Protein AF-A0A9D6Z4R3-F1 (afdb_monomer_lite)

Radius of gyration: 38.85 Å; chains: 1; bounding box: 118×72×143 Å

Sequence (575 aa):
MRTGSAAQWMSMLALLGLGAVLIGPSQAAVPTNDDCISCHGRQGLKSRTGKSRFIDANSFAGSVHGATGIGCTSCHTGISSFAPAARVPHRIGVEPKCGECHQEVFTQYAKSLHFQASKKICYECHNPHYSKSFRLMNGEERKAICLKCHDAAMTHRWLPHMNLHFTYLECTSCHALNAEMGMVLHLVDKTDGSTEKRLSYNQIEPFVEKGKIGLFETLDRDRSGAISSAELQVLMDRLQQHGIQGAALEPRIVVFKPTHIFSSRGERTRDCTLCHSATATFYSKILLWLPEMNGGYRAFPLEKDVLVSRGLQSYLEQVYLVGESRIRREDLREVLSVARRIGFKWIDLVGLFVVVFCLAAVCFHSWLMLLTRRLRRGPRSAVYLPDSPVPLKVWHWLHGLCVILLAVSGVQLRIPDVLPIFGNFLNAVNLHNLCGIIVIVDYTFWLFYHLWKKSFTSRFHISPKGFFGDIAEMLHYYGYLIFVGGAYPARGGHSSSLDPLERLFFLWIMGIVLPCQIFTGLLLYDVERTTVIVGALGGIRAVDAIHVLFAYLLISSAIIHVYLGTLKKYRRVAA

InterPro domains:
  IPR000516 Nickel-dependent hydrogenase b-type cytochrome subunit [PR00161] (390-413)
  IPR000516 Nickel-dependent hydrogenase b-type cytochrome subunit [PR00161] (544-566)
  IPR002048 EF-hand domain [PS50222] (215-242)
  IPR010177 Doubled CXXCH motif [PF09699] (117-154)
  IPR010177 Doubled CXXCH motif [TIGR01905] (118-154)
  IPR011577 Cytochrome b561, bacterial/Ni-hydrogenase [PF01292] (390-572)
  IPR016174 Di-haem cytochrome, transmembrane [SSF81342] (390-567)
  IPR018247 EF-Hand 1, calcium-binding site [PS00018] (220-232)
  IPR036280 Multiheme cytochrome superfamily [SSF48695] (27-298)

pLDDT: mean 78.18, std 15.11, range [35.16, 97.62]

Secondary structure (DSSP, 8-state):
---------SSS-SS--S--------PPPPPPHHHHHHHHTSTT-B-TTS-B----HHHHHTSHHHHTT--HHHH-TT-----TTS-SSP-------GGGT-HHHHHHHTTSHHHHH-TTHHHHHS-TTTPPPGGG--HHHHHHHHHTT--HHHH-TTSTTHHHHHHHB-HHHHHBTT-EEEEEEEEEE-TTS-S-EEPPHHHHGGGS---SS-HHHHH-SS-SSSB-HHHHHHHHHHHHHHT-TTEEEEEEEEEEE--S-B--TTSSTT-THHHHSTT-GGGG-EEEEEE-TTS-EEEEEB-GGGGG-TTTTTTS-S---TTS----TTTTS-TTTGGGT-GGGHHHHHHHHHHHHHHHHHHHHHHHHHHTTTTT-S-----------HHHHHHHHHHHHHHHHHHHHHHHHH-TTT--TTSSHHHHHHHHHHHHHHHHHHHHHHHHHHHHTTHHHHHH---SSSHHHHHHHHHHIIIIIHHHTPPBPPP-S---SS-HHHHHHHHHIIIIIHHHHHHHHHHHHTHHHHHHHHHHTT-HHHHHHHHHHHHHHHHHHHHHHHHHHHHGGG--B--

Foldseek 3Di:
DDDDDDDDPDDPPPPPPDDPPPPDPPQADFDFQVLVCVQQCDPCDADPVRHRSHANPVLQCVAPCNVVPNTPCNQQVVRGHPDPPQDPVHDSPGDGPVCVPVVQQVVLLCQAVLVVVDVNVVCVLPVNRRGDDPVQDDQVSQQVSVVVPDDQVVPCPLPAPSVLCSVQAHPLVQFQPPFQKAKEKFWAFCPPVDPGDGDAPVLQQVLFPDDPDWPVVRLPPVVPQAHELVSVLSSQCSSCVPPGVRTAIEMHMDGPGGRSHGYDDDPRSPFCCCQQALVNNRLVFYWYWHHTPVRGIDTGGHDSCNCQDPSRLLRHADDDRHHVQDDDPVLPPDDPPCVVRRPLNVLVVVLVVLQVVLVVVLVVLVVLVVVLVVLQDDDAPPPPDPDDPPVVVVLVVLLVVLLVLLLVLVCCSNVVPPPCPLVGNSSSVVSNVVSLVVNVVSLVVVVCVCVVVVCCCLQLPDDPPCLVVQVVLVCCCSVPCLSNNHADDDDDPRPHPDGSVRSVLCCCVSVPLVVLLSVLVVCVSCVPVNVVVCVVCVHNVSSVSSNVSSSSVNSSSSSVVVSVVVSVRSHHHDD

Organism: NCBI:txid2358

Structure (mmCIF, N/CA/C/O backbone):
data_AF-A0A9D6Z4R3-F1
#
_entry.id   AF-A0A9D6Z4R3-F1
#
loop_
_atom_site.group_PDB
_atom_site.id
_atom_site.type_symbol
_atom_site.label_atom_id
_atom_site.label_alt_id
_atom_site.label_comp_id
_atom_site.label_asym_id
_atom_site.label_entity_id
_atom_site.label_seq_id
_atom_site.pdbx_PDB_ins_code
_atom_site.Cartn_x
_atom_site.Cartn_y
_atom_site.Cartn_z
_atom_site.occupancy
_atom_site.B_iso_or_equiv
_atom_site.auth_seq_id
_atom_site.auth_comp_id
_atom_site.auth_asym_id
_atom_site.auth_atom_id
_atom_site.pdbx_PDB_model_num
ATOM 1 N N . MET A 1 1 ? -78.823 -46.126 96.662 1.00 35.16 1 MET A N 1
ATOM 2 C CA . MET A 1 1 ? -77.561 -46.835 96.360 1.00 35.16 1 MET A CA 1
ATOM 3 C C . MET A 1 1 ? -76.731 -45.968 95.419 1.00 35.16 1 MET A C 1
ATOM 5 O O . MET A 1 1 ? -77.274 -45.587 94.398 1.00 35.16 1 MET A O 1
ATOM 9 N N . ARG A 1 2 ? -75.462 -45.715 95.791 1.00 37.31 2 ARG A N 1
ATOM 10 C CA . ARG A 1 2 ? -74.280 -45.399 94.947 1.00 37.31 2 ARG A CA 1
ATOM 11 C C . ARG A 1 2 ? -74.286 -44.089 94.116 1.00 37.31 2 ARG A C 1
ATOM 13 O O . ARG A 1 2 ? -75.088 -43.948 93.212 1.00 37.31 2 ARG A O 1
ATOM 20 N N . THR A 1 3 ? -73.526 -43.062 94.555 1.00 41.25 3 THR A N 1
ATOM 21 C CA . THR A 1 3 ? -72.209 -42.574 94.012 1.00 41.25 3 THR A CA 1
ATOM 22 C C . THR A 1 3 ? -72.308 -42.045 92.572 1.00 41.25 3 THR A C 1
ATOM 24 O O . THR A 1 3 ? -72.839 -42.753 91.737 1.00 41.25 3 THR A O 1
ATOM 27 N N . GLY A 1 4 ? -71.824 -40.882 92.133 1.00 37.84 4 GLY A N 1
ATOM 28 C CA . GLY A 1 4 ? -70.650 -40.075 92.474 1.00 37.84 4 GLY A CA 1
ATOM 29 C C . GLY A 1 4 ? -70.084 -39.516 91.142 1.00 37.84 4 GLY A C 1
ATOM 30 O O . GLY A 1 4 ? -70.204 -40.164 90.111 1.00 37.84 4 GLY A O 1
ATOM 31 N N . SER A 1 5 ? -69.546 -38.298 91.190 1.00 48.81 5 SER A N 1
ATOM 32 C CA . SER A 1 5 ? -69.041 -37.368 90.150 1.00 48.81 5 SER A CA 1
ATOM 33 C C . SER A 1 5 ? -68.160 -37.853 88.975 1.00 48.81 5 SER A C 1
ATOM 35 O O . SER A 1 5 ? -67.414 -38.812 89.141 1.00 48.81 5 SER A O 1
ATOM 37 N N . ALA A 1 6 ? -68.122 -37.012 87.915 1.00 39.41 6 ALA A N 1
ATOM 38 C CA . ALA A 1 6 ? -67.038 -36.675 86.945 1.00 39.41 6 ALA A CA 1
ATOM 39 C C . ALA A 1 6 ? -67.612 -36.705 85.506 1.00 39.41 6 ALA A C 1
ATOM 41 O O . ALA A 1 6 ? -68.314 -37.644 85.172 1.00 39.41 6 ALA A O 1
ATOM 42 N N . ALA A 1 7 ? -67.438 -35.780 84.559 1.00 40.78 7 ALA A N 1
ATOM 43 C CA . ALA A 1 7 ? -66.435 -34.757 84.274 1.00 40.78 7 ALA A CA 1
ATOM 44 C C . ALA A 1 7 ? -67.014 -33.906 83.102 1.00 40.78 7 ALA A C 1
ATOM 46 O O . ALA A 1 7 ? -67.356 -34.466 82.069 1.00 40.78 7 ALA A O 1
ATOM 47 N N . GLN A 1 8 ? -67.334 -32.611 83.188 1.00 49.12 8 GLN A N 1
ATOM 48 C CA . GLN A 1 8 ? -66.484 -31.412 83.310 1.00 49.12 8 GLN A CA 1
ATOM 49 C C . GLN A 1 8 ? -65.438 -31.124 82.206 1.00 49.12 8 GLN A C 1
ATOM 51 O O . GLN A 1 8 ? -64.711 -30.151 82.349 1.00 49.12 8 GLN A O 1
ATOM 56 N N . TRP A 1 9 ? -65.390 -31.844 81.073 1.00 39.97 9 TRP A N 1
ATOM 57 C CA . TRP A 1 9 ? -64.275 -31.657 80.112 1.00 39.97 9 TRP A CA 1
ATOM 58 C C . TRP A 1 9 ? -64.597 -31.636 78.604 1.00 39.97 9 TRP A C 1
ATOM 60 O O . TRP A 1 9 ? -63.706 -31.934 77.817 1.00 39.97 9 TRP A O 1
ATOM 70 N N . MET A 1 10 ? -65.803 -31.269 78.138 1.00 39.44 10 MET A N 1
ATOM 71 C CA . MET A 1 10 ? -66.056 -31.262 76.673 1.00 39.44 10 MET A CA 1
ATOM 72 C C . MET A 1 10 ? -66.714 -30.026 76.041 1.00 39.44 10 MET A C 1
ATOM 74 O O . MET A 1 10 ? -66.877 -30.013 74.826 1.00 39.44 10 MET A O 1
ATOM 78 N N . SER A 1 11 ? -67.004 -28.946 76.774 1.00 43.47 11 SER A N 1
ATOM 79 C CA . SER A 1 11 ? -67.762 -27.816 76.187 1.00 43.47 11 SER A CA 1
ATOM 80 C C . SER A 1 11 ? -66.979 -26.505 75.999 1.00 43.47 11 SER A C 1
ATOM 82 O O . SER A 1 11 ? -67.579 -25.493 75.656 1.00 43.47 11 SER A O 1
ATOM 84 N N . MET A 1 12 ? -65.650 -26.499 76.177 1.00 41.16 12 MET A N 1
ATOM 85 C CA . MET A 1 12 ? -64.795 -25.293 76.067 1.00 41.16 12 MET A CA 1
ATOM 86 C C . MET A 1 12 ? -63.900 -25.232 74.809 1.00 41.16 12 MET A C 1
ATOM 88 O O . MET A 1 12 ? -62.907 -24.512 74.799 1.00 41.16 12 MET A O 1
ATOM 92 N N . LEU A 1 13 ? -64.231 -25.942 73.724 1.00 44.53 13 LEU A N 1
ATOM 93 C CA . LEU A 1 13 ? -63.424 -25.947 72.484 1.00 44.53 13 LEU A CA 1
ATOM 94 C C . LEU A 1 13 ? -64.213 -25.574 71.214 1.00 44.53 13 LEU A C 1
ATOM 96 O O . LEU A 1 13 ? -63.890 -26.031 70.125 1.00 44.53 13 LEU A O 1
ATOM 100 N N . ALA A 1 14 ? -65.233 -24.717 71.332 1.00 43.53 14 ALA A N 1
ATOM 101 C CA . ALA A 1 14 ? -66.002 -24.209 70.184 1.00 43.53 14 ALA A CA 1
ATOM 102 C C . ALA A 1 14 ? -65.788 -22.705 69.886 1.00 43.53 14 ALA A C 1
ATOM 104 O O . ALA A 1 14 ? -66.524 -22.131 69.091 1.00 43.53 14 ALA A O 1
ATOM 105 N N . LEU A 1 15 ? -64.784 -22.050 70.492 1.00 45.78 15 LEU A N 1
ATOM 106 C CA . LEU A 1 15 ? -64.558 -20.594 70.375 1.00 45.78 15 LEU A CA 1
ATOM 107 C C . LEU A 1 15 ? -63.094 -20.187 70.084 1.00 45.78 15 LEU A C 1
ATOM 109 O O . LEU A 1 15 ? -62.634 -19.143 70.531 1.00 45.78 15 LEU A O 1
ATOM 113 N N . LEU A 1 16 ? -62.356 -20.980 69.298 1.00 46.06 16 LEU A N 1
ATOM 114 C CA . LEU A 1 16 ? -61.026 -20.610 68.767 1.00 46.06 16 LEU A CA 1
ATOM 115 C C . LEU A 1 16 ? -60.919 -20.906 67.257 1.00 46.06 16 LEU A C 1
ATOM 117 O O . LEU A 1 16 ? -59.975 -21.527 66.784 1.00 46.06 16 LEU A O 1
ATOM 121 N N . GLY A 1 17 ? -61.934 -20.486 66.497 1.00 44.62 17 GLY A N 1
ATOM 122 C CA . GLY A 1 17 ? -62.042 -20.680 65.045 1.00 44.62 17 GLY A CA 1
ATOM 123 C C . GLY A 1 17 ? -61.674 -19.462 64.189 1.00 44.62 17 GLY A C 1
ATOM 124 O O . GLY A 1 17 ? -62.168 -19.353 63.072 1.00 44.62 17 GLY A O 1
ATOM 125 N N . LEU A 1 18 ? -60.855 -18.526 64.679 1.00 52.91 18 LEU A N 1
ATOM 126 C CA . LEU A 1 18 ? -60.330 -17.412 63.879 1.00 52.91 18 LEU A CA 1
ATOM 127 C C . LEU A 1 18 ? -58.862 -17.156 64.235 1.00 52.91 18 LEU A C 1
ATOM 129 O O . LEU A 1 18 ? -58.565 -16.747 65.353 1.00 52.91 18 LEU A O 1
ATOM 133 N N . GLY A 1 19 ? -57.957 -17.356 63.271 1.00 46.69 19 GLY A N 1
ATOM 134 C CA . GLY A 1 19 ? -56.587 -16.836 63.358 1.00 46.69 19 GLY A CA 1
ATOM 135 C C . GLY A 1 19 ? -55.441 -17.820 63.123 1.00 46.69 19 GLY A C 1
ATOM 136 O O . GLY A 1 19 ? -54.358 -17.593 63.649 1.00 46.69 19 GLY A O 1
ATOM 137 N N . ALA A 1 20 ? -55.605 -18.881 62.329 1.00 44.53 20 ALA A N 1
ATOM 138 C CA . ALA A 1 20 ? -54.445 -19.595 61.789 1.00 44.53 20 ALA A CA 1
ATOM 139 C C . ALA A 1 20 ? -53.911 -18.844 60.554 1.00 44.53 20 ALA A C 1
ATOM 141 O O . ALA A 1 20 ? -54.190 -19.208 59.414 1.00 44.53 20 ALA A O 1
ATOM 142 N N . VAL A 1 21 ? -53.166 -17.757 60.783 1.00 51.34 21 VAL A N 1
ATOM 143 C CA . VAL A 1 21 ? -52.285 -17.185 59.757 1.00 51.34 21 VAL A CA 1
ATOM 144 C C . VAL A 1 21 ? -51.211 -18.232 59.477 1.00 51.34 21 VAL A C 1
ATOM 146 O O . VAL A 1 21 ? -50.369 -18.517 60.328 1.00 51.34 21 VAL A O 1
ATOM 149 N N . LEU A 1 22 ? -51.259 -18.828 58.287 1.00 46.69 22 LEU A N 1
ATOM 150 C CA . LEU A 1 22 ? -50.181 -19.645 57.747 1.00 46.69 22 LEU A CA 1
ATOM 151 C C . LEU A 1 22 ? -48.960 -18.740 57.534 1.00 46.69 22 LEU A C 1
ATOM 153 O O . LEU A 1 22 ? -48.782 -18.158 56.467 1.00 46.69 22 LEU A O 1
ATOM 157 N N . ILE A 1 23 ? -48.114 -18.606 58.556 1.00 50.44 23 ILE A N 1
ATOM 158 C CA . ILE A 1 23 ? -46.748 -18.108 58.384 1.00 50.44 23 ILE A CA 1
ATOM 159 C C . ILE A 1 23 ? -45.972 -19.245 57.715 1.00 50.44 23 ILE A C 1
ATOM 161 O O . ILE A 1 23 ? -45.325 -20.060 58.370 1.00 50.44 23 ILE A O 1
ATOM 165 N N . GLY A 1 24 ? -46.103 -19.348 56.391 1.00 44.72 24 GLY A N 1
ATOM 166 C CA . GLY A 1 24 ? -45.154 -20.112 55.591 1.00 44.72 24 GLY A CA 1
ATOM 167 C C . GLY A 1 24 ? -43.755 -19.512 55.775 1.00 44.72 24 GLY A C 1
ATOM 168 O O . GLY A 1 24 ? -43.643 -18.296 55.969 1.00 44.72 24 GLY A O 1
ATOM 169 N N . PRO A 1 25 ? -42.680 -20.318 55.746 1.00 43.16 25 PRO A N 1
ATOM 170 C CA . PRO A 1 25 ? -41.331 -19.777 55.792 1.00 43.16 25 PRO A CA 1
ATOM 171 C C . PRO A 1 25 ? -41.176 -18.801 54.625 1.00 43.16 25 PRO A C 1
ATOM 173 O O . PRO A 1 25 ? -41.355 -19.178 53.467 1.00 43.16 25 PRO A O 1
ATOM 176 N N . SER A 1 26 ? -40.885 -17.537 54.928 1.00 45.72 26 SER A N 1
ATOM 177 C CA . SER A 1 26 ? -40.554 -16.551 53.912 1.00 45.72 26 SER A CA 1
ATOM 178 C C . SER A 1 26 ? -39.303 -17.042 53.188 1.00 45.72 26 SER A C 1
ATOM 180 O O . SER A 1 26 ? -38.204 -17.044 53.745 1.00 45.72 26 SER A O 1
ATOM 182 N N . GLN A 1 27 ? -39.454 -17.515 51.947 1.00 52.84 27 GLN A N 1
ATOM 183 C CA . GLN A 1 27 ? -38.301 -17.693 51.074 1.00 52.84 27 GLN A CA 1
ATOM 184 C C . GLN A 1 27 ? -37.590 -16.338 51.029 1.00 52.84 27 GLN A C 1
ATOM 186 O O . GLN A 1 27 ? -38.188 -15.337 50.631 1.00 52.84 27 GLN A O 1
ATOM 191 N N . ALA A 1 28 ? -36.341 -16.292 51.496 1.00 58.00 28 ALA A N 1
ATOM 192 C CA . ALA A 1 28 ? -35.532 -15.089 51.403 1.00 58.00 28 ALA A CA 1
ATOM 193 C C . ALA A 1 28 ? -35.505 -14.656 49.932 1.00 58.00 28 ALA A C 1
ATOM 195 O O . ALA A 1 28 ? -35.102 -15.436 49.067 1.00 58.00 28 ALA A O 1
ATOM 196 N N . ALA A 1 29 ? -35.996 -13.449 49.653 1.00 65.31 29 ALA A N 1
ATOM 197 C CA . ALA A 1 29 ? -36.048 -12.927 48.298 1.00 65.31 29 ALA A CA 1
ATOM 198 C C . ALA A 1 29 ? -34.636 -12.916 47.693 1.00 65.31 29 ALA A C 1
ATOM 200 O O . ALA A 1 29 ? -33.662 -12.554 48.364 1.00 65.31 29 ALA A O 1
ATOM 201 N N . VAL A 1 30 ? -34.530 -13.333 46.429 1.00 68.44 30 VAL A N 1
ATOM 202 C CA . VAL A 1 30 ? -33.278 -13.228 45.674 1.00 68.44 30 VAL A CA 1
ATOM 203 C C . VAL A 1 30 ? -32.897 -11.743 45.612 1.00 68.44 30 VAL A C 1
ATOM 205 O O . VAL A 1 30 ? -33.747 -10.938 45.228 1.00 68.44 30 VAL A O 1
ATOM 208 N N . PRO A 1 31 ? -31.660 -11.365 45.983 1.00 79.31 31 PRO A N 1
ATOM 209 C CA . PRO A 1 31 ? -31.244 -9.967 45.987 1.00 79.31 31 PRO A CA 1
ATOM 210 C C . PRO A 1 31 ? -31.373 -9.330 44.601 1.00 79.31 31 PRO A C 1
ATOM 212 O O . PRO A 1 31 ? -30.946 -9.913 43.598 1.00 79.31 31 PRO A O 1
ATOM 215 N N . THR A 1 32 ? -31.918 -8.118 44.560 1.00 86.12 32 THR A N 1
ATOM 216 C CA . THR A 1 32 ? -32.004 -7.288 43.355 1.00 86.12 32 THR A CA 1
ATOM 217 C C . THR A 1 32 ? -30.684 -6.553 43.087 1.00 86.12 32 THR A C 1
ATOM 219 O O . THR A 1 32 ? -29.769 -6.524 43.920 1.00 86.12 32 THR A O 1
ATOM 222 N N . ASN A 1 33 ? -30.562 -5.929 41.910 1.00 88.25 33 ASN A N 1
ATOM 223 C CA . ASN A 1 33 ? -29.415 -5.066 41.606 1.00 88.25 33 ASN A CA 1
ATOM 224 C C . ASN A 1 33 ? -29.353 -3.861 42.551 1.00 88.25 33 ASN A C 1
ATOM 226 O O . ASN A 1 33 ? -28.263 -3.501 42.995 1.00 88.25 33 ASN A O 1
ATOM 230 N N . ASP A 1 34 ? -30.504 -3.283 42.898 1.00 88.12 34 ASP A N 1
ATOM 231 C CA . ASP A 1 34 ? -30.591 -2.123 43.787 1.00 88.12 34 ASP A CA 1
ATOM 232 C C . ASP A 1 34 ? -30.128 -2.471 45.204 1.00 88.12 34 ASP A C 1
ATOM 234 O O . ASP A 1 34 ? -29.381 -1.702 45.813 1.00 88.12 34 ASP A O 1
ATOM 238 N N . ASP A 1 35 ? -30.450 -3.676 45.688 1.00 87.19 35 ASP A N 1
ATOM 239 C CA . ASP A 1 35 ? -29.926 -4.185 46.960 1.00 87.19 35 ASP A CA 1
ATOM 240 C C . ASP A 1 35 ? -28.392 -4.213 46.949 1.00 87.19 35 ASP A C 1
ATOM 242 O O . ASP A 1 35 ? -27.740 -3.730 47.879 1.00 87.19 35 ASP A O 1
ATOM 246 N N . CYS A 1 36 ? -27.789 -4.701 45.861 1.00 87.56 36 CYS A N 1
ATOM 247 C CA . CYS A 1 36 ? -26.335 -4.738 45.708 1.00 87.56 36 CYS A CA 1
ATOM 248 C C . CYS A 1 36 ? -25.736 -3.320 45.631 1.00 87.56 36 CYS A C 1
ATOM 250 O O . CYS A 1 36 ? -24.748 -3.010 46.308 1.00 87.56 36 CYS A O 1
ATOM 252 N N . ILE A 1 37 ? -26.343 -2.445 44.825 1.00 90.25 37 ILE A N 1
ATOM 253 C CA . ILE A 1 37 ? -25.885 -1.075 44.566 1.00 90.25 37 ILE A CA 1
ATOM 254 C C . ILE A 1 37 ? -26.057 -0.177 45.801 1.00 90.25 37 ILE A C 1
ATOM 256 O O . ILE A 1 37 ? -25.251 0.730 45.998 1.00 90.25 37 ILE A O 1
ATOM 260 N N . SER A 1 38 ? -26.995 -0.461 46.707 1.00 89.00 38 SER A N 1
ATOM 261 C CA . SER A 1 38 ? -27.171 0.294 47.962 1.00 89.00 38 SER A CA 1
ATOM 262 C C . SER A 1 38 ? -25.879 0.408 48.796 1.00 89.00 38 SER A C 1
ATOM 264 O O . SER A 1 38 ? -25.643 1.398 49.506 1.00 89.00 38 SER A O 1
ATOM 266 N N . CYS A 1 39 ? -25.008 -0.602 48.686 1.00 87.44 39 CYS A N 1
ATOM 267 C CA . CYS A 1 39 ? -23.664 -0.610 49.250 1.00 87.44 39 CYS A CA 1
ATOM 268 C C . CYS A 1 39 ? -22.593 -0.389 48.175 1.00 87.44 39 CYS A C 1
ATOM 270 O O . CYS A 1 39 ? -21.732 0.474 48.349 1.00 87.44 39 CYS A O 1
ATOM 272 N N . HIS A 1 40 ? -22.633 -1.134 47.065 1.00 89.94 40 HIS A N 1
ATOM 273 C CA . HIS A 1 40 ? -21.588 -1.100 46.035 1.00 89.94 40 HIS A CA 1
ATOM 274 C C . HIS A 1 40 ? -21.577 0.178 45.187 1.00 89.94 40 HIS A C 1
ATOM 276 O O . HIS A 1 40 ? -20.542 0.508 44.623 1.00 89.94 40 HIS A O 1
ATOM 282 N N . GLY A 1 41 ? -22.658 0.952 45.168 1.00 91.62 41 GLY A N 1
ATOM 283 C CA . GLY A 1 41 ? -22.753 2.273 44.542 1.00 91.62 41 GLY A CA 1
ATOM 284 C C . GLY A 1 41 ? -22.144 3.409 45.365 1.00 91.62 41 GLY A C 1
ATOM 285 O O . GLY A 1 41 ? -22.223 4.567 44.968 1.00 91.62 41 GLY A O 1
ATOM 286 N N . ARG A 1 42 ? -21.527 3.124 46.521 1.00 90.19 42 ARG A N 1
ATOM 287 C CA . ARG A 1 42 ? -20.884 4.153 47.353 1.00 90.19 42 ARG A CA 1
ATOM 288 C C . ARG A 1 42 ? -19.461 4.426 46.875 1.00 90.19 42 ARG A C 1
ATOM 290 O O . ARG A 1 42 ? -18.597 3.544 46.933 1.00 90.19 42 ARG A O 1
ATOM 297 N N . GLN A 1 43 ? -19.199 5.656 46.435 1.00 90.25 43 GLN A N 1
ATOM 298 C CA . GLN A 1 43 ? -17.853 6.084 46.048 1.00 90.25 43 GLN A CA 1
ATOM 299 C C . GLN A 1 43 ? -16.860 5.864 47.197 1.00 90.25 43 GLN A C 1
ATOM 301 O O . GLN A 1 43 ? -17.165 6.085 48.367 1.00 90.25 43 GLN A O 1
ATOM 306 N N . GLY A 1 44 ? -15.661 5.385 46.865 1.00 87.00 44 GLY A N 1
ATOM 307 C CA . GLY A 1 44 ? -14.626 5.092 47.857 1.00 87.00 44 GLY A CA 1
ATOM 308 C C . GLY A 1 44 ? -14.803 3.771 48.616 1.00 87.00 44 GLY A C 1
ATOM 309 O O . GLY A 1 44 ? -13.929 3.442 49.421 1.00 87.00 44 GLY A O 1
ATOM 310 N N . LEU A 1 45 ? -15.850 2.975 48.344 1.00 88.12 45 LEU A N 1
ATOM 311 C CA . LEU A 1 45 ? -15.985 1.639 48.927 1.00 88.12 45 LEU A CA 1
ATOM 312 C C . LEU A 1 45 ? -14.779 0.769 48.550 1.00 88.12 45 LEU A C 1
ATOM 314 O O . LEU A 1 45 ? -14.512 0.497 47.376 1.00 88.12 45 LEU A O 1
ATOM 318 N N . LYS A 1 46 ? -14.066 0.284 49.566 1.00 86.69 46 LYS A N 1
ATOM 319 C CA . LYS A 1 46 ? -12.889 -0.574 49.421 1.00 86.69 46 LYS A CA 1
ATOM 320 C C . LYS A 1 46 ? -13.082 -1.877 50.184 1.00 86.69 46 LYS A C 1
ATOM 322 O O . LYS A 1 46 ? -13.729 -1.945 51.222 1.00 86.69 46 LYS A O 1
ATOM 327 N N . SER A 1 47 ? -12.484 -2.933 49.656 1.00 83.06 47 SER A N 1
ATOM 328 C CA . SER A 1 47 ? -12.296 -4.192 50.371 1.00 83.06 47 SER A CA 1
ATOM 329 C C . SER A 1 47 ? -11.312 -4.030 51.533 1.00 83.06 47 SER A C 1
ATOM 331 O O . SER A 1 47 ? -10.536 -3.076 51.573 1.00 83.06 47 SER A O 1
ATOM 333 N N . ARG A 1 48 ? -11.257 -5.032 52.421 1.00 80.94 48 ARG A N 1
ATOM 334 C CA . ARG A 1 48 ? -10.260 -5.109 53.507 1.00 80.94 48 ARG A CA 1
ATOM 335 C C . ARG A 1 48 ? -8.807 -5.025 53.019 1.00 80.94 48 ARG A C 1
ATOM 337 O O . ARG A 1 48 ? -7.942 -4.621 53.778 1.00 80.94 48 ARG A O 1
ATOM 344 N N . THR A 1 49 ? -8.538 -5.378 51.761 1.00 81.38 49 THR A N 1
ATOM 345 C CA . THR A 1 49 ? -7.203 -5.292 51.142 1.00 81.38 49 THR A CA 1
ATOM 346 C C . THR A 1 49 ? -7.005 -3.995 50.343 1.00 81.38 49 THR A C 1
ATOM 348 O O . THR A 1 49 ? -6.183 -3.959 49.434 1.00 81.38 49 THR A O 1
ATOM 351 N N . GLY A 1 50 ? -7.834 -2.969 50.560 1.00 83.81 50 GLY A N 1
ATOM 352 C CA . GLY A 1 50 ? -7.737 -1.663 49.895 1.00 83.81 50 GLY A CA 1
ATOM 353 C C . GLY A 1 50 ? -8.225 -1.604 48.440 1.00 83.81 50 GLY A C 1
ATOM 354 O O . GLY A 1 50 ? -8.346 -0.512 47.890 1.00 83.81 50 GLY A O 1
ATOM 355 N N . LYS A 1 51 ? -8.561 -2.738 47.804 1.00 84.88 51 LYS A N 1
ATOM 356 C CA . LYS A 1 51 ? -9.077 -2.764 46.419 1.00 84.88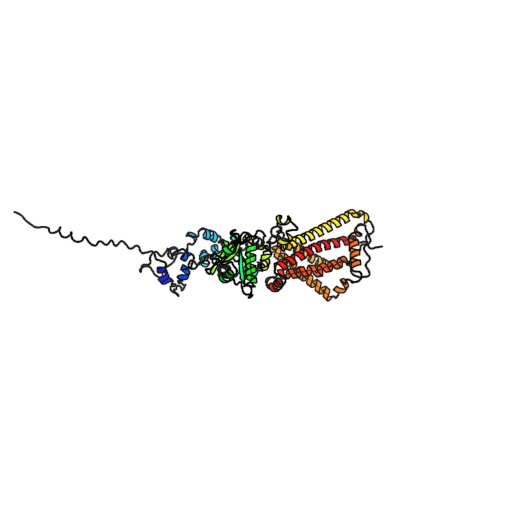 51 LYS A CA 1
ATOM 357 C C . LYS A 1 51 ? -10.478 -2.166 46.352 1.00 84.88 51 LYS A C 1
ATOM 359 O O . LYS A 1 51 ? -11.313 -2.554 47.170 1.00 84.88 51 LYS A O 1
ATOM 364 N N . SER A 1 52 ? -10.747 -1.320 45.357 1.00 88.00 52 SER A N 1
ATOM 365 C CA . SER A 1 52 ? -12.084 -0.764 45.121 1.00 88.00 52 SER A CA 1
ATOM 366 C C . SER A 1 52 ? -13.137 -1.870 44.960 1.00 88.00 52 SER A C 1
ATOM 368 O O . SER A 1 52 ? -12.879 -2.941 44.395 1.00 88.00 52 SER A O 1
ATOM 370 N N . ARG A 1 53 ? -14.317 -1.611 45.516 1.00 88.56 53 ARG A N 1
ATOM 371 C CA . ARG A 1 53 ? -15.550 -2.393 45.362 1.00 88.56 53 ARG A CA 1
ATOM 372 C C . ARG A 1 53 ? -16.709 -1.520 44.882 1.00 88.56 53 ARG A C 1
ATOM 374 O O . ARG A 1 53 ? -17.840 -1.994 44.886 1.00 88.56 53 ARG A O 1
ATOM 381 N N . PHE A 1 54 ? -16.411 -0.282 44.495 1.00 92.06 54 PHE A N 1
ATOM 382 C CA . PHE A 1 54 ? -17.374 0.646 43.929 1.00 92.06 54 PHE A CA 1
ATOM 383 C C . PHE A 1 54 ? -17.780 0.214 42.516 1.00 92.06 54 PHE A C 1
ATOM 385 O O . PHE A 1 54 ? -16.910 -0.071 41.686 1.00 92.06 54 PHE A O 1
ATOM 392 N N . ILE A 1 55 ? -19.086 0.193 42.268 1.00 91.81 55 ILE A N 1
ATOM 393 C CA . ILE A 1 55 ? -19.712 0.010 40.964 1.00 91.81 55 ILE A CA 1
ATOM 394 C C . ILE A 1 55 ? -20.618 1.207 40.698 1.00 91.81 55 ILE A C 1
ATOM 396 O O . ILE A 1 55 ? -21.528 1.474 41.477 1.00 91.81 55 ILE A O 1
ATOM 400 N N . ASP A 1 56 ? -20.378 1.920 39.601 1.00 92.56 56 ASP A N 1
ATOM 401 C CA . ASP A 1 56 ? -21.258 3.014 39.197 1.00 92.56 56 ASP A CA 1
ATOM 402 C C . ASP A 1 56 ? -22.557 2.459 38.596 1.00 92.56 56 ASP A C 1
ATOM 404 O O . ASP A 1 56 ? -22.529 1.730 37.601 1.00 92.56 56 ASP A O 1
ATOM 408 N N . ALA A 1 57 ? -23.691 2.797 39.214 1.00 91.19 57 ALA A N 1
ATOM 409 C CA . ALA A 1 57 ? -25.001 2.254 38.860 1.00 91.19 57 ALA A CA 1
ATOM 410 C C . ALA A 1 57 ? -25.408 2.601 37.421 1.00 91.19 57 ALA A C 1
ATOM 412 O O . ALA A 1 57 ? -25.847 1.730 36.671 1.00 91.19 57 ALA A O 1
ATOM 413 N N . ASN A 1 58 ? -25.199 3.857 37.019 1.00 90.44 58 ASN A N 1
ATOM 414 C CA . ASN A 1 58 ? -25.550 4.343 35.686 1.00 90.44 58 ASN A CA 1
ATOM 415 C C . ASN A 1 58 ? -24.679 3.687 34.609 1.00 90.44 58 ASN A C 1
ATOM 417 O O . ASN A 1 58 ? -25.180 3.248 33.575 1.00 90.44 58 ASN A O 1
ATOM 421 N N . SER A 1 59 ? -23.379 3.558 34.868 1.00 90.56 59 SER A N 1
ATOM 422 C CA . SER A 1 59 ? -22.440 2.893 33.965 1.00 90.56 59 SER A CA 1
ATOM 423 C C . SER A 1 59 ? -22.735 1.399 33.836 1.00 90.56 59 SER A C 1
ATOM 425 O O . SER A 1 59 ? -22.618 0.857 32.738 1.00 90.56 59 SER A O 1
ATOM 427 N N . PHE A 1 60 ? -23.146 0.731 34.923 1.00 92.00 60 PHE A N 1
ATOM 428 C CA . PHE A 1 60 ? -23.591 -0.661 34.855 1.00 92.00 60 PHE A CA 1
ATOM 429 C C . PHE A 1 60 ? -24.872 -0.802 34.039 1.00 92.00 60 PHE A C 1
ATOM 431 O O . PHE A 1 60 ? -24.915 -1.633 33.132 1.00 92.00 60 PHE A O 1
ATOM 438 N N . ALA A 1 61 ? -25.880 0.032 34.300 1.00 90.31 61 ALA A N 1
ATOM 439 C CA . ALA A 1 61 ? -27.128 0.041 33.541 1.00 90.31 61 ALA A CA 1
ATOM 440 C C . ALA A 1 61 ? -26.890 0.288 32.038 1.00 90.31 61 ALA A C 1
ATOM 442 O O . ALA A 1 61 ? -27.536 -0.339 31.204 1.00 90.31 61 ALA A O 1
ATOM 443 N N . GLY A 1 62 ? -25.917 1.138 31.691 1.00 87.50 62 GLY A N 1
ATOM 444 C CA . GLY A 1 62 ? -25.493 1.390 30.310 1.00 87.50 62 GLY A CA 1
ATOM 445 C C . GLY A 1 62 ? -24.576 0.323 29.694 1.00 87.50 62 GLY A C 1
ATOM 446 O O . GLY A 1 62 ? -24.274 0.397 28.502 1.00 87.50 62 GLY A O 1
ATOM 447 N N . SER A 1 63 ? -24.106 -0.659 30.469 1.00 91.19 63 SER A N 1
ATOM 448 C CA . SER A 1 63 ? -23.323 -1.784 29.944 1.00 91.19 63 SER A CA 1
ATOM 449 C C . SER A 1 63 ? -24.214 -2.763 29.179 1.00 91.19 63 SER A C 1
ATOM 451 O O . SER A 1 63 ? -25.425 -2.813 29.383 1.00 91.19 63 SER A O 1
ATOM 453 N N . VAL A 1 64 ? -23.623 -3.613 28.336 1.00 89.56 64 VAL A N 1
ATOM 454 C CA . VAL A 1 64 ? -24.399 -4.629 27.599 1.00 89.56 64 VAL A CA 1
ATOM 455 C C . VAL A 1 64 ? -25.099 -5.628 28.521 1.00 89.56 64 VAL A C 1
ATOM 457 O O . VAL A 1 64 ? -26.168 -6.118 28.172 1.00 89.56 64 VAL A O 1
ATOM 460 N N . HIS A 1 65 ? -24.537 -5.923 29.695 1.00 91.12 65 HIS A N 1
ATOM 461 C CA . HIS A 1 65 ? -25.166 -6.823 30.664 1.00 91.12 65 HIS A CA 1
ATOM 462 C C . HIS A 1 65 ? -26.307 -6.131 31.414 1.00 91.12 65 HIS A C 1
ATOM 464 O O . HIS A 1 65 ? -27.390 -6.699 31.522 1.00 91.12 65 HIS A O 1
ATOM 470 N N . GLY A 1 66 ? -26.102 -4.890 31.867 1.00 90.38 66 GLY A N 1
ATOM 471 C CA . GLY A 1 66 ? -27.157 -4.118 32.527 1.00 90.38 66 GLY A CA 1
ATOM 472 C C . GLY A 1 66 ? -28.332 -3.836 31.591 1.00 90.38 66 GLY A C 1
ATOM 473 O O . GLY A 1 66 ? -29.478 -4.093 31.951 1.00 90.38 66 GLY A O 1
ATOM 474 N N . ALA A 1 67 ? -28.050 -3.427 30.352 1.00 89.06 67 ALA A N 1
ATOM 475 C CA . ALA A 1 67 ? -29.063 -3.140 29.337 1.00 89.06 67 ALA A CA 1
ATOM 476 C C . ALA A 1 67 ? -29.857 -4.378 28.881 1.00 89.06 67 ALA A C 1
ATOM 478 O O . ALA A 1 67 ? -30.984 -4.242 28.412 1.00 89.06 67 ALA A O 1
ATOM 479 N N . THR A 1 68 ? -29.294 -5.585 29.014 1.00 88.62 68 THR A N 1
ATOM 480 C CA . THR A 1 68 ? -29.991 -6.853 28.715 1.00 88.62 68 THR A CA 1
ATOM 481 C C . THR A 1 68 ? -30.676 -7.466 29.937 1.00 88.62 68 THR A C 1
ATOM 483 O O . THR A 1 68 ? -31.267 -8.538 29.831 1.00 88.62 68 THR A O 1
ATOM 486 N N . GLY A 1 69 ? -30.632 -6.791 31.091 1.00 87.88 69 GLY A N 1
ATOM 487 C CA . GLY A 1 69 ? -31.304 -7.230 32.312 1.00 87.88 69 GLY A CA 1
ATOM 488 C C . GLY A 1 69 ? -30.563 -8.320 33.090 1.00 87.88 69 GLY A C 1
ATOM 489 O O . GLY A 1 69 ? -31.159 -8.947 33.963 1.00 87.88 69 GLY A O 1
ATOM 490 N N . ILE A 1 70 ? -29.275 -8.560 32.815 1.00 89.12 70 ILE A N 1
ATOM 491 C CA . ILE A 1 70 ? -28.471 -9.513 33.591 1.00 89.12 70 ILE A CA 1
ATOM 492 C C . ILE A 1 70 ? -28.194 -8.917 34.976 1.00 89.12 70 ILE A C 1
ATOM 494 O O . ILE A 1 70 ? -27.532 -7.886 35.113 1.00 89.12 70 ILE A O 1
ATOM 498 N N . GLY A 1 71 ? -28.706 -9.579 36.015 1.00 88.44 71 GLY A N 1
ATOM 499 C CA . GLY A 1 71 ? -28.563 -9.137 37.400 1.00 88.44 71 GLY A CA 1
ATOM 500 C C . GLY A 1 71 ? -27.202 -9.470 38.019 1.00 88.44 71 GLY A C 1
ATOM 501 O O . GLY A 1 71 ? -26.502 -10.387 37.587 1.00 88.44 71 GLY A O 1
ATOM 502 N N . CYS A 1 72 ? -26.833 -8.772 39.096 1.00 87.88 72 CYS A N 1
ATOM 503 C CA . CYS A 1 72 ? -25.578 -8.993 39.819 1.00 87.88 72 CYS A CA 1
ATOM 504 C C . CYS A 1 72 ? -25.434 -10.454 40.280 1.00 87.88 72 CYS A C 1
ATOM 506 O O . CYS A 1 72 ? -24.363 -11.046 40.147 1.00 87.88 72 CYS A O 1
ATOM 508 N N . THR A 1 73 ? -26.518 -11.054 40.777 1.00 86.38 73 THR A N 1
ATOM 509 C CA . THR A 1 73 ? -26.572 -12.439 41.278 1.00 86.38 73 THR A CA 1
ATOM 510 C C . THR A 1 73 ? -26.484 -13.492 40.172 1.00 86.38 73 THR A C 1
ATOM 512 O O . THR A 1 73 ? -26.123 -14.631 40.459 1.00 86.38 73 THR A O 1
ATOM 515 N N . SER A 1 74 ? -26.714 -13.120 38.906 1.00 86.44 74 SER A N 1
ATOM 516 C CA . SER A 1 74 ? -26.520 -14.022 37.760 1.00 86.44 74 SER A CA 1
ATOM 517 C C . SER A 1 74 ? -25.047 -14.402 37.578 1.00 86.44 74 SER A C 1
ATOM 519 O O . SER A 1 74 ? -24.741 -15.527 37.201 1.00 86.44 74 SER A O 1
ATOM 521 N N . CYS A 1 75 ? -24.127 -13.488 37.904 1.00 84.75 75 CYS A N 1
ATOM 522 C CA . CYS A 1 75 ? -22.683 -13.740 37.884 1.00 84.75 75 CYS A CA 1
ATOM 523 C C . CYS A 1 75 ? -22.118 -13.990 39.292 1.00 84.75 75 CYS A C 1
ATOM 525 O O . CYS A 1 75 ? -21.229 -14.821 39.478 1.00 84.75 75 CYS A O 1
ATOM 527 N N . HIS A 1 76 ? -22.634 -13.296 40.309 1.00 85.06 76 HIS A N 1
ATOM 528 C CA . HIS A 1 76 ? -22.261 -13.471 41.714 1.00 85.06 76 HIS A CA 1
ATOM 529 C C . HIS A 1 76 ? -23.118 -14.540 42.400 1.00 85.06 76 HIS A C 1
ATOM 531 O O . HIS A 1 76 ? -23.690 -14.311 43.463 1.00 85.06 76 HIS A O 1
ATOM 537 N N . THR A 1 77 ? -23.157 -15.732 41.805 1.00 79.56 77 THR A N 1
ATOM 538 C CA . THR A 1 77 ? -24.020 -16.861 42.202 1.00 79.56 77 THR A CA 1
ATOM 539 C C . THR A 1 77 ? -23.806 -17.357 43.635 1.00 79.56 77 THR A C 1
ATOM 541 O O . THR A 1 77 ? -24.660 -18.037 44.193 1.00 79.56 77 THR A O 1
ATOM 544 N N . GLY A 1 78 ? -22.689 -16.989 44.270 1.00 75.19 78 GLY A N 1
ATOM 545 C CA . GLY A 1 78 ? -22.430 -17.257 45.688 1.00 75.19 78 GLY A CA 1
ATOM 546 C C . GLY A 1 78 ? -23.250 -16.405 46.669 1.00 75.19 78 GLY A C 1
ATOM 547 O O . GLY A 1 78 ? -23.058 -16.547 47.874 1.00 75.19 78 GLY A O 1
ATOM 548 N N . ILE A 1 79 ? -24.114 -15.503 46.184 1.00 76.19 79 ILE A N 1
ATOM 549 C CA . ILE A 1 79 ? -24.957 -14.621 47.000 1.00 76.19 79 ILE A CA 1
ATOM 550 C C . ILE A 1 79 ? -26.429 -14.978 46.762 1.00 76.19 79 ILE A C 1
ATOM 552 O O . ILE A 1 79 ? -27.020 -14.580 45.763 1.00 76.19 79 ILE A O 1
ATOM 556 N N . SER A 1 80 ? -27.024 -15.719 47.698 1.00 68.50 80 SER A N 1
ATOM 557 C CA . SER A 1 80 ? -28.410 -16.202 47.609 1.00 68.50 80 SER A CA 1
ATOM 558 C C . SER A 1 80 ? -29.387 -15.508 48.567 1.00 68.50 80 SER A C 1
ATOM 560 O O . SER A 1 80 ? -30.579 -15.786 48.512 1.00 68.50 80 SER A O 1
ATOM 562 N N . SER A 1 81 ? -28.916 -14.620 49.452 1.00 68.88 81 SER A N 1
ATOM 563 C CA . SER A 1 81 ? -29.780 -13.909 50.406 1.00 68.88 81 SER A CA 1
ATOM 564 C C . SER A 1 81 ? -29.205 -12.558 50.834 1.00 68.88 81 SER A C 1
ATOM 566 O O . SER A 1 81 ? -28.014 -12.476 51.142 1.00 68.88 81 SER A O 1
ATOM 568 N N . PHE A 1 82 ? -30.069 -11.546 50.961 1.00 64.44 82 PHE A N 1
ATOM 569 C CA . PHE A 1 82 ? -29.767 -10.217 51.516 1.00 64.44 82 PHE A CA 1
ATOM 570 C C . PHE A 1 82 ? -30.294 -10.073 52.961 1.00 64.44 82 PHE A C 1
ATOM 572 O O . PHE A 1 82 ? -30.870 -9.061 53.344 1.00 64.44 82 PHE A O 1
ATOM 579 N N . ALA A 1 83 ? -30.183 -11.131 53.771 1.00 58.53 83 ALA A N 1
ATOM 580 C CA . ALA A 1 83 ? -30.651 -11.104 55.157 1.00 58.53 83 ALA A CA 1
ATOM 581 C C . ALA A 1 83 ? -29.625 -10.408 56.082 1.00 58.53 83 ALA A C 1
ATOM 583 O O . ALA A 1 83 ? -28.428 -10.491 55.811 1.00 58.53 83 ALA A O 1
ATOM 584 N N . PRO A 1 84 ? -30.034 -9.828 57.228 1.00 50.56 84 PRO A N 1
ATOM 585 C CA . PRO A 1 84 ? -29.124 -9.262 58.240 1.00 50.56 84 PRO A CA 1
ATOM 586 C C . PRO A 1 84 ? -28.053 -10.241 58.762 1.00 50.56 84 PRO A C 1
ATOM 588 O O . PRO A 1 84 ? -27.025 -9.823 59.285 1.00 50.56 84 PRO A O 1
ATOM 591 N N . ALA A 1 85 ? -28.279 -11.551 58.602 1.00 47.94 85 ALA A N 1
ATOM 592 C CA . ALA A 1 85 ? -27.327 -12.615 58.928 1.00 47.94 85 ALA A CA 1
ATOM 593 C C . ALA A 1 85 ? -26.306 -12.916 57.805 1.00 47.94 85 ALA A C 1
ATOM 595 O O . ALA A 1 85 ? -25.389 -13.720 58.000 1.00 47.94 85 ALA A O 1
ATOM 596 N N . ALA A 1 86 ? -26.436 -12.296 56.627 1.00 57.00 86 ALA A N 1
ATOM 597 C CA . ALA A 1 86 ? -25.460 -12.414 55.553 1.00 57.00 86 ALA A CA 1
ATOM 598 C C . ALA A 1 86 ? -24.148 -11.748 55.996 1.00 57.00 86 ALA A C 1
ATOM 600 O O . ALA A 1 86 ? -24.106 -10.564 56.324 1.00 57.00 86 ALA A O 1
ATOM 601 N N . ARG A 1 87 ? -23.050 -12.513 56.032 1.00 59.31 87 ARG A N 1
ATOM 602 C CA . ARG A 1 87 ? -21.730 -11.996 56.423 1.00 59.31 87 ARG A CA 1
ATOM 603 C C . ARG A 1 87 ? -21.281 -10.917 55.435 1.00 59.31 87 ARG A C 1
ATOM 605 O O . ARG A 1 87 ? -20.811 -11.247 54.349 1.00 59.31 87 ARG A O 1
ATOM 612 N N . VAL A 1 88 ? -21.367 -9.647 55.829 1.00 65.25 88 VAL A N 1
ATOM 613 C CA . VAL A 1 88 ? -20.749 -8.514 55.125 1.00 65.25 88 VAL A CA 1
ATOM 614 C C . VAL A 1 88 ? -19.424 -8.158 55.824 1.00 65.25 88 VAL A C 1
ATOM 616 O O . VAL A 1 88 ? -19.404 -8.026 57.048 1.00 65.25 88 VAL A O 1
ATOM 619 N N . PRO A 1 89 ? -18.294 -8.005 55.102 1.00 66.31 89 PRO A N 1
ATOM 620 C CA . PRO A 1 89 ? -18.136 -8.156 53.655 1.00 66.31 89 PRO A CA 1
ATOM 621 C C . PRO A 1 89 ? -18.274 -9.617 53.202 1.00 66.31 89 PRO A C 1
ATOM 623 O O . PRO A 1 89 ? -17.586 -10.500 53.719 1.00 66.31 89 PRO A O 1
ATOM 626 N N . HIS A 1 90 ? -19.124 -9.853 52.199 1.00 72.06 90 HIS A N 1
ATOM 627 C CA . HIS A 1 90 ? -19.294 -11.176 51.603 1.00 72.06 90 HIS A CA 1
ATOM 628 C C . HIS A 1 90 ? -18.097 -11.509 50.706 1.00 72.06 90 HIS A C 1
ATOM 630 O O . HIS A 1 90 ? -17.539 -10.650 50.014 1.00 72.06 90 HIS A O 1
ATOM 636 N N . ARG A 1 91 ? -17.667 -12.776 50.718 1.00 65.31 91 ARG A N 1
ATOM 637 C CA . ARG A 1 91 ? -16.578 -13.250 49.857 1.00 65.31 91 ARG A CA 1
ATOM 638 C C . ARG A 1 91 ? -17.155 -13.642 48.504 1.00 65.31 91 ARG A C 1
ATOM 640 O O . ARG A 1 91 ? -17.813 -14.666 48.380 1.00 65.31 91 ARG A O 1
ATOM 647 N N . ILE A 1 92 ? -16.860 -12.850 47.480 1.00 63.53 92 ILE A N 1
ATOM 648 C CA . ILE A 1 92 ? -17.093 -13.255 46.094 1.00 63.53 92 ILE A CA 1
ATOM 649 C C . ILE A 1 92 ? -15.891 -14.110 45.689 1.00 63.53 92 ILE A C 1
ATOM 651 O O . ILE A 1 92 ? -14.823 -13.587 45.379 1.00 63.53 92 ILE A O 1
ATOM 655 N N . GLY A 1 93 ? -16.040 -15.428 45.814 1.00 59.50 93 GLY A N 1
ATOM 656 C CA . GLY A 1 93 ? -15.015 -16.410 45.445 1.00 59.50 93 GLY A CA 1
ATOM 657 C C . GLY A 1 93 ? -15.155 -16.954 44.024 1.00 59.50 93 GLY A C 1
ATOM 658 O O . GLY A 1 93 ? -14.413 -17.857 43.656 1.00 59.50 93 GLY A O 1
ATOM 659 N N . VAL A 1 94 ? -16.118 -16.454 43.247 1.00 62.41 94 VAL A N 1
ATOM 660 C CA . VAL A 1 94 ? -16.458 -17.012 41.936 1.00 62.41 94 VAL A CA 1
ATOM 661 C C . VAL A 1 94 ? -15.777 -16.180 40.856 1.00 62.41 94 VAL A C 1
ATOM 663 O O . VAL A 1 94 ? -16.078 -14.997 40.692 1.00 62.41 94 VAL A O 1
ATOM 666 N N . GLU A 1 95 ? -14.824 -16.786 40.150 1.00 71.06 95 GLU A N 1
ATOM 667 C CA . GLU A 1 95 ? -14.335 -16.238 38.884 1.00 71.06 95 GLU A CA 1
ATOM 668 C C . GLU A 1 95 ? -15.503 -16.214 37.883 1.00 71.06 95 GLU A C 1
ATOM 670 O O . GLU A 1 95 ? -16.242 -17.200 37.804 1.00 71.06 95 GLU A O 1
ATOM 675 N N . PRO A 1 96 ? -15.716 -15.112 37.139 1.00 75.12 96 PRO A N 1
ATOM 676 C CA . PRO A 1 96 ? -16.834 -15.021 36.210 1.00 75.12 96 PRO A CA 1
ATOM 677 C C . PRO A 1 96 ? -16.703 -16.103 35.135 1.00 75.12 96 PRO A C 1
ATOM 679 O O . PRO A 1 96 ? -15.708 -16.177 34.411 1.00 75.12 96 PRO A O 1
ATOM 682 N N . LYS A 1 97 ? -17.723 -16.953 35.024 1.00 83.19 97 LYS A N 1
ATOM 683 C CA . LYS A 1 97 ? -17.752 -18.061 34.069 1.00 83.19 97 LYS A CA 1
ATOM 684 C C . LYS A 1 97 ? -18.377 -17.627 32.749 1.00 83.19 97 LYS A C 1
ATOM 686 O O . LYS A 1 97 ? -19.439 -18.100 32.360 1.00 83.19 97 LYS A O 1
ATOM 691 N N . CYS A 1 98 ? -17.694 -16.736 32.035 1.00 86.56 98 CYS A N 1
ATOM 692 C CA . CYS A 1 98 ? -18.203 -16.157 30.788 1.00 86.56 98 CYS A CA 1
ATOM 693 C C . CYS A 1 98 ? -18.655 -17.221 29.770 1.00 86.56 98 CYS A C 1
ATOM 695 O O . CYS A 1 98 ? -19.617 -16.999 29.045 1.00 86.56 98 CYS A O 1
ATOM 697 N N . GLY A 1 99 ? -17.985 -18.381 29.731 1.00 87.94 99 GLY A N 1
ATOM 698 C CA . GLY A 1 99 ? -18.285 -19.480 28.810 1.00 87.94 99 GLY A CA 1
ATOM 699 C C . GLY A 1 99 ? -19.623 -20.195 29.033 1.00 87.94 99 GLY A C 1
ATOM 700 O O . GLY A 1 99 ? -20.040 -20.912 28.131 1.00 87.94 99 GLY A O 1
ATOM 701 N N . GLU A 1 100 ? -20.305 -19.996 30.169 1.00 87.38 100 GLU A N 1
ATOM 702 C CA . GLU A 1 100 ? -21.655 -20.550 30.388 1.00 87.38 100 GLU A CA 1
ATOM 703 C C . GLU A 1 100 ? -22.698 -19.867 29.482 1.00 87.38 100 GLU A C 1
ATOM 705 O O . GLU A 1 100 ? -23.612 -20.530 29.004 1.00 87.38 100 GLU A O 1
ATOM 710 N N . CYS A 1 101 ? -22.509 -18.580 29.161 1.00 89.69 101 CYS A N 1
ATOM 711 C CA . CYS A 1 101 ? -23.353 -17.841 28.208 1.00 89.69 101 CYS A CA 1
ATOM 712 C C . CYS A 1 101 ? -22.647 -17.567 26.864 1.00 89.69 101 CYS A C 1
ATOM 714 O O . CYS A 1 101 ? -23.289 -17.503 25.820 1.00 89.69 101 CYS A O 1
ATOM 716 N N . HIS A 1 102 ? -21.318 -17.416 26.860 1.00 90.50 102 HIS A N 1
ATOM 717 C CA . HIS A 1 102 ? -20.502 -17.070 25.688 1.00 90.50 102 HIS A CA 1
ATOM 718 C C . HIS A 1 102 ? -19.600 -18.228 25.247 1.00 90.50 102 HIS A C 1
ATOM 720 O O . HIS A 1 102 ? -18.391 -18.063 25.057 1.00 90.50 102 HIS A O 1
ATOM 726 N N . GLN A 1 103 ? -20.180 -19.419 25.096 1.00 92.81 103 GLN A N 1
ATOM 727 C CA . GLN A 1 103 ? -19.430 -20.651 24.851 1.00 92.81 103 GLN A CA 1
ATOM 728 C C . GLN A 1 103 ? -18.562 -20.593 23.583 1.00 92.81 103 GLN A C 1
ATOM 730 O O . GLN A 1 103 ? -17.393 -20.982 23.616 1.00 92.81 103 GLN A O 1
ATOM 735 N N . GLU A 1 104 ? -19.094 -20.062 22.477 1.00 91.56 104 GLU A N 1
ATOM 736 C CA . GLU A 1 104 ? -18.350 -19.939 21.215 1.00 91.56 104 GLU A CA 1
ATOM 737 C C . GLU A 1 104 ? -17.132 -19.016 21.370 1.00 91.56 104 GLU A C 1
ATOM 739 O O . GLU A 1 104 ? -16.008 -19.388 21.026 1.00 91.56 104 GLU A O 1
ATOM 744 N N . VAL A 1 105 ? -17.338 -17.834 21.958 1.00 90.19 105 VAL A N 1
ATOM 745 C CA . VAL A 1 105 ? -16.279 -16.843 22.203 1.00 90.19 105 VAL A CA 1
ATOM 746 C C . VAL A 1 105 ? -15.209 -17.411 23.128 1.00 90.19 105 VAL A C 1
ATOM 748 O O . VAL A 1 105 ? -14.020 -17.291 22.839 1.00 90.19 105 VAL A O 1
ATOM 751 N N . PHE A 1 106 ? -15.612 -18.082 24.209 1.00 89.88 106 PHE A N 1
ATOM 752 C CA . PHE A 1 106 ? -14.680 -18.715 25.137 1.00 89.88 106 PHE A CA 1
ATOM 753 C C . PHE A 1 106 ? -13.859 -19.814 24.451 1.00 89.88 106 PHE A C 1
ATOM 755 O O . PHE A 1 106 ? -12.651 -19.896 24.653 1.00 89.88 106 PHE A O 1
ATOM 762 N N . THR A 1 107 ? -14.486 -20.614 23.584 1.00 89.94 107 THR A N 1
ATOM 763 C CA . THR A 1 107 ? -13.813 -21.674 22.815 1.00 89.94 107 THR A CA 1
ATOM 764 C C . THR A 1 107 ? -12.785 -21.103 21.838 1.00 89.94 107 THR A C 1
ATOM 766 O O . THR A 1 107 ? -11.708 -21.674 21.664 1.00 89.94 107 THR A O 1
ATOM 769 N N . GLN A 1 108 ? -13.085 -19.965 21.208 1.00 89.69 108 GLN A N 1
ATOM 770 C CA . GLN A 1 108 ? -12.117 -19.243 20.381 1.00 89.69 108 GLN A CA 1
ATOM 771 C C . GLN A 1 108 ? -10.971 -18.683 21.233 1.00 89.69 108 GLN A C 1
ATOM 773 O O . GLN A 1 108 ? -9.803 -18.912 20.919 1.00 89.69 108 GLN A O 1
ATOM 778 N N . TYR A 1 109 ? -11.299 -18.004 22.334 1.00 88.38 109 TYR A N 1
ATOM 779 C CA . TYR A 1 109 ? -10.323 -17.380 23.224 1.00 88.38 109 TYR A CA 1
ATOM 780 C C . TYR A 1 109 ? -9.382 -18.385 23.883 1.00 88.38 109 TYR A C 1
ATOM 782 O O . TYR A 1 109 ? -8.197 -18.096 24.028 1.00 88.38 109 TYR A O 1
ATOM 790 N N . ALA A 1 110 ? -9.864 -19.589 24.200 1.00 87.94 110 ALA A N 1
ATOM 791 C CA . ALA A 1 110 ? -9.062 -20.671 24.763 1.00 87.94 110 ALA A CA 1
ATOM 792 C C . ALA A 1 110 ? -7.864 -21.075 23.884 1.00 87.94 110 ALA A C 1
ATOM 794 O O . ALA A 1 110 ? -6.891 -21.631 24.388 1.00 87.94 110 ALA A O 1
ATOM 795 N N . LYS A 1 111 ? -7.914 -20.772 22.579 1.00 85.69 111 LYS A N 1
ATOM 796 C CA . LYS A 1 111 ? -6.818 -21.008 21.626 1.00 85.69 111 LYS A CA 1
ATOM 797 C C . LYS A 1 111 ? -5.787 -19.874 21.598 1.00 85.69 111 LYS A C 1
ATOM 799 O O . LYS A 1 111 ? -4.743 -20.026 20.974 1.00 85.69 111 LYS A O 1
ATOM 804 N N . SER A 1 112 ? -6.076 -18.735 22.228 1.00 85.69 112 SER A N 1
ATOM 805 C CA . SER A 1 112 ? -5.207 -17.557 22.226 1.00 85.69 112 SER A CA 1
ATOM 806 C C . SER A 1 112 ? -4.058 -17.678 23.225 1.00 85.69 112 SER A C 1
ATOM 808 O O . SER A 1 112 ? -4.166 -18.334 24.264 1.00 85.69 112 SER A O 1
ATOM 810 N N . LEU A 1 113 ? -2.967 -16.960 22.961 1.00 84.44 113 LEU A N 1
ATOM 811 C CA . LEU A 1 113 ? -1.839 -16.907 23.894 1.00 84.44 113 LEU A CA 1
ATOM 812 C C . LEU A 1 113 ? -2.154 -16.110 25.159 1.00 84.44 113 LEU A C 1
ATOM 814 O O . LEU A 1 113 ? -1.591 -16.394 26.213 1.00 84.44 113 LEU A O 1
ATOM 818 N N . HIS A 1 114 ? -3.099 -15.170 25.090 1.00 87.50 114 HIS A N 1
ATOM 819 C CA . HIS A 1 114 ? -3.609 -14.506 26.286 1.00 87.50 114 HIS A CA 1
ATOM 820 C C . HIS A 1 114 ? -4.258 -15.515 27.238 1.00 87.50 114 HIS A C 1
ATOM 822 O O . HIS A 1 114 ? -3.997 -15.479 28.436 1.00 87.50 114 HIS A O 1
ATOM 828 N N . PHE A 1 115 ? -5.033 -16.477 26.728 1.00 86.44 115 PHE A N 1
ATOM 829 C CA . PHE A 1 115 ? -5.606 -17.523 27.576 1.00 86.44 115 PHE A CA 1
ATOM 830 C C . PHE A 1 115 ? -4.542 -18.444 28.184 1.00 86.44 115 PHE A C 1
ATOM 832 O O . PHE A 1 115 ? -4.659 -18.808 29.355 1.00 86.44 115 PHE A O 1
ATOM 839 N N . GLN A 1 116 ? -3.500 -18.790 27.417 1.00 84.81 116 GLN A N 1
ATOM 840 C CA . GLN A 1 116 ? -2.373 -19.589 27.915 1.00 84.81 116 GLN A CA 1
ATOM 841 C C . GLN A 1 116 ? -1.592 -18.862 29.017 1.00 84.81 116 GLN A C 1
ATOM 843 O O . GLN A 1 116 ? -1.175 -19.496 29.982 1.00 84.81 116 GLN A O 1
ATOM 848 N N . ALA A 1 117 ? -1.430 -17.540 28.899 1.00 85.62 117 ALA A N 1
ATOM 849 C CA . ALA A 1 117 ? -0.798 -16.723 29.929 1.00 85.62 117 ALA A CA 1
ATOM 850 C C . ALA A 1 117 ? -1.656 -16.657 31.200 1.00 85.62 117 ALA A C 1
ATOM 852 O O . ALA A 1 117 ? -1.149 -16.839 32.305 1.00 85.62 117 ALA A O 1
ATOM 853 N N . SER A 1 118 ? -2.959 -16.398 31.060 1.00 82.56 118 SER A N 1
ATOM 854 C CA . SER A 1 118 ? -3.905 -16.447 32.173 1.00 82.56 118 SER A CA 1
ATOM 855 C C . SER A 1 118 ? -5.354 -16.408 31.690 1.00 82.56 118 SER A C 1
ATOM 857 O O . SER A 1 118 ? -5.771 -15.523 30.938 1.00 82.56 118 SER A O 1
ATOM 859 N N . LYS A 1 119 ? -6.188 -17.295 32.245 1.00 72.06 119 LYS A N 1
ATOM 860 C CA . LYS A 1 119 ? -7.646 -17.290 32.021 1.00 72.06 119 LYS A CA 1
ATOM 861 C C . LYS A 1 119 ? -8.315 -15.991 32.494 1.00 72.06 119 LYS A C 1
ATOM 863 O O . LYS A 1 119 ? -9.387 -15.645 32.005 1.00 72.06 119 LYS A O 1
ATOM 868 N N . LYS A 1 120 ? -7.669 -15.256 33.409 1.00 77.44 120 LYS A N 1
ATOM 869 C CA . LYS A 1 120 ? -8.181 -14.009 34.001 1.00 77.44 120 LYS A CA 1
ATOM 870 C C . LYS A 1 120 ? -8.176 -12.837 33.024 1.00 77.44 120 LYS A C 1
ATOM 872 O O . LYS A 1 120 ? -9.013 -11.949 33.141 1.00 77.44 120 LYS A O 1
ATOM 877 N N . ILE A 1 121 ? -7.302 -12.884 32.016 1.00 81.88 121 ILE A N 1
ATOM 878 C CA . ILE A 1 121 ? -7.123 -11.790 31.053 1.00 81.88 121 ILE A CA 1
ATOM 879 C C . ILE A 1 121 ? -8.422 -11.504 30.280 1.00 81.88 121 ILE A C 1
ATOM 881 O O . ILE A 1 121 ? -8.696 -10.354 29.945 1.00 81.88 121 ILE A O 1
ATOM 885 N N . CYS A 1 122 ? -9.291 -12.511 30.092 1.00 82.81 122 CYS A N 1
ATOM 886 C CA . CYS A 1 122 ? -10.585 -12.341 29.421 1.00 82.81 122 CYS A CA 1
ATOM 887 C C . CYS A 1 122 ? -11.406 -11.185 30.018 1.00 82.81 122 CYS A C 1
ATOM 889 O O . CYS A 1 122 ? -11.936 -10.360 29.273 1.00 82.81 122 CYS A O 1
ATOM 891 N N . TYR A 1 123 ? -11.491 -11.103 31.350 1.00 82.94 123 TYR A N 1
ATOM 892 C CA . TYR A 1 123 ? -12.262 -10.066 32.041 1.00 82.94 123 TYR A CA 1
ATOM 893 C C . TYR A 1 123 ? -11.417 -8.865 32.501 1.00 82.94 123 TYR A C 1
ATOM 895 O O . TYR A 1 123 ? -11.946 -7.909 33.068 1.00 82.94 123 TYR A O 1
ATOM 903 N N . GLU A 1 124 ? -10.110 -8.883 32.237 1.00 81.19 124 GLU A N 1
ATOM 904 C CA . GLU A 1 124 ? -9.241 -7.703 32.338 1.00 81.19 124 GLU A CA 1
ATOM 905 C C . GLU A 1 124 ? -9.344 -6.846 31.066 1.00 81.19 124 GLU A C 1
ATOM 907 O O . GLU A 1 124 ? -9.346 -5.615 31.143 1.00 81.19 124 GLU A O 1
ATOM 912 N N . CYS A 1 125 ? -9.532 -7.486 29.904 1.00 83.50 125 CYS A N 1
ATOM 913 C CA . CYS A 1 125 ? -9.913 -6.809 28.665 1.00 83.50 125 CYS A CA 1
ATOM 914 C C . CYS A 1 125 ? -11.393 -6.392 28.684 1.00 83.50 125 CYS A C 1
ATOM 916 O O . CYS A 1 125 ? -11.709 -5.234 28.401 1.00 83.50 125 CYS A O 1
ATOM 918 N N . HIS A 1 126 ? -12.293 -7.312 29.052 1.00 86.56 126 HIS A N 1
ATOM 919 C CA . HIS A 1 126 ? -13.737 -7.071 29.112 1.00 86.56 126 HIS A CA 1
ATOM 920 C C . HIS A 1 126 ? -14.226 -6.948 30.551 1.00 86.56 126 HIS A C 1
ATOM 922 O O . HIS A 1 126 ? -14.513 -7.945 31.206 1.00 86.56 126 HIS A O 1
ATOM 928 N N . ASN A 1 127 ? -14.397 -5.722 31.038 1.00 87.19 127 ASN A N 1
ATOM 929 C CA . ASN A 1 127 ? -15.014 -5.524 32.343 1.00 87.19 127 ASN A CA 1
ATOM 930 C C . ASN A 1 127 ? -16.528 -5.805 32.252 1.00 87.19 127 ASN A C 1
ATOM 932 O O . ASN A 1 127 ? -17.225 -5.020 31.611 1.00 87.19 127 ASN A O 1
ATOM 936 N N . PRO A 1 128 ? -17.065 -6.862 32.894 1.00 87.44 128 PRO A N 1
ATOM 937 C CA . PRO A 1 128 ? -18.476 -7.229 32.769 1.00 87.44 128 PRO A CA 1
ATOM 938 C C . PRO A 1 128 ? -19.432 -6.207 33.394 1.00 87.44 128 PRO A C 1
ATOM 940 O O . PRO A 1 128 ? -20.628 -6.288 33.131 1.00 87.44 128 PRO A O 1
ATOM 943 N N . HIS A 1 129 ? -18.927 -5.268 34.203 1.00 89.06 129 HIS A N 1
ATOM 944 C CA . HIS A 1 129 ? -19.730 -4.185 34.764 1.00 89.06 129 HIS A CA 1
ATOM 945 C C . HIS A 1 129 ? -19.836 -2.969 33.838 1.00 89.06 129 HIS A C 1
ATOM 947 O O . HIS A 1 129 ? -20.723 -2.151 34.029 1.00 89.06 129 HIS A O 1
ATOM 953 N N . TYR A 1 130 ? -18.932 -2.818 32.865 1.00 88.50 130 TYR A N 1
ATOM 954 C CA . TYR A 1 130 ? -18.820 -1.602 32.043 1.00 88.50 130 TYR A CA 1
ATOM 955 C C . TYR A 1 130 ? -18.583 -1.912 30.560 1.00 88.50 130 TYR A C 1
ATOM 957 O O . TYR A 1 130 ? -18.106 -1.066 29.801 1.00 88.50 130 TYR A O 1
ATOM 965 N N . SER A 1 131 ? -18.843 -3.150 30.139 1.00 86.44 131 SER A N 1
ATOM 966 C CA . SER A 1 131 ? -18.589 -3.599 28.778 1.00 86.44 131 SER A CA 1
ATOM 967 C C . SER A 1 131 ? -19.534 -2.895 27.809 1.00 86.44 131 SER A C 1
ATOM 969 O O . SER A 1 131 ? -20.758 -2.962 27.930 1.00 86.44 131 SER A O 1
ATOM 971 N N . LYS A 1 132 ? -18.947 -2.235 26.810 1.00 84.62 132 LYS A N 1
ATOM 972 C CA . LYS A 1 132 ? -19.665 -1.717 25.645 1.00 84.62 132 LYS A CA 1
ATOM 973 C C . LYS A 1 132 ? -19.680 -2.768 24.540 1.00 84.62 132 LYS A C 1
ATOM 975 O O . LYS A 1 132 ? -18.746 -3.561 24.405 1.00 84.62 132 LYS A O 1
ATOM 980 N N . SER A 1 133 ? -20.725 -2.748 23.716 1.00 81.81 133 SER A N 1
ATOM 981 C CA . SER A 1 133 ? -20.758 -3.554 22.496 1.00 81.81 133 SER A CA 1
ATOM 982 C C . SER A 1 133 ? -19.637 -3.122 21.553 1.00 81.81 133 SER A C 1
ATOM 984 O O . SER A 1 133 ? -19.407 -1.930 21.355 1.00 81.81 133 SER A O 1
ATOM 986 N N . PHE A 1 134 ? -18.979 -4.090 20.916 1.00 79.00 134 PHE A N 1
ATOM 987 C CA . PHE A 1 134 ? -17.926 -3.846 19.929 1.00 79.00 134 PHE A CA 1
ATOM 988 C C . PHE A 1 134 ? -18.372 -2.908 18.797 1.00 79.00 134 PHE A C 1
ATOM 990 O O . PHE A 1 134 ? -17.597 -2.072 18.338 1.00 79.00 134 PHE A O 1
ATOM 997 N N . ARG A 1 135 ? -19.649 -2.979 18.401 1.00 73.44 135 ARG A N 1
ATOM 998 C CA . ARG A 1 135 ? -20.242 -2.119 17.361 1.00 73.44 135 ARG A CA 1
ATOM 999 C C . ARG A 1 135 ? -20.336 -0.643 17.754 1.00 73.44 135 ARG A C 1
ATOM 1001 O O . ARG A 1 135 ? -20.438 0.195 16.872 1.00 73.44 135 ARG A O 1
ATOM 1008 N N . LEU A 1 136 ? -20.315 -0.342 19.051 1.00 73.25 136 LEU A N 1
ATOM 1009 C CA . LEU A 1 136 ? -20.405 1.021 19.580 1.00 73.25 136 LEU A CA 1
ATOM 1010 C C . LEU A 1 136 ? -19.029 1.637 19.850 1.00 73.25 136 LEU A C 1
ATOM 1012 O O . LEU A 1 136 ? -18.949 2.827 20.126 1.00 73.25 136 LEU A O 1
ATOM 1016 N N . MET A 1 137 ? -17.962 0.834 19.797 1.00 76.50 137 MET A N 1
ATOM 1017 C CA . MET A 1 137 ? -16.597 1.309 19.999 1.00 76.50 137 MET A CA 1
ATOM 1018 C C . MET A 1 137 ? -15.970 1.716 18.672 1.00 76.50 137 MET A C 1
ATOM 1020 O O . MET A 1 137 ? -16.017 0.951 17.703 1.00 76.50 137 MET A O 1
ATOM 1024 N N . ASN A 1 138 ? -15.327 2.879 18.649 1.00 75.56 138 ASN A N 1
ATOM 1025 C CA . ASN A 1 138 ? -14.504 3.303 17.522 1.00 75.56 138 ASN A CA 1
ATOM 1026 C C . ASN A 1 138 ? -13.111 2.634 17.546 1.00 75.56 138 ASN A C 1
ATOM 1028 O O . ASN A 1 138 ? -12.726 1.995 18.526 1.00 75.56 138 ASN A O 1
ATOM 1032 N N . GLY A 1 139 ? -12.345 2.778 16.459 1.00 75.69 139 GLY A N 1
ATOM 1033 C CA . GLY A 1 139 ? -11.021 2.156 16.324 1.00 75.69 139 GLY A CA 1
ATOM 1034 C C . GLY A 1 139 ? -10.019 2.547 17.421 1.00 75.69 139 GLY A C 1
ATOM 1035 O O . GLY A 1 139 ? -9.278 1.688 17.891 1.00 75.69 139 GLY A O 1
ATOM 1036 N N . GLU A 1 140 ? -10.023 3.799 17.888 1.00 78.06 140 GLU A N 1
ATOM 1037 C CA . GLU A 1 140 ? -9.136 4.248 18.974 1.00 78.06 140 GLU A CA 1
ATOM 1038 C C . GLU A 1 140 ? -9.521 3.624 20.315 1.00 78.06 140 GLU A C 1
ATOM 1040 O O . GLU A 1 140 ? -8.660 3.107 21.024 1.00 78.06 140 GLU A O 1
ATOM 1045 N N . GLU A 1 141 ? -10.817 3.586 20.641 1.00 83.00 141 GLU A N 1
ATOM 1046 C CA . GLU A 1 141 ? -11.313 2.906 21.844 1.00 83.00 141 GLU A CA 1
ATOM 1047 C C . GLU A 1 141 ? -10.937 1.418 21.837 1.00 83.00 141 GLU A C 1
ATOM 1049 O O . GLU A 1 141 ? -10.530 0.872 22.864 1.00 83.00 141 GLU A O 1
ATOM 1054 N N . ARG A 1 142 ? -11.018 0.764 20.671 1.00 85.88 142 ARG A N 1
ATOM 1055 C CA . ARG A 1 142 ? -10.623 -0.641 20.506 1.00 85.88 142 ARG A CA 1
ATOM 1056 C C . ARG A 1 142 ? -9.113 -0.828 20.666 1.00 85.88 142 ARG A C 1
ATOM 1058 O O . ARG A 1 142 ? -8.699 -1.716 21.410 1.00 85.88 142 ARG A O 1
ATOM 1065 N N . LYS A 1 143 ? -8.285 0.021 20.041 1.00 86.62 143 LYS A N 1
ATOM 1066 C CA . LYS A 1 143 ? -6.818 0.005 20.212 1.00 86.62 143 LYS A CA 1
ATOM 1067 C C . LYS A 1 143 ? -6.424 0.236 21.672 1.00 86.62 143 LYS A C 1
ATOM 1069 O O . LYS A 1 143 ? -5.567 -0.479 22.192 1.00 86.62 143 LYS A O 1
ATOM 1074 N N . ALA A 1 144 ? -7.089 1.163 22.361 1.00 86.94 144 ALA A N 1
ATOM 1075 C CA . ALA A 1 144 ? -6.816 1.489 23.757 1.00 86.94 144 ALA A CA 1
ATOM 1076 C C . ALA A 1 144 ? -6.953 0.279 24.696 1.00 86.94 144 ALA A C 1
ATOM 1078 O O . ALA A 1 144 ? -6.257 0.217 25.704 1.00 86.94 144 ALA A O 1
ATOM 1079 N N . ILE A 1 145 ? -7.792 -0.714 24.370 1.00 87.62 145 ILE A N 1
ATOM 1080 C CA . ILE A 1 145 ? -7.892 -1.962 25.147 1.00 87.62 145 ILE A CA 1
ATOM 1081 C C . ILE A 1 145 ? -6.562 -2.723 25.119 1.00 87.62 145 ILE A C 1
ATOM 1083 O O . ILE A 1 145 ? -6.087 -3.153 26.169 1.00 87.62 145 ILE A O 1
ATOM 1087 N N . CYS A 1 146 ? -5.952 -2.863 23.941 1.00 88.06 146 CYS A N 1
ATOM 1088 C CA . CYS A 1 146 ? -4.681 -3.563 23.761 1.00 88.06 146 CYS A CA 1
ATOM 1089 C C . CYS A 1 146 ? -3.511 -2.770 24.364 1.00 88.06 146 CYS A C 1
ATOM 1091 O O . CYS A 1 146 ? -2.631 -3.339 25.014 1.00 88.06 146 CYS A O 1
ATOM 1093 N N . LEU A 1 147 ? -3.525 -1.446 24.194 1.00 89.50 147 LEU A N 1
ATOM 1094 C CA . LEU A 1 147 ? -2.454 -0.550 24.642 1.00 89.50 147 LEU A CA 1
ATOM 1095 C C . LEU A 1 147 ? -2.373 -0.384 26.169 1.00 89.50 147 LEU A C 1
ATOM 1097 O O . LEU A 1 147 ? -1.384 0.140 26.670 1.00 89.50 147 LEU A O 1
ATOM 1101 N N . LYS A 1 148 ? -3.353 -0.891 26.933 1.00 88.69 148 LYS A N 1
ATOM 1102 C CA . LYS A 1 148 ? -3.244 -1.004 28.403 1.00 88.69 148 LYS A CA 1
ATOM 1103 C C . LYS A 1 148 ? -2.044 -1.843 28.845 1.00 88.69 148 LYS A C 1
ATOM 1105 O O . LYS A 1 148 ? -1.546 -1.645 29.950 1.00 88.69 148 LYS A O 1
ATOM 1110 N N . CYS A 1 149 ? -1.619 -2.795 28.013 1.00 88.00 149 CYS A N 1
ATOM 1111 C CA . CYS A 1 149 ? -0.511 -3.699 28.321 1.00 88.00 149 CYS A CA 1
ATOM 1112 C C . CYS A 1 149 ? 0.558 -3.751 27.220 1.00 88.00 149 CYS A C 1
ATOM 1114 O O . CYS A 1 149 ? 1.702 -4.085 27.517 1.00 88.00 149 CYS A O 1
ATOM 1116 N N . HIS A 1 150 ? 0.215 -3.444 25.964 1.00 87.25 150 HIS A N 1
ATOM 1117 C CA . HIS A 1 150 ? 1.147 -3.524 24.839 1.00 87.25 150 HIS A CA 1
ATOM 1118 C C . HIS A 1 150 ? 1.725 -2.165 24.442 1.00 87.25 150 HIS A C 1
ATOM 1120 O O . HIS A 1 150 ? 0.987 -1.214 24.204 1.00 87.25 150 HIS A O 1
ATOM 1126 N N . ASP A 1 151 ? 3.040 -2.130 24.230 1.00 89.38 151 ASP A N 1
ATOM 1127 C CA . ASP A 1 151 ? 3.709 -1.056 23.496 1.00 89.38 151 ASP A CA 1
ATOM 112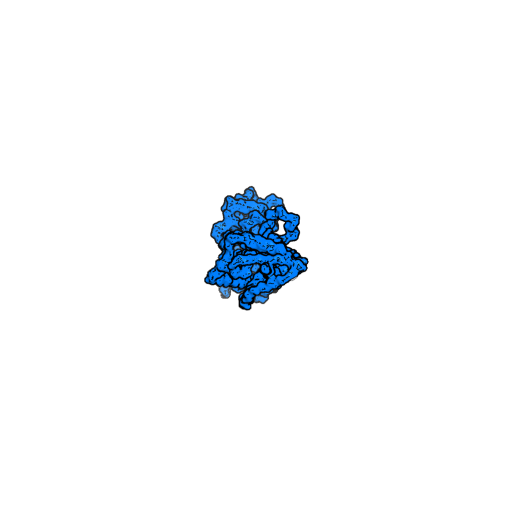8 C C . ASP A 1 151 ? 3.826 -1.444 22.012 1.00 89.38 151 ASP A C 1
ATOM 1130 O O . ASP A 1 151 ? 4.664 -2.265 21.606 1.00 89.38 151 ASP A O 1
ATOM 1134 N N . ALA A 1 152 ? 2.938 -0.877 21.194 1.00 84.75 152 ALA A N 1
ATOM 1135 C CA . ALA A 1 152 ? 2.891 -1.154 19.765 1.00 84.75 152 ALA A CA 1
ATOM 1136 C C . ALA A 1 152 ? 4.134 -0.627 19.025 1.00 84.75 152 ALA A C 1
ATOM 1138 O O . ALA A 1 152 ? 4.626 -1.306 18.121 1.00 84.75 152 ALA A O 1
ATOM 1139 N N . ALA A 1 153 ? 4.690 0.516 19.440 1.00 81.94 153 ALA A N 1
ATOM 1140 C CA . ALA A 1 153 ? 5.803 1.170 18.753 1.00 81.94 153 ALA A CA 1
ATOM 1141 C C . ALA A 1 153 ? 7.109 0.366 18.857 1.00 81.94 153 ALA A C 1
ATOM 1143 O O . ALA A 1 153 ? 7.893 0.290 17.908 1.00 81.94 153 ALA A O 1
ATOM 1144 N N . MET A 1 154 ? 7.335 -0.291 19.996 1.00 81.88 154 MET A N 1
ATOM 1145 C CA . MET A 1 154 ? 8.529 -1.120 20.200 1.00 81.88 154 MET A CA 1
ATOM 1146 C C . MET A 1 154 ? 8.454 -2.470 19.477 1.00 81.88 154 MET A C 1
ATOM 1148 O O . MET A 1 154 ? 9.478 -3.018 19.067 1.00 81.88 154 MET A O 1
ATOM 1152 N N . THR A 1 155 ? 7.251 -3.019 19.303 1.00 82.62 155 THR A N 1
ATOM 1153 C CA . THR A 1 155 ? 7.048 -4.403 18.842 1.00 82.62 155 THR A CA 1
ATOM 1154 C C . THR A 1 155 ? 6.787 -4.538 17.336 1.00 82.62 155 THR A C 1
ATOM 1156 O O . THR A 1 155 ? 6.923 -5.641 16.796 1.00 82.62 155 THR A O 1
ATOM 1159 N N . HIS A 1 156 ? 6.498 -3.434 16.634 1.00 86.81 156 HIS A N 1
ATOM 1160 C CA . HIS A 1 156 ? 6.095 -3.428 15.218 1.00 86.81 156 HIS A CA 1
ATOM 1161 C C . HIS A 1 156 ? 7.089 -2.762 14.258 1.00 86.81 156 HIS A C 1
ATOM 1163 O O . HIS A 1 156 ? 6.750 -2.521 13.107 1.00 86.81 156 HIS A O 1
ATOM 1169 N N . ARG A 1 157 ? 8.355 -2.572 14.656 1.00 84.50 157 ARG A N 1
ATOM 1170 C CA . ARG A 1 157 ? 9.415 -2.042 13.763 1.00 84.50 157 ARG A CA 1
ATOM 1171 C C . ARG A 1 157 ? 9.642 -2.851 12.477 1.00 84.50 157 ARG A C 1
ATOM 1173 O O . ARG A 1 157 ? 10.292 -2.371 11.560 1.00 84.50 157 ARG A O 1
ATOM 1180 N N . TRP A 1 158 ? 9.156 -4.090 12.431 1.00 84.06 158 TRP A N 1
ATOM 1181 C CA . TRP A 1 158 ? 9.209 -4.942 11.242 1.00 84.06 158 TRP A CA 1
ATOM 1182 C C . TRP A 1 158 ? 8.186 -4.538 10.167 1.00 84.06 158 TRP A C 1
ATOM 1184 O O . TRP A 1 158 ? 8.334 -4.966 9.026 1.00 84.06 158 TRP A O 1
ATOM 1194 N N . LEU A 1 159 ? 7.147 -3.778 10.531 1.00 85.75 159 LEU A N 1
ATOM 1195 C CA . LEU A 1 159 ? 6.079 -3.341 9.640 1.00 85.75 159 LEU A CA 1
ATOM 1196 C C . LEU A 1 159 ? 6.498 -2.034 8.944 1.00 85.75 159 LEU A C 1
ATOM 1198 O O . LEU A 1 159 ? 6.729 -1.037 9.636 1.00 85.75 159 LEU A O 1
ATOM 1202 N N . PRO A 1 160 ? 6.596 -2.006 7.602 1.00 84.38 160 PRO A N 1
ATOM 1203 C CA . PRO A 1 160 ? 6.875 -0.774 6.869 1.00 84.38 160 PRO A CA 1
ATOM 1204 C C . PRO A 1 160 ? 5.801 0.281 7.147 1.00 84.38 160 PRO A C 1
ATOM 1206 O O . PRO A 1 160 ? 4.622 -0.054 7.187 1.00 84.38 160 PRO A O 1
ATOM 1209 N N . HIS A 1 161 ? 6.191 1.545 7.332 1.00 83.62 161 HIS A N 1
ATOM 1210 C CA . HIS A 1 161 ? 5.264 2.649 7.638 1.00 83.62 161 HIS A CA 1
ATOM 1211 C C . HIS A 1 161 ? 4.250 2.299 8.741 1.00 83.62 161 HIS A C 1
ATOM 1213 O O . HIS A 1 161 ? 3.032 2.334 8.550 1.00 83.62 161 HIS A O 1
ATOM 1219 N N . MET A 1 162 ? 4.767 1.877 9.896 1.00 86.19 162 MET A N 1
ATOM 1220 C CA . MET A 1 162 ? 3.966 1.406 11.027 1.00 86.19 162 MET A CA 1
ATOM 1221 C C . MET A 1 162 ? 2.884 2.411 11.454 1.00 86.19 162 MET A C 1
ATOM 1223 O O . MET A 1 162 ? 1.767 1.993 11.757 1.00 86.19 162 MET A O 1
ATOM 1227 N N . ASN A 1 163 ? 3.177 3.717 11.458 1.00 83.50 163 ASN A N 1
ATOM 1228 C CA . ASN A 1 163 ? 2.197 4.711 11.899 1.00 83.50 163 ASN A CA 1
ATOM 1229 C C . ASN A 1 163 ? 1.036 4.812 10.908 1.00 83.50 163 ASN A C 1
ATOM 1231 O O . ASN A 1 163 ? -0.110 4.781 11.342 1.00 83.50 163 ASN A O 1
ATOM 1235 N N . LEU A 1 164 ? 1.310 4.823 9.595 1.00 81.56 164 LEU A N 1
ATOM 1236 C CA . LEU A 1 164 ? 0.253 4.773 8.576 1.00 81.56 164 LEU A CA 1
ATOM 1237 C C . LEU A 1 164 ? -0.647 3.543 8.749 1.00 81.56 164 LEU A C 1
ATOM 1239 O O . LEU A 1 164 ? -1.870 3.666 8.712 1.00 81.56 164 LEU A O 1
ATOM 1243 N N . HIS A 1 165 ? -0.072 2.369 9.018 1.00 86.38 165 HIS A N 1
ATOM 1244 C CA . HIS A 1 165 ? -0.876 1.180 9.305 1.00 86.38 165 HIS A CA 1
ATOM 1245 C C . HIS A 1 165 ? -1.756 1.367 10.546 1.00 86.38 165 HIS A C 1
ATOM 1247 O O . HIS A 1 165 ? -2.914 0.973 10.524 1.00 86.38 165 HIS A O 1
ATOM 1253 N N . PHE A 1 166 ? -1.259 1.990 11.615 1.00 84.31 166 PHE A N 1
ATOM 1254 C CA . PHE A 1 166 ? -2.049 2.230 12.829 1.00 84.31 166 PHE A CA 1
ATOM 1255 C C . PHE A 1 166 ? -3.079 3.357 12.706 1.00 84.31 166 PHE A C 1
ATOM 1257 O O . PHE A 1 166 ? -4.014 3.400 13.513 1.00 84.31 166 PHE A O 1
ATOM 1264 N N . THR A 1 167 ? -2.944 4.240 11.717 1.00 80.44 167 THR A N 1
ATOM 1265 C CA . THR A 1 167 ? -3.969 5.232 11.363 1.00 80.44 167 THR A CA 1
ATOM 1266 C C . THR A 1 167 ? -5.185 4.552 10.733 1.00 80.44 167 THR A C 1
ATOM 1268 O O . THR A 1 167 ? -6.320 4.803 11.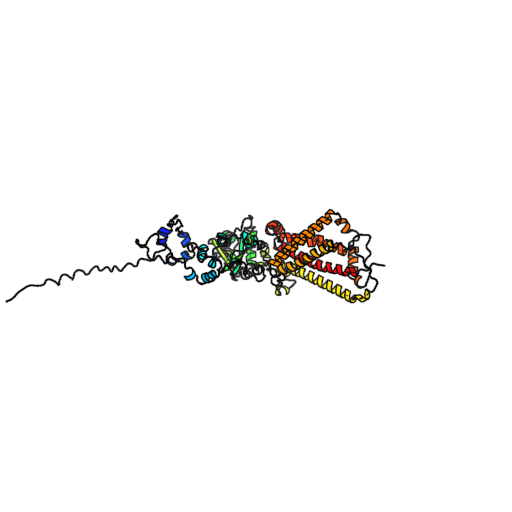139 1.00 80.44 167 THR A O 1
ATOM 1271 N N . TYR A 1 168 ? -4.953 3.640 9.783 1.00 81.81 168 TYR A N 1
ATOM 1272 C CA . TYR A 1 168 ? -6.021 3.033 8.979 1.00 81.81 168 TYR A CA 1
ATOM 1273 C C . TYR A 1 168 ? -6.521 1.676 9.488 1.00 81.81 168 TYR A C 1
ATOM 1275 O O . TYR A 1 168 ? -7.627 1.267 9.127 1.00 81.81 168 TYR A O 1
ATOM 1283 N N . LEU A 1 169 ? -5.730 0.981 10.311 1.00 85.25 169 LEU A N 1
ATOM 1284 C CA . LEU A 1 169 ? -6.036 -0.338 10.864 1.00 85.25 169 LEU A CA 1
ATOM 1285 C C . LEU A 1 169 ? -6.162 -0.290 12.391 1.00 85.25 169 LEU A C 1
ATOM 1287 O O . LEU A 1 169 ? -5.454 0.431 13.093 1.00 85.25 169 LEU A O 1
ATOM 1291 N N . GLU A 1 170 ? -7.010 -1.162 12.926 1.00 86.25 170 GLU A N 1
ATOM 1292 C CA . GLU A 1 170 ? -7.038 -1.506 14.353 1.00 86.25 170 GLU A CA 1
ATOM 1293 C C . GLU A 1 170 ? -6.216 -2.771 14.651 1.00 86.25 170 GLU A C 1
ATOM 1295 O O . GLU A 1 170 ? -6.036 -3.617 13.773 1.00 86.25 170 GLU A O 1
ATOM 1300 N N . CYS A 1 171 ? -5.754 -2.951 15.898 1.00 87.19 171 CYS A N 1
ATOM 1301 C CA . CYS A 1 171 ? -4.915 -4.095 16.295 1.00 87.19 171 CYS A CA 1
ATOM 1302 C C . CYS A 1 171 ? -5.545 -5.450 15.930 1.00 87.19 171 CYS A C 1
ATOM 1304 O O . CYS A 1 171 ? -4.854 -6.375 15.499 1.00 87.19 171 CYS A O 1
ATOM 1306 N N . THR A 1 172 ? -6.868 -5.562 16.068 1.00 87.62 172 THR A N 1
ATOM 1307 C CA . THR A 1 172 ? -7.634 -6.772 15.749 1.00 87.62 172 THR A CA 1
ATOM 1308 C C . THR A 1 172 ? -7.654 -7.100 14.261 1.00 87.62 172 THR A C 1
ATOM 1310 O O . THR A 1 172 ? -7.841 -8.262 13.930 1.00 87.62 172 THR A O 1
ATOM 1313 N N . SER A 1 173 ? -7.391 -6.140 13.370 1.00 86.50 173 SER A N 1
ATOM 1314 C CA . SER A 1 173 ? -7.321 -6.389 11.919 1.00 86.50 173 SER A CA 1
ATOM 1315 C C . SER A 1 173 ? -6.229 -7.401 11.572 1.00 86.50 173 SER A C 1
ATOM 1317 O O . SER A 1 173 ? -6.406 -8.232 10.689 1.00 86.50 173 SER A O 1
ATOM 1319 N N . CYS A 1 174 ? -5.114 -7.368 12.310 1.00 83.94 174 CYS A N 1
ATOM 1320 C CA . CYS A 1 174 ? -3.998 -8.291 12.114 1.00 83.94 174 CYS A CA 1
ATOM 1321 C C . CYS A 1 174 ? -3.967 -9.400 13.174 1.00 83.94 174 CYS A C 1
ATOM 1323 O O . CYS A 1 174 ? -3.619 -10.537 12.864 1.00 83.94 174 CYS A O 1
ATOM 1325 N N . HIS A 1 175 ? -4.314 -9.087 14.429 1.00 86.88 175 HIS A N 1
ATOM 1326 C CA . HIS A 1 175 ? -4.161 -10.022 15.549 1.00 86.88 175 HIS A CA 1
ATOM 1327 C C . HIS A 1 175 ? -5.374 -10.922 15.806 1.00 86.88 175 HIS A C 1
ATOM 1329 O O . HIS A 1 175 ? -5.217 -11.920 16.504 1.00 86.88 175 HIS A O 1
ATOM 1335 N N . ALA A 1 176 ? -6.560 -10.616 15.267 1.00 86.19 176 ALA A N 1
ATOM 1336 C CA . ALA A 1 176 ? -7.712 -11.513 15.341 1.00 86.19 176 ALA A CA 1
ATOM 1337 C C . ALA A 1 176 ? -7.768 -12.382 14.076 1.00 86.19 176 ALA A C 1
ATOM 1339 O O . ALA A 1 176 ? -8.241 -11.959 13.020 1.00 86.19 176 ALA A O 1
ATOM 1340 N N . LEU A 1 177 ? -7.252 -13.610 14.165 1.00 81.25 177 LEU A N 1
ATOM 1341 C CA . LEU A 1 177 ? -7.141 -14.488 12.999 1.00 81.25 177 LEU A CA 1
ATOM 1342 C C . LEU A 1 177 ? -8.512 -14.818 12.398 1.00 81.25 177 LEU A C 1
ATOM 1344 O O . LEU A 1 177 ? -9.420 -15.251 13.107 1.00 81.25 177 LEU A O 1
ATOM 1348 N N . ASN A 1 178 ? -8.634 -14.694 11.074 1.00 81.31 178 ASN A N 1
ATOM 1349 C CA . ASN A 1 178 ? -9.873 -14.928 10.320 1.00 81.31 178 ASN A CA 1
ATOM 1350 C C . ASN A 1 178 ? -11.037 -14.010 10.735 1.00 81.31 178 ASN A C 1
ATOM 1352 O O . ASN A 1 178 ? -12.201 -14.374 10.565 1.00 81.31 178 ASN A O 1
ATOM 1356 N N . ALA A 1 179 ? -10.738 -12.840 11.301 1.00 85.81 179 ALA A N 1
ATOM 1357 C CA . ALA A 1 179 ? -11.748 -11.826 11.538 1.00 85.81 179 ALA A CA 1
ATOM 1358 C C . ALA A 1 179 ? -12.377 -11.360 10.217 1.00 85.81 179 ALA A C 1
ATOM 1360 O O . ALA A 1 179 ? -11.696 -11.209 9.199 1.00 85.81 179 ALA A O 1
ATOM 1361 N N . GLU A 1 180 ? -13.687 -11.114 10.236 1.00 87.12 180 GLU A N 1
ATOM 1362 C CA . GLU A 1 180 ? -14.351 -10.507 9.086 1.00 87.12 180 GLU A CA 1
ATOM 1363 C C . GLU A 1 180 ? -14.087 -9.006 9.097 1.00 87.12 180 GLU A C 1
ATOM 1365 O O . GLU A 1 180 ? -14.519 -8.297 10.012 1.00 87.12 180 GLU A O 1
ATOM 1370 N N . MET A 1 181 ? -13.404 -8.537 8.060 1.00 86.75 181 MET A N 1
ATOM 1371 C CA . MET A 1 181 ? -13.050 -7.138 7.864 1.00 86.75 181 MET A CA 1
ATOM 1372 C C . MET A 1 181 ? -13.874 -6.525 6.738 1.00 86.75 181 MET A C 1
ATOM 1374 O O . MET A 1 181 ? -14.382 -7.223 5.859 1.00 86.75 181 MET A O 1
ATOM 1378 N N . GLY A 1 182 ? -13.953 -5.206 6.737 1.00 86.94 182 GLY A N 1
ATOM 1379 C CA . GLY A 1 182 ? -14.294 -4.452 5.544 1.00 86.94 182 GLY A CA 1
ATOM 1380 C C . GLY A 1 182 ? -13.906 -2.995 5.681 1.00 86.94 182 GLY A C 1
ATOM 1381 O O . GLY A 1 182 ? -13.392 -2.557 6.713 1.00 86.94 182 GLY A O 1
ATOM 1382 N N . MET A 1 183 ? -14.100 -2.274 4.591 1.00 86.94 183 MET A N 1
ATOM 1383 C CA . MET A 1 183 ? -13.722 -0.880 4.482 1.00 86.94 183 MET A CA 1
ATOM 1384 C C . MET A 1 183 ? -14.909 0.000 4.846 1.00 86.94 183 MET A C 1
ATOM 1386 O O . MET A 1 183 ? -16.001 -0.165 4.308 1.00 86.94 183 MET A O 1
ATOM 1390 N N . VAL A 1 184 ? -14.694 0.939 5.757 1.00 86.00 184 VAL A N 1
ATOM 1391 C CA . VAL A 1 184 ? -15.693 1.925 6.157 1.00 86.00 184 VAL A CA 1
ATOM 1392 C C . VAL A 1 184 ? -15.201 3.302 5.761 1.00 86.00 184 VAL A C 1
ATOM 1394 O O . VAL A 1 184 ? -14.122 3.709 6.176 1.00 86.00 184 VAL A O 1
ATOM 1397 N N . LEU A 1 185 ? -15.995 4.014 4.969 1.00 86.75 185 LEU A N 1
ATOM 1398 C CA . LEU A 1 185 ? -15.751 5.402 4.609 1.00 86.75 185 LEU A CA 1
ATOM 1399 C C . LEU A 1 185 ? -16.362 6.314 5.672 1.00 86.75 185 LEU A C 1
ATOM 1401 O O . LEU A 1 185 ? -17.558 6.238 5.960 1.00 86.75 185 LEU A O 1
ATOM 1405 N N . HIS A 1 186 ? -15.537 7.178 6.249 1.00 85.12 186 HIS A N 1
ATOM 1406 C CA . HIS A 1 186 ? -15.938 8.199 7.203 1.00 85.12 186 HIS A CA 1
ATOM 1407 C C . HIS A 1 186 ? -16.042 9.550 6.498 1.00 85.12 186 HIS A C 1
ATOM 1409 O O . HIS A 1 186 ? -15.117 9.961 5.802 1.00 85.12 186 HIS A O 1
ATOM 1415 N N . LEU A 1 187 ? -17.149 10.259 6.711 1.00 86.75 187 LEU A N 1
ATOM 1416 C CA . LEU A 1 187 ? -17.279 11.653 6.298 1.00 86.75 187 LEU A CA 1
ATOM 1417 C C . LEU A 1 187 ? -16.581 12.549 7.322 1.00 86.75 187 LEU A C 1
ATOM 1419 O O . LEU A 1 187 ? -16.968 12.573 8.496 1.00 86.75 187 LEU A O 1
ATOM 1423 N N . VAL A 1 188 ? -15.557 13.274 6.881 1.00 84.31 188 VAL A N 1
ATOM 1424 C CA . VAL A 1 188 ? -14.728 14.127 7.742 1.00 84.31 188 VAL A CA 1
ATOM 1425 C C . VAL A 1 188 ? -14.592 15.533 7.175 1.00 84.31 188 VAL A C 1
ATOM 1427 O O . VAL A 1 188 ? -14.681 15.736 5.966 1.00 84.31 188 VAL A O 1
ATOM 1430 N N . ASP A 1 189 ? -14.364 16.495 8.064 1.00 84.69 189 ASP A N 1
ATOM 1431 C CA . ASP A 1 189 ? -13.985 17.864 7.722 1.00 84.69 189 ASP A CA 1
ATOM 1432 C C . ASP A 1 189 ? -12.490 18.073 7.993 1.00 84.69 189 ASP A C 1
ATOM 1434 O O . ASP A 1 189 ? -12.041 17.965 9.137 1.00 84.69 189 ASP A O 1
ATOM 1438 N N . LYS A 1 190 ? -11.721 18.359 6.937 1.00 75.88 190 LYS A N 1
ATOM 1439 C CA . LYS A 1 190 ? -10.267 18.578 6.991 1.00 75.88 190 LYS A CA 1
ATOM 1440 C C . LYS A 1 190 ? -9.851 20.055 6.937 1.00 75.88 190 LYS A C 1
ATOM 1442 O O . LYS A 1 190 ? -8.662 20.333 6.802 1.00 75.88 190 LYS A O 1
ATOM 1447 N N . THR A 1 191 ? -10.783 21.004 7.052 1.00 69.56 191 THR A N 1
ATOM 1448 C CA . THR A 1 191 ? -10.491 22.450 6.919 1.00 69.56 191 THR A CA 1
ATOM 1449 C C . THR A 1 191 ? -9.427 22.984 7.887 1.00 69.56 191 THR A C 1
ATOM 1451 O O . THR A 1 191 ? -8.697 23.900 7.521 1.00 69.56 191 THR A O 1
ATOM 1454 N N . ASP A 1 192 ? -9.295 22.409 9.086 1.00 57.44 192 ASP A N 1
ATOM 1455 C CA . ASP A 1 192 ? -8.439 22.946 10.161 1.00 57.44 192 ASP A CA 1
ATOM 1456 C C . ASP A 1 192 ? -7.117 22.173 10.364 1.00 57.44 192 ASP A C 1
ATOM 1458 O O . ASP A 1 192 ? -6.419 22.357 11.357 1.00 57.44 192 ASP A O 1
ATOM 1462 N N . GLY A 1 193 ? -6.787 21.221 9.480 1.00 52.56 193 GLY A N 1
ATOM 1463 C CA . GLY A 1 193 ? -5.594 20.369 9.628 1.00 52.56 193 GLY A CA 1
ATOM 1464 C C . GLY A 1 193 ? -5.567 19.496 10.898 1.00 52.56 193 GLY A C 1
ATOM 1465 O O . GLY A 1 193 ? -4.561 18.842 11.175 1.00 52.56 193 GLY A O 1
ATOM 1466 N N . SER A 1 194 ? -6.654 19.483 11.676 1.00 44.34 194 SER A N 1
ATOM 1467 C CA . SER A 1 194 ? -6.784 18.738 12.925 1.00 44.34 194 SER A CA 1
ATOM 1468 C C . SER A 1 194 ? -7.233 17.293 12.686 1.00 44.34 194 SER A C 1
ATOM 1470 O O . SER A 1 194 ? -7.814 16.946 11.658 1.00 44.34 194 SER A O 1
ATOM 1472 N N . THR A 1 195 ? -6.918 16.426 13.648 1.00 50.56 195 THR A N 1
ATOM 1473 C CA . THR A 1 195 ? -7.237 14.994 13.637 1.00 50.56 195 THR A CA 1
ATOM 1474 C C . THR A 1 195 ? -8.739 14.748 13.443 1.00 50.56 195 THR A C 1
ATOM 1476 O O . THR A 1 195 ? -9.527 15.036 14.341 1.00 50.56 195 THR A O 1
ATOM 1479 N N . GLU A 1 196 ? -9.100 14.203 12.277 1.00 58.00 196 GLU A N 1
ATOM 1480 C CA . GLU A 1 196 ? -10.359 13.530 11.912 1.00 58.00 196 GLU A CA 1
ATOM 1481 C C . GLU A 1 196 ? -11.636 13.988 12.650 1.00 58.00 196 GLU A C 1
ATOM 1483 O O . GLU A 1 196 ? -12.256 13.227 13.406 1.00 58.00 196 GLU A O 1
ATOM 1488 N N . LYS A 1 197 ? -12.098 15.223 12.416 1.00 68.06 197 LYS A N 1
ATOM 1489 C CA . LYS A 1 197 ? -13.425 15.632 12.895 1.00 68.06 197 LYS A CA 1
ATOM 1490 C C . LYS A 1 197 ? -14.506 15.050 11.984 1.00 68.06 197 LYS A C 1
ATOM 1492 O O . LYS A 1 197 ? -14.757 15.543 10.885 1.00 68.06 197 LYS A O 1
ATOM 1497 N N . ARG A 1 198 ? -15.155 13.986 12.455 1.00 78.69 198 ARG A N 1
ATOM 1498 C CA . ARG A 1 198 ? -16.289 13.353 11.766 1.00 78.69 198 ARG A CA 1
ATOM 1499 C C . ARG A 1 198 ? -17.485 14.296 11.708 1.00 78.69 198 ARG A C 1
ATOM 1501 O O . ARG A 1 198 ? -17.793 14.970 12.693 1.00 78.69 198 ARG A O 1
ATOM 1508 N N . LEU A 1 199 ? -18.161 14.311 10.563 1.00 82.94 199 LEU A N 1
ATOM 1509 C CA . LEU A 1 199 ? -19.366 15.109 10.370 1.00 82.94 199 LEU A CA 1
ATOM 1510 C C . LEU A 1 199 ? -20.531 14.536 11.184 1.00 82.94 199 LEU A C 1
ATOM 1512 O O . LEU A 1 199 ? -20.817 13.341 11.138 1.00 82.94 199 LEU A O 1
ATOM 1516 N N . SER A 1 200 ? -21.213 15.412 11.919 1.00 83.88 200 SER A N 1
ATOM 1517 C CA . SER A 1 200 ? -22.433 15.085 12.663 1.00 83.88 200 SER A CA 1
ATOM 1518 C C . SER A 1 200 ? -23.683 15.177 11.784 1.00 83.88 200 SER A C 1
ATOM 1520 O O . SER A 1 200 ? -23.666 15.802 10.723 1.00 83.88 200 SER A O 1
ATOM 1522 N N . TYR A 1 201 ? -24.794 14.590 12.245 1.00 81.69 201 TYR A N 1
ATOM 1523 C CA . TYR A 1 201 ? -26.073 14.603 11.522 1.00 81.69 201 TYR A CA 1
ATOM 1524 C C . TYR A 1 201 ? -26.495 16.030 11.139 1.00 81.69 201 TYR A C 1
ATOM 1526 O O . TYR A 1 201 ? -26.755 16.302 9.970 1.00 81.69 201 TYR A O 1
ATOM 1534 N N . ASN A 1 202 ? -26.418 16.968 12.088 1.00 81.56 202 ASN A N 1
ATOM 1535 C CA . ASN A 1 202 ? -26.788 18.374 11.891 1.00 81.56 202 ASN A CA 1
ATOM 1536 C C . ASN A 1 202 ? -25.933 19.098 10.837 1.00 81.56 202 ASN A C 1
ATOM 1538 O O . ASN A 1 202 ? -26.354 20.118 10.300 1.00 81.56 202 ASN A O 1
ATOM 1542 N N . GLN A 1 203 ? -24.722 18.606 10.564 1.00 82.56 203 GLN A N 1
ATOM 1543 C CA . GLN A 1 203 ? -23.846 19.175 9.540 1.00 82.56 203 GLN A CA 1
ATOM 1544 C C . GLN A 1 203 ? -24.142 18.618 8.147 1.00 82.56 203 GLN A C 1
ATOM 1546 O O . GLN A 1 203 ? -23.839 19.286 7.170 1.00 82.56 203 GLN A O 1
ATOM 1551 N N . ILE A 1 204 ? -24.712 17.415 8.040 1.00 83.62 204 ILE A N 1
ATOM 1552 C CA . ILE A 1 204 ? -25.000 16.765 6.753 1.00 83.62 204 ILE A CA 1
ATOM 1553 C C . ILE A 1 204 ? -26.439 17.037 6.311 1.00 83.62 204 ILE A C 1
ATOM 1555 O O . ILE A 1 204 ? -26.677 17.293 5.134 1.00 83.62 204 ILE A O 1
ATOM 1559 N N . GLU A 1 205 ? -27.388 17.016 7.250 1.00 83.06 205 GLU A N 1
ATOM 1560 C CA . GLU A 1 205 ? -28.822 17.184 6.994 1.00 83.06 205 GLU A CA 1
ATOM 1561 C C . GLU A 1 205 ? -29.170 18.374 6.075 1.00 83.06 205 GLU A C 1
ATOM 1563 O O . GLU A 1 205 ? -29.981 18.178 5.171 1.00 83.06 205 GLU A O 1
ATOM 1568 N N . PRO A 1 206 ? -28.554 19.573 6.193 1.00 82.38 206 PRO A N 1
ATOM 1569 C CA . PRO A 1 206 ? -28.883 20.706 5.320 1.00 82.38 206 PRO A CA 1
ATOM 1570 C C . PRO A 1 206 ? -28.606 20.472 3.827 1.00 82.38 206 PRO A C 1
ATOM 1572 O O . PRO A 1 206 ? -29.171 21.168 2.985 1.00 82.38 206 PRO A O 1
ATOM 1575 N N . PHE A 1 207 ? -27.734 19.516 3.494 1.00 79.06 207 PHE A N 1
ATOM 1576 C CA . PHE A 1 207 ? -27.287 19.218 2.126 1.00 79.06 207 PHE A CA 1
ATOM 1577 C C . PHE A 1 207 ? -28.081 18.082 1.469 1.00 79.06 207 PHE A C 1
ATOM 1579 O O . PHE A 1 207 ? -27.919 17.783 0.278 1.00 79.06 207 PHE A O 1
ATOM 1586 N N . VAL A 1 208 ? -28.963 17.463 2.245 1.00 77.81 208 VAL A N 1
ATOM 1587 C CA . VAL A 1 208 ? -29.794 16.329 1.866 1.00 77.81 208 VAL A CA 1
ATOM 1588 C C . VAL A 1 208 ? -31.252 16.814 1.776 1.00 77.81 208 VAL A C 1
ATOM 1590 O O . VAL A 1 208 ? -31.644 17.771 2.442 1.00 77.81 208 VAL A O 1
ATOM 1593 N N . GLU A 1 209 ? -32.055 16.250 0.868 1.00 68.12 209 GLU A N 1
ATOM 1594 C CA . GLU A 1 209 ? -33.438 16.718 0.669 1.00 68.12 209 GLU A CA 1
ATOM 1595 C C . GLU A 1 209 ? -34.265 16.533 1.954 1.00 68.12 209 GLU A C 1
ATOM 1597 O O . GLU A 1 209 ? -34.265 15.468 2.561 1.00 68.12 209 GLU A O 1
ATOM 1602 N N . LYS A 1 210 ? -34.963 17.585 2.403 1.00 57.50 210 LYS A N 1
ATOM 1603 C CA . LYS A 1 210 ? -35.707 17.563 3.672 1.00 57.50 210 LYS A CA 1
ATOM 1604 C C . LYS A 1 210 ? -36.817 16.505 3.654 1.00 57.50 210 LYS A C 1
ATOM 1606 O O . LYS A 1 210 ? -37.776 16.625 2.895 1.00 57.50 210 LYS A O 1
ATOM 1611 N N . GLY A 1 211 ? -36.753 15.551 4.580 1.00 54.50 211 GLY A N 1
ATOM 1612 C CA . GLY A 1 211 ? -37.807 14.571 4.844 1.00 54.50 211 GLY A CA 1
ATOM 1613 C C . GLY A 1 211 ? -37.629 13.922 6.218 1.00 54.50 211 GLY A C 1
ATOM 1614 O O . GLY A 1 211 ? -36.527 13.875 6.744 1.00 54.50 211 GLY A O 1
ATOM 1615 N N . LYS A 1 212 ? -38.709 13.418 6.830 1.00 53.25 212 LYS A N 1
ATOM 1616 C CA . LYS A 1 212 ? -38.693 12.728 8.144 1.00 53.25 212 LYS A CA 1
ATOM 1617 C C . LYS A 1 212 ? -38.072 11.315 8.085 1.00 53.25 212 LYS A C 1
ATOM 1619 O O . LYS A 1 212 ? -38.486 10.433 8.833 1.00 53.25 212 LYS A O 1
ATOM 1624 N N . ILE A 1 213 ? -37.153 11.079 7.156 1.00 63.47 213 ILE A N 1
ATOM 1625 C CA . ILE A 1 213 ? -36.529 9.782 6.882 1.00 63.47 213 ILE A CA 1
ATOM 1626 C C . ILE A 1 213 ? -35.022 9.939 7.140 1.00 63.47 213 ILE A C 1
ATOM 1628 O O . ILE A 1 213 ? -34.513 11.059 7.113 1.00 63.47 213 ILE A O 1
ATOM 1632 N N . GLY A 1 214 ? -34.316 8.863 7.487 1.00 72.56 214 GLY A N 1
ATOM 1633 C CA . GLY A 1 214 ? -32.887 8.927 7.792 1.00 72.56 214 GLY A CA 1
ATOM 1634 C C . GLY A 1 214 ? -32.035 9.388 6.600 1.00 72.56 214 GLY A C 1
ATOM 1635 O O . GLY A 1 214 ? -32.487 9.450 5.452 1.00 72.56 214 GLY A O 1
ATOM 1636 N N . LEU A 1 215 ? -30.764 9.720 6.875 1.00 81.06 215 LEU A N 1
ATOM 1637 C CA . LEU A 1 215 ? -29.816 10.148 5.834 1.00 81.06 215 LEU A CA 1
ATOM 1638 C C . LEU A 1 215 ? -29.670 9.094 4.733 1.00 81.06 215 LEU A C 1
ATOM 1640 O O . LEU A 1 215 ? -29.599 9.450 3.563 1.00 81.06 215 LEU A O 1
ATOM 1644 N N . PHE A 1 216 ? -29.644 7.810 5.098 1.00 82.25 216 PHE A N 1
ATOM 1645 C CA . PHE A 1 216 ? -29.488 6.720 4.141 1.00 82.25 216 PHE A CA 1
ATOM 1646 C C . PHE A 1 216 ? -30.630 6.682 3.127 1.00 82.25 216 PHE A C 1
ATOM 1648 O O . PHE A 1 216 ? -30.371 6.693 1.932 1.00 82.25 216 PHE A O 1
ATOM 1655 N N . GLU A 1 217 ? -31.879 6.717 3.587 1.00 82.19 217 GLU A N 1
ATOM 1656 C CA . GLU A 1 217 ? -33.054 6.634 2.715 1.00 82.19 217 GLU A CA 1
ATOM 1657 C C . GLU A 1 217 ? -33.192 7.837 1.780 1.00 82.19 217 GLU A C 1
ATOM 1659 O O . GLU A 1 217 ? -33.905 7.773 0.782 1.00 82.19 217 GLU A O 1
ATOM 1664 N N . THR A 1 218 ? -32.534 8.946 2.112 1.00 80.12 218 THR A N 1
ATOM 1665 C CA . THR A 1 218 ? -32.515 10.134 1.257 1.00 80.12 218 THR A CA 1
ATOM 1666 C C . THR A 1 218 ? -31.351 10.119 0.261 1.00 80.12 218 THR A C 1
ATOM 1668 O O . THR A 1 218 ? -31.413 10.776 -0.782 1.00 80.12 218 THR A O 1
ATOM 1671 N N . LEU A 1 219 ? -30.282 9.384 0.577 1.00 84.50 219 LEU A N 1
ATOM 1672 C CA . LEU A 1 219 ? -29.127 9.190 -0.298 1.00 84.50 219 LEU A CA 1
ATOM 1673 C C . LEU A 1 219 ? -29.350 8.059 -1.306 1.00 84.50 219 LEU A C 1
ATOM 1675 O O . LEU A 1 219 ? -28.992 8.247 -2.461 1.00 84.50 219 LEU A O 1
ATOM 1679 N N . ASP A 1 220 ? -29.967 6.952 -0.883 1.00 83.75 220 ASP A N 1
ATOM 1680 C CA . ASP A 1 220 ? -30.385 5.812 -1.715 1.00 83.75 220 ASP A CA 1
ATOM 1681 C C . ASP A 1 220 ? -31.669 6.169 -2.490 1.00 83.75 220 ASP A C 1
ATOM 1683 O O . ASP A 1 220 ? -32.794 5.800 -2.131 1.00 83.75 220 ASP A O 1
ATOM 1687 N N . ARG A 1 221 ? -31.508 6.993 -3.529 1.00 80.31 221 ARG A N 1
ATOM 1688 C CA . ARG A 1 221 ? -32.602 7.528 -4.352 1.00 80.31 221 ARG A CA 1
ATOM 1689 C C . ARG A 1 221 ? -33.206 6.449 -5.233 1.00 80.31 221 ARG A C 1
ATOM 1691 O O . ARG A 1 221 ? -34.407 6.500 -5.510 1.00 80.31 221 ARG A O 1
ATOM 1698 N N . ASP A 1 222 ? -32.385 5.508 -5.686 1.00 82.00 222 ASP A N 1
ATOM 1699 C CA . ASP A 1 222 ? -32.826 4.386 -6.509 1.00 82.00 222 ASP A CA 1
ATOM 1700 C C . ASP A 1 222 ? -33.428 3.227 -5.693 1.00 82.00 222 ASP A C 1
ATOM 1702 O O . ASP A 1 222 ? -34.070 2.344 -6.270 1.00 82.00 222 ASP A O 1
ATOM 1706 N N . ARG A 1 223 ? -33.326 3.285 -4.356 1.00 82.81 223 ARG A N 1
ATOM 1707 C CA . ARG A 1 223 ? -33.818 2.273 -3.407 1.00 82.81 223 ARG A CA 1
ATOM 1708 C C . ARG A 1 223 ? -33.226 0.895 -3.678 1.00 82.81 223 ARG A C 1
ATOM 1710 O O . ARG A 1 223 ? -33.885 -0.126 -3.450 1.00 82.81 223 ARG A O 1
ATOM 1717 N N . SER A 1 224 ? -31.994 0.859 -4.170 1.00 83.44 224 SER A N 1
ATOM 1718 C CA . SER A 1 224 ? -31.240 -0.371 -4.398 1.00 83.44 224 SER A CA 1
ATOM 1719 C C . SER A 1 224 ? -30.849 -1.058 -3.086 1.00 83.44 224 SER A C 1
ATOM 1721 O O . SER A 1 224 ? -30.516 -2.248 -3.079 1.00 83.44 224 SER A O 1
ATOM 1723 N N . GLY A 1 225 ? -30.921 -0.337 -1.962 1.00 84.88 225 GLY A N 1
ATOM 1724 C CA . GLY A 1 225 ? -30.461 -0.802 -0.663 1.00 84.88 225 GLY A CA 1
ATOM 1725 C C . GLY A 1 225 ? -28.957 -0.628 -0.469 1.00 84.88 225 GLY A C 1
ATOM 1726 O O . GLY A 1 225 ? -28.427 -1.159 0.509 1.00 84.88 225 GLY A O 1
ATOM 1727 N N . ALA A 1 226 ? -28.277 0.100 -1.361 1.00 86.81 226 ALA A N 1
ATOM 1728 C CA . ALA A 1 226 ? -26.888 0.525 -1.248 1.00 86.81 226 ALA A CA 1
ATOM 1729 C C . ALA A 1 226 ? -26.720 1.935 -1.828 1.00 86.81 226 ALA A C 1
ATOM 1731 O O . ALA A 1 226 ? -27.461 2.338 -2.707 1.00 86.81 226 ALA A O 1
ATOM 1732 N N . ILE A 1 227 ? -25.733 2.690 -1.349 1.00 87.81 227 ILE A N 1
ATOM 1733 C CA . ILE A 1 227 ? -25.439 4.005 -1.932 1.00 87.81 227 ILE A CA 1
ATOM 1734 C C . ILE A 1 227 ? -24.507 3.803 -3.135 1.00 87.81 227 ILE A C 1
ATOM 1736 O O . ILE A 1 227 ? -23.423 3.220 -3.004 1.00 87.81 227 ILE A O 1
ATOM 1740 N N . SER A 1 228 ? -24.921 4.297 -4.298 1.00 88.81 228 SER A N 1
ATOM 1741 C CA . SER A 1 228 ? -24.131 4.258 -5.531 1.00 88.81 228 SER A CA 1
ATOM 1742 C C . SER A 1 228 ? -23.014 5.307 -5.542 1.00 88.81 228 SER A C 1
ATOM 1744 O O . SER A 1 228 ? -23.033 6.309 -4.814 1.00 88.81 228 SER A O 1
ATOM 1746 N N . SER A 1 229 ? -22.025 5.121 -6.421 1.00 86.06 229 SER A N 1
ATOM 1747 C CA . SER A 1 229 ? -20.942 6.097 -6.590 1.00 86.06 229 SER A CA 1
ATOM 1748 C C . SER A 1 229 ? -21.429 7.470 -7.076 1.00 86.06 229 SER A C 1
ATOM 1750 O O . SER A 1 229 ? -20.838 8.489 -6.715 1.00 86.06 229 SER A O 1
ATOM 1752 N N . ALA A 1 230 ? -22.525 7.515 -7.840 1.00 85.69 230 ALA A N 1
ATOM 1753 C CA . ALA A 1 230 ? -23.131 8.752 -8.324 1.00 85.69 230 ALA A CA 1
ATOM 1754 C C . ALA A 1 230 ? -23.868 9.514 -7.210 1.00 85.69 230 ALA A C 1
ATOM 1756 O O . ALA A 1 230 ? -23.710 10.727 -7.087 1.00 85.69 230 ALA A O 1
ATOM 1757 N N . GLU A 1 231 ? -24.637 8.818 -6.372 1.00 88.62 231 GLU A N 1
ATOM 1758 C CA . GLU A 1 231 ? -25.361 9.437 -5.252 1.00 88.62 231 GLU A CA 1
ATOM 1759 C C . GLU A 1 231 ? -24.405 10.009 -4.212 1.00 88.62 231 GLU A C 1
ATOM 1761 O O . GLU A 1 231 ? -24.571 11.147 -3.762 1.00 88.62 231 GLU A O 1
ATOM 1766 N N . LEU A 1 232 ? -23.358 9.248 -3.878 1.00 89.38 232 LEU A N 1
ATOM 1767 C CA . LEU A 1 232 ? -22.329 9.723 -2.966 1.00 89.38 232 LEU A CA 1
ATOM 1768 C C . LEU A 1 232 ? -21.590 10.932 -3.550 1.00 89.38 232 LEU A C 1
ATOM 1770 O O . LEU A 1 232 ? -21.327 11.885 -2.821 1.00 89.38 232 LEU A O 1
ATOM 1774 N N . GLN A 1 233 ? -21.300 10.941 -4.855 1.00 88.62 233 GLN A N 1
ATOM 1775 C CA . GLN A 1 233 ? -20.668 12.094 -5.498 1.00 88.62 233 GLN A CA 1
ATOM 1776 C C . GLN A 1 233 ? -21.536 13.351 -5.375 1.00 88.62 233 GLN A C 1
ATOM 1778 O O . GLN A 1 233 ? -21.028 14.395 -4.980 1.00 88.62 233 GLN A O 1
ATOM 1783 N N . VAL A 1 234 ? -22.845 13.246 -5.622 1.00 88.25 234 VAL A N 1
ATOM 1784 C CA . VAL A 1 234 ? -23.773 14.380 -5.479 1.00 88.25 234 VAL A CA 1
ATOM 1785 C C . VAL A 1 234 ? -23.765 14.937 -4.053 1.00 88.25 234 VAL A C 1
ATOM 1787 O O . VAL A 1 234 ? -23.782 16.156 -3.873 1.00 88.25 234 VAL A O 1
ATOM 1790 N N . LEU A 1 235 ? -23.725 14.074 -3.033 1.00 88.38 235 LEU A N 1
ATOM 1791 C CA . LEU A 1 235 ? -23.598 14.518 -1.644 1.00 88.38 235 LEU A CA 1
ATOM 1792 C C . LEU A 1 235 ? -22.281 15.272 -1.416 1.00 88.38 235 LEU A C 1
ATOM 1794 O O . LEU A 1 235 ? -22.291 16.361 -0.841 1.00 88.38 235 LEU A O 1
ATOM 1798 N N . MET A 1 236 ? -21.162 14.701 -1.860 1.00 89.12 236 MET A N 1
ATOM 1799 C CA . MET A 1 236 ? -19.835 15.286 -1.660 1.00 89.12 236 MET A CA 1
ATOM 1800 C C . MET A 1 236 ? -19.678 16.634 -2.378 1.00 89.12 236 MET A C 1
ATOM 1802 O O . MET A 1 236 ? -19.168 17.586 -1.781 1.00 89.12 236 MET A O 1
ATOM 1806 N N . ASP A 1 237 ? -20.192 16.743 -3.606 1.00 87.44 237 ASP A N 1
ATOM 1807 C CA . ASP A 1 237 ? -20.235 17.987 -4.376 1.00 87.44 237 ASP A CA 1
ATOM 1808 C C . ASP A 1 237 ? -21.012 19.069 -3.607 1.00 87.44 237 ASP A C 1
ATOM 1810 O O . ASP A 1 237 ? -20.526 20.189 -3.443 1.00 87.44 237 ASP A O 1
ATOM 1814 N N . ARG A 1 238 ? -22.191 18.733 -3.060 1.00 87.81 238 ARG A N 1
ATOM 1815 C CA . ARG A 1 238 ? -23.005 19.670 -2.264 1.00 87.81 238 ARG A CA 1
ATOM 1816 C C . ARG A 1 238 ? -22.310 20.102 -0.979 1.00 87.81 238 ARG A C 1
ATOM 1818 O O . ARG A 1 238 ? -22.350 21.287 -0.649 1.00 87.81 238 ARG A O 1
ATOM 1825 N N . LEU A 1 239 ? -21.679 19.167 -0.267 1.00 87.31 239 LEU A N 1
ATOM 1826 C CA . LEU A 1 239 ? -20.953 19.464 0.967 1.00 87.31 239 LEU A CA 1
ATOM 1827 C C . LEU A 1 239 ? -19.832 20.474 0.705 1.00 87.31 239 LEU A C 1
ATOM 1829 O O . LEU A 1 239 ? -19.781 21.497 1.384 1.00 87.31 239 LEU A O 1
ATOM 1833 N N . GLN A 1 240 ? -18.989 20.254 -0.308 1.00 84.38 240 GLN A N 1
ATOM 1834 C CA . GLN A 1 240 ? -17.899 21.186 -0.619 1.00 84.38 240 GLN A CA 1
ATOM 1835 C C . GLN A 1 240 ? -18.379 22.525 -1.183 1.00 84.38 240 GLN A C 1
ATOM 1837 O O . GLN A 1 240 ? -17.843 23.567 -0.804 1.00 84.38 240 GLN A O 1
ATOM 1842 N N . GLN A 1 241 ? -19.384 22.520 -2.065 1.00 81.62 241 GLN A N 1
ATOM 1843 C CA . GLN A 1 241 ? -19.861 23.741 -2.723 1.00 81.62 241 GLN A CA 1
ATOM 1844 C C . GLN A 1 241 ? -20.655 24.659 -1.785 1.00 81.62 241 GLN A C 1
ATOM 1846 O O . GLN A 1 241 ? -20.630 25.876 -1.969 1.00 81.62 241 GLN A O 1
ATOM 1851 N N . HIS A 1 242 ? -21.359 24.104 -0.792 1.00 70.00 242 HIS A N 1
ATOM 1852 C CA . HIS A 1 242 ? -22.362 24.854 -0.034 1.00 70.00 242 HIS A CA 1
ATOM 1853 C C . HIS A 1 242 ? -22.188 24.848 1.493 1.00 70.00 242 HIS A C 1
ATOM 1855 O O . HIS A 1 242 ? -23.018 25.453 2.172 1.00 70.00 242 HIS A O 1
ATOM 1861 N N . GLY A 1 243 ? -21.136 24.241 2.066 1.00 68.25 243 GLY A N 1
ATOM 1862 C CA . GLY A 1 243 ? -20.941 24.346 3.521 1.00 68.25 243 GLY A CA 1
ATOM 1863 C C . GLY A 1 243 ? -19.606 23.934 4.129 1.00 68.25 243 GLY A C 1
ATOM 1864 O O . GLY A 1 243 ? -19.191 24.545 5.108 1.00 68.25 243 GLY A O 1
ATOM 1865 N N . ILE A 1 244 ? -18.932 22.916 3.596 1.00 81.44 244 ILE A N 1
ATOM 1866 C CA . ILE A 1 244 ? -17.748 22.300 4.207 1.00 81.44 244 ILE A CA 1
ATOM 1867 C C . ILE A 1 244 ? -16.696 22.073 3.123 1.00 81.44 244 ILE A C 1
ATOM 1869 O O . ILE A 1 244 ? -16.606 20.998 2.532 1.00 81.44 244 ILE A O 1
ATOM 1873 N N . GLN A 1 245 ? -15.882 23.098 2.856 1.00 79.75 245 GLN A N 1
ATOM 1874 C CA . GLN A 1 245 ? -14.863 23.062 1.796 1.00 79.75 245 GLN A CA 1
ATOM 1875 C C . GLN A 1 245 ? -13.864 21.904 1.962 1.00 79.75 245 GLN A C 1
ATOM 1877 O O . GLN A 1 245 ? -13.382 21.364 0.974 1.00 79.75 245 GLN A O 1
ATOM 1882 N N . GLY A 1 246 ? -13.584 21.496 3.204 1.00 78.38 246 GLY A N 1
ATOM 1883 C CA . GLY A 1 246 ? -12.698 20.378 3.535 1.00 78.38 246 GLY A CA 1
ATOM 1884 C C . GLY A 1 246 ? -13.395 19.021 3.648 1.00 78.38 246 GLY A C 1
ATOM 1885 O O . GLY A 1 246 ? -12.817 18.118 4.251 1.00 78.38 246 GLY A O 1
ATOM 1886 N N . ALA A 1 247 ? -14.626 18.866 3.143 1.00 85.56 247 ALA A N 1
ATOM 1887 C CA . ALA A 1 247 ? -15.329 17.588 3.189 1.00 85.56 247 ALA A CA 1
ATOM 1888 C C . ALA A 1 247 ? -14.562 16.524 2.392 1.00 85.56 247 ALA A C 1
ATOM 1890 O O . ALA A 1 247 ? -14.312 16.690 1.195 1.00 85.56 247 ALA A O 1
ATOM 1891 N N . ALA A 1 248 ? -14.215 15.427 3.060 1.00 84.88 248 ALA A N 1
ATOM 1892 C CA . ALA A 1 248 ? -13.472 14.311 2.491 1.00 84.88 248 ALA A CA 1
ATOM 1893 C C . ALA A 1 248 ? -14.036 12.965 2.968 1.00 84.88 248 ALA A C 1
ATOM 1895 O O . ALA A 1 248 ? -14.736 12.877 3.982 1.00 84.88 248 ALA A O 1
ATOM 1896 N N . LEU A 1 249 ? -13.708 11.913 2.219 1.00 83.75 249 LEU A N 1
ATOM 1897 C CA . LEU A 1 249 ? -14.005 10.527 2.553 1.00 83.75 249 LEU A CA 1
ATOM 1898 C C . LEU A 1 249 ? -12.732 9.857 3.054 1.00 83.75 249 LEU A C 1
ATOM 1900 O O . LEU A 1 249 ? -11.776 9.666 2.305 1.00 83.75 249 LEU A O 1
ATOM 1904 N N . GLU A 1 250 ? -12.739 9.472 4.321 1.00 81.00 250 GLU A N 1
ATOM 1905 C CA . GLU A 1 250 ? -11.621 8.794 4.959 1.00 81.00 250 GLU A CA 1
ATOM 1906 C C . GLU A 1 250 ? -11.943 7.311 5.154 1.00 81.00 250 GLU A C 1
ATOM 1908 O O . GLU A 1 250 ? -12.746 6.956 6.021 1.00 81.00 250 GLU A O 1
ATOM 1913 N N . PRO A 1 251 ? -11.373 6.413 4.342 1.00 81.44 251 PRO A N 1
ATOM 1914 C CA . PRO A 1 251 ? -11.556 4.985 4.527 1.00 81.44 251 PRO A CA 1
ATOM 1915 C C . PRO A 1 251 ? -10.737 4.493 5.722 1.00 81.44 251 PRO A C 1
ATOM 1917 O O . PRO A 1 251 ? -9.573 4.838 5.907 1.00 81.44 251 PRO A O 1
ATOM 1920 N N . ARG A 1 252 ? -11.332 3.600 6.498 1.00 83.31 252 ARG A N 1
ATOM 1921 C CA . ARG A 1 252 ? -10.668 2.821 7.539 1.00 83.31 252 ARG A CA 1
ATOM 1922 C C . ARG A 1 252 ? -11.020 1.357 7.345 1.00 83.31 252 ARG A C 1
ATOM 1924 O O . ARG A 1 252 ? -12.154 1.029 6.996 1.00 83.31 252 ARG A O 1
ATOM 1931 N N . ILE A 1 253 ? -10.061 0.467 7.569 1.00 86.12 253 ILE A N 1
ATOM 1932 C CA . ILE A 1 253 ? -10.344 -0.968 7.579 1.00 86.12 253 ILE A CA 1
ATOM 1933 C C . ILE A 1 253 ? -10.701 -1.330 9.010 1.00 86.12 253 ILE A C 1
ATOM 1935 O O . ILE A 1 253 ? -9.913 -1.147 9.939 1.00 86.12 253 ILE A O 1
ATOM 1939 N N . VAL A 1 254 ? -11.915 -1.835 9.179 1.00 84.75 254 VAL A N 1
ATOM 1940 C CA . VAL A 1 254 ? -12.437 -2.226 10.482 1.00 84.75 254 VAL A CA 1
ATOM 1941 C C . VAL A 1 254 ? -12.830 -3.688 10.461 1.00 84.75 254 VAL A C 1
ATOM 1943 O O . VAL A 1 254 ? -13.288 -4.237 9.455 1.00 84.75 254 VAL A O 1
ATOM 1946 N N . VAL A 1 255 ? -12.694 -4.323 11.612 1.00 86.94 255 VAL A N 1
ATOM 1947 C CA . VAL A 1 255 ? -13.276 -5.624 11.873 1.00 86.94 255 VAL A CA 1
ATOM 1948 C C . VAL A 1 255 ? -14.755 -5.421 12.192 1.00 86.94 255 VAL A C 1
ATOM 1950 O O . VAL A 1 255 ? -15.123 -4.597 13.033 1.00 86.94 255 VAL A O 1
ATOM 1953 N N . PHE A 1 256 ? -15.613 -6.193 11.527 1.00 81.44 256 PHE A N 1
ATOM 1954 C CA . PHE A 1 256 ? -17.050 -6.277 11.806 1.00 81.44 256 PHE A CA 1
ATOM 1955 C C . PHE A 1 256 ? -17.370 -7.404 12.773 1.00 81.44 256 PHE A C 1
ATOM 1957 O O . PHE A 1 256 ? -18.188 -7.244 13.682 1.00 81.44 256 PHE A O 1
ATOM 1964 N N . LYS A 1 257 ? -16.719 -8.551 12.564 1.00 84.94 257 LYS A N 1
ATOM 1965 C CA . LYS A 1 257 ? -16.873 -9.739 13.395 1.00 84.94 257 LYS A CA 1
ATOM 1966 C C . LYS A 1 257 ? -15.493 -10.174 13.886 1.00 84.94 257 LYS A C 1
ATOM 1968 O O . LYS A 1 257 ? -14.772 -10.843 13.141 1.00 84.94 257 LYS A O 1
ATOM 1973 N N . PRO A 1 258 ? -15.101 -9.770 15.107 1.00 84.19 258 PRO A N 1
ATOM 1974 C CA . PRO A 1 258 ? -13.826 -10.175 15.664 1.00 84.19 258 PRO A CA 1
ATOM 1975 C C . PRO A 1 258 ? -13.885 -11.643 16.068 1.00 84.19 258 PRO A C 1
ATOM 1977 O O . PRO A 1 258 ? -14.853 -12.103 16.678 1.00 84.19 258 PRO A O 1
ATOM 1980 N N . THR A 1 259 ? -12.822 -12.372 15.758 1.00 88.06 259 THR A N 1
ATOM 1981 C CA . THR A 1 259 ? -12.550 -13.656 16.396 1.00 88.06 259 THR A CA 1
ATOM 1982 C C . THR A 1 259 ? -11.751 -13.401 17.670 1.00 88.06 259 THR A C 1
ATOM 1984 O O . THR A 1 259 ? -10.976 -12.450 17.755 1.00 88.06 259 THR A O 1
ATOM 1987 N N . HIS A 1 260 ? -11.913 -14.255 18.677 1.00 89.94 260 HIS A N 1
ATOM 1988 C CA . HIS A 1 260 ? -11.123 -14.147 19.913 1.00 89.94 260 HIS A CA 1
ATOM 1989 C C . HIS A 1 260 ? -9.849 -15.003 19.863 1.00 89.94 260 HIS A C 1
ATOM 1991 O O . HIS A 1 260 ? -9.258 -15.327 20.889 1.00 89.94 260 HIS A O 1
ATOM 1997 N N . ILE A 1 261 ? -9.404 -15.368 18.657 1.00 86.44 261 ILE A N 1
ATOM 1998 C CA . ILE A 1 261 ? -8.181 -16.137 18.425 1.00 86.44 261 ILE A CA 1
ATOM 1999 C C . ILE A 1 261 ? -7.026 -15.147 18.246 1.00 86.44 261 ILE A C 1
ATOM 2001 O O . ILE A 1 261 ? -6.602 -14.856 17.128 1.00 86.44 261 ILE A O 1
ATOM 2005 N N . PHE A 1 262 ? -6.545 -14.608 19.367 1.00 85.00 262 PHE A N 1
ATOM 2006 C CA . PHE A 1 262 ? -5.384 -13.719 19.388 1.00 85.00 262 PHE A CA 1
ATOM 2007 C C . PHE A 1 262 ? -4.092 -14.542 19.368 1.00 85.00 262 PHE A C 1
ATOM 2009 O O . PHE A 1 262 ? -3.671 -15.088 20.395 1.00 85.00 262 PHE A O 1
ATOM 2016 N N . SER A 1 263 ? -3.486 -14.679 18.186 1.00 68.06 263 SER A N 1
ATOM 2017 C CA . SER A 1 263 ? -2.176 -15.318 18.030 1.00 68.06 263 SER A CA 1
ATOM 2018 C C . SER A 1 263 ? -1.043 -14.325 18.317 1.00 68.06 263 SER A C 1
ATOM 2020 O O . SER A 1 263 ? -1.202 -13.107 18.194 1.00 68.06 263 SER A O 1
ATOM 2022 N N . SER A 1 264 ? 0.133 -14.840 18.685 1.00 62.25 264 SER A N 1
ATOM 2023 C CA . SER A 1 264 ? 1.373 -14.052 18.705 1.00 62.25 264 SER A CA 1
ATOM 2024 C C . SER A 1 264 ? 2.408 -14.644 17.757 1.00 62.25 264 SER A C 1
ATOM 2026 O O . SER A 1 264 ? 2.330 -15.811 17.388 1.00 62.25 264 SER A O 1
ATOM 2028 N N . ARG A 1 265 ? 3.351 -13.774 17.375 1.00 51.56 265 ARG A N 1
ATOM 2029 C CA . ARG A 1 265 ? 4.613 -14.006 16.654 1.00 51.56 265 ARG A CA 1
ATOM 2030 C C . ARG A 1 265 ? 4.624 -15.158 15.638 1.00 51.56 265 ARG A C 1
ATOM 2032 O O . ARG A 1 265 ? 4.882 -16.304 15.974 1.00 51.56 265 ARG A O 1
ATOM 2039 N N . GLY A 1 266 ? 4.542 -14.788 14.359 1.00 54.56 266 GLY A N 1
ATOM 2040 C CA . GLY A 1 266 ? 4.998 -15.620 13.235 1.00 54.56 266 GLY A CA 1
ATOM 2041 C C . GLY A 1 266 ? 3.898 -16.393 12.510 1.00 54.56 266 GLY A C 1
ATOM 2042 O O . GLY A 1 266 ? 4.045 -16.676 11.325 1.00 54.56 266 GLY A O 1
ATOM 2043 N N . GLU A 1 267 ? 2.765 -16.652 13.157 1.00 54.38 267 GLU A N 1
ATOM 2044 C CA . GLU A 1 267 ? 1.626 -17.315 12.523 1.00 54.38 267 GLU A CA 1
ATOM 2045 C C . GLU A 1 267 ? 0.750 -16.278 11.800 1.00 54.38 267 GLU A C 1
ATOM 2047 O O . GLU A 1 267 ? -0.016 -15.543 12.422 1.00 54.38 267 GLU A O 1
ATOM 2052 N N . ARG A 1 268 ? 0.911 -16.176 10.472 1.00 55.12 268 ARG A N 1
ATOM 2053 C CA . ARG A 1 268 ? 0.132 -15.345 9.518 1.00 55.12 268 ARG A CA 1
ATOM 2054 C C . ARG A 1 268 ? 0.194 -13.815 9.655 1.00 55.12 268 ARG A C 1
ATOM 2056 O O . ARG A 1 268 ? -0.075 -13.131 8.678 1.00 55.12 268 ARG A O 1
ATOM 2063 N N . THR A 1 269 ? 0.609 -13.253 10.789 1.00 60.03 269 THR A N 1
ATOM 2064 C CA . THR A 1 269 ? 0.601 -11.788 11.028 1.00 60.03 269 THR A CA 1
ATOM 2065 C C . THR A 1 269 ? 1.576 -10.973 10.169 1.00 60.03 269 THR A C 1
ATOM 2067 O O . THR A 1 269 ? 1.439 -9.757 10.097 1.00 60.03 269 THR A O 1
ATOM 2070 N N . ARG A 1 270 ? 2.555 -11.614 9.514 1.00 73.44 270 ARG A N 1
ATOM 2071 C CA . ARG A 1 270 ? 3.532 -10.954 8.622 1.00 73.44 270 ARG A CA 1
ATOM 2072 C C . ARG A 1 270 ? 3.290 -11.206 7.138 1.00 73.44 270 ARG A C 1
ATOM 2074 O O . ARG A 1 270 ? 4.134 -10.853 6.316 1.00 73.44 270 ARG A O 1
ATOM 2081 N N . ASP A 1 271 ? 2.177 -11.838 6.790 1.00 79.12 271 ASP A N 1
ATOM 2082 C CA . ASP A 1 271 ? 1.809 -11.992 5.393 1.00 79.12 271 ASP A CA 1
ATOM 2083 C C . ASP A 1 271 ? 1.114 -10.720 4.900 1.00 79.12 271 ASP A C 1
ATOM 2085 O O . ASP A 1 271 ? -0.098 -10.551 5.022 1.00 79.12 271 ASP A O 1
ATOM 2089 N N . CYS A 1 272 ? 1.907 -9.800 4.351 1.00 82.12 272 CYS A N 1
ATOM 2090 C CA . CYS A 1 272 ? 1.399 -8.539 3.821 1.00 82.12 272 CYS A CA 1
ATOM 2091 C C . CYS A 1 272 ? 0.410 -8.744 2.659 1.00 82.12 272 CYS A C 1
ATOM 2093 O O . CYS A 1 272 ? -0.382 -7.844 2.387 1.00 82.12 272 CYS A O 1
ATOM 2095 N N . THR A 1 273 ? 0.412 -9.907 1.989 1.00 80.25 273 THR A N 1
ATOM 2096 C CA . THR A 1 273 ? -0.507 -10.172 0.869 1.00 80.25 273 THR A CA 1
ATOM 2097 C C . THR A 1 273 ? -1.961 -10.273 1.321 1.00 80.25 273 THR A C 1
ATOM 2099 O O . THR A 1 273 ? -2.851 -9.950 0.545 1.00 80.25 273 THR A O 1
ATOM 2102 N N . LEU A 1 274 ? -2.225 -10.581 2.596 1.00 80.69 274 LEU A N 1
ATOM 2103 C CA . LEU A 1 274 ? -3.586 -10.605 3.148 1.00 80.69 274 LEU A CA 1
ATOM 2104 C C . LEU A 1 274 ? -4.321 -9.267 2.990 1.00 80.69 274 LEU A C 1
ATOM 2106 O O . LEU A 1 274 ? -5.543 -9.260 2.839 1.00 80.69 274 LEU A O 1
ATOM 2110 N N . CYS A 1 275 ? -3.577 -8.157 3.010 1.00 81.62 275 CYS A N 1
ATOM 2111 C CA . CYS A 1 275 ? -4.132 -6.811 2.886 1.00 81.62 275 CYS A CA 1
ATOM 2112 C C . CYS A 1 275 ? -3.710 -6.088 1.603 1.00 81.62 275 CYS A C 1
ATOM 2114 O O . CYS A 1 275 ? -4.464 -5.262 1.104 1.00 81.62 275 CYS A O 1
ATOM 2116 N N . HIS A 1 276 ? -2.533 -6.401 1.058 1.00 81.50 276 HIS A N 1
ATOM 2117 C CA . HIS A 1 276 ? -1.995 -5.767 -0.150 1.00 81.50 276 HIS A CA 1
ATOM 2118 C C . HIS A 1 276 ? -2.233 -6.587 -1.435 1.00 81.50 276 HIS A C 1
ATOM 2120 O O . HIS A 1 276 ? -1.610 -6.340 -2.466 1.00 81.50 276 HIS A O 1
ATOM 2126 N N . SER A 1 277 ? -3.118 -7.586 -1.377 1.00 78.25 277 SER A N 1
ATOM 2127 C CA . SER A 1 277 ? -3.614 -8.338 -2.537 1.00 78.25 277 SER A CA 1
ATOM 2128 C C . SER A 1 277 ? -4.866 -7.687 -3.112 1.00 78.25 277 SER A C 1
ATOM 2130 O O . SER A 1 277 ? -5.692 -7.145 -2.379 1.00 78.25 277 SER A O 1
ATOM 2132 N N . ALA A 1 278 ? -5.084 -7.850 -4.418 1.00 71.94 278 ALA A N 1
ATOM 2133 C CA . ALA A 1 278 ? -6.351 -7.485 -5.057 1.00 71.94 278 ALA A CA 1
ATOM 2134 C C . ALA A 1 278 ? -7.550 -8.291 -4.515 1.00 71.94 278 ALA A C 1
ATOM 2136 O O . ALA A 1 278 ? -8.704 -7.921 -4.718 1.00 71.94 278 ALA A O 1
ATOM 2137 N N . THR A 1 279 ? -7.280 -9.415 -3.847 1.00 74.94 279 THR A N 1
ATOM 2138 C CA . THR A 1 279 ? -8.286 -10.325 -3.286 1.00 74.94 279 THR A CA 1
ATOM 2139 C C . THR A 1 279 ? -8.463 -10.176 -1.775 1.00 74.94 279 THR A C 1
ATOM 2141 O O . THR A 1 279 ? -9.119 -11.011 -1.151 1.00 74.94 279 THR A O 1
ATOM 2144 N N . ALA A 1 280 ? -7.904 -9.115 -1.178 1.00 80.94 280 ALA A N 1
ATOM 2145 C CA . ALA A 1 280 ? -8.025 -8.868 0.252 1.00 80.94 280 ALA A CA 1
ATOM 2146 C C . ALA A 1 280 ? -9.498 -8.862 0.699 1.00 80.94 280 ALA A C 1
ATOM 2148 O O . ALA A 1 280 ? -10.384 -8.301 0.046 1.00 80.94 280 ALA A O 1
ATOM 2149 N N . THR A 1 281 ? -9.775 -9.501 1.836 1.00 78.94 281 THR A N 1
ATOM 2150 C CA . THR A 1 281 ? -11.150 -9.812 2.263 1.00 78.94 281 THR A CA 1
ATOM 2151 C C . THR A 1 281 ? -11.983 -8.567 2.553 1.00 78.94 281 THR A C 1
ATOM 2153 O O . THR A 1 281 ? -13.206 -8.604 2.403 1.00 78.94 281 THR A O 1
ATOM 2156 N N . PHE A 1 282 ? -11.348 -7.447 2.904 1.00 82.06 282 PHE A N 1
ATOM 2157 C CA . PHE A 1 282 ? -12.051 -6.208 3.216 1.00 82.06 282 PHE A CA 1
ATOM 2158 C C . PHE A 1 282 ? -12.671 -5.518 1.989 1.00 82.06 282 PHE A C 1
ATOM 2160 O O . PHE A 1 282 ? -13.623 -4.762 2.157 1.00 82.06 282 PHE A O 1
ATOM 2167 N N . TYR A 1 283 ? -12.234 -5.825 0.760 1.00 78.56 283 TYR A N 1
ATOM 2168 C CA . TYR A 1 283 ? -12.886 -5.321 -0.462 1.00 78.56 283 TYR A CA 1
ATOM 2169 C C . TYR A 1 283 ? -14.275 -5.925 -0.696 1.00 78.56 283 TYR A C 1
ATOM 2171 O O . TYR A 1 283 ? -15.050 -5.439 -1.519 1.00 78.56 283 TYR A O 1
ATOM 2179 N N . SER A 1 284 ? -14.613 -7.008 0.012 1.00 78.56 284 SER A N 1
ATOM 2180 C CA . SER A 1 284 ? -15.924 -7.647 -0.115 1.00 78.56 284 SER A CA 1
ATOM 2181 C C . SER A 1 284 ? -17.059 -6.825 0.504 1.00 78.56 284 SER A C 1
ATOM 2183 O O . SER A 1 284 ? -18.204 -6.981 0.080 1.00 78.56 284 SER A O 1
ATOM 2185 N N . LYS A 1 285 ? -16.746 -5.953 1.473 1.00 84.31 285 LYS A N 1
ATOM 2186 C CA . LYS A 1 285 ? -17.704 -5.136 2.227 1.00 84.31 285 LYS A CA 1
ATOM 2187 C C . LYS A 1 285 ? -17.181 -3.705 2.320 1.00 84.31 285 LYS A C 1
ATOM 2189 O O . LYS A 1 285 ? -16.303 -3.425 3.133 1.00 84.31 285 LYS A O 1
ATOM 2194 N N . ILE A 1 286 ? -17.736 -2.817 1.501 1.00 86.06 286 ILE A N 1
ATOM 2195 C CA . ILE A 1 286 ? -17.459 -1.380 1.541 1.00 86.06 286 ILE A CA 1
ATOM 2196 C C . ILE A 1 286 ? -18.718 -0.706 2.080 1.00 86.06 286 ILE A C 1
ATOM 2198 O O . ILE A 1 286 ? -19.810 -0.942 1.565 1.00 86.06 286 ILE A O 1
ATOM 2202 N N . LEU A 1 287 ? -18.583 0.065 3.155 1.00 88.06 287 LEU A N 1
ATOM 2203 C CA . LEU A 1 287 ? -19.697 0.721 3.832 1.00 88.06 287 LEU A CA 1
ATOM 2204 C C . LEU A 1 287 ? -19.430 2.220 3.986 1.00 88.06 287 LEU A C 1
ATOM 2206 O O . LEU A 1 287 ? -18.285 2.634 4.149 1.00 88.06 287 LEU A O 1
ATOM 2210 N N . LEU A 1 288 ? -20.486 3.023 4.015 1.00 88.25 288 LEU A N 1
ATOM 2211 C CA . LEU A 1 288 ? -20.451 4.425 4.414 1.00 88.25 288 LEU A CA 1
ATOM 2212 C C . LEU A 1 288 ? -20.930 4.551 5.853 1.00 88.25 288 LEU A C 1
ATOM 2214 O O . LEU A 1 288 ? -21.988 4.026 6.207 1.00 88.25 288 LEU A O 1
ATOM 2218 N N . TRP A 1 289 ? -20.174 5.257 6.685 1.00 85.50 289 TRP A N 1
ATOM 2219 C CA . TRP A 1 289 ? -20.604 5.559 8.041 1.00 85.50 289 TRP A CA 1
ATOM 2220 C C . TRP A 1 289 ? -21.328 6.896 8.084 1.00 85.50 289 TRP A C 1
ATOM 2222 O O . TRP A 1 289 ? -20.727 7.942 7.843 1.00 85.50 289 TRP A O 1
ATOM 2232 N N . LEU A 1 290 ? -22.619 6.850 8.405 1.00 84.31 290 LEU A N 1
ATOM 2233 C CA . LEU A 1 290 ? -23.475 8.024 8.486 1.00 84.31 290 LEU A CA 1
ATOM 2234 C C . LEU A 1 290 ? -23.905 8.270 9.937 1.00 84.31 290 LEU A C 1
ATOM 2236 O O . LEU A 1 290 ? -24.226 7.311 10.649 1.00 84.31 290 LEU A O 1
ATOM 2240 N N . PRO A 1 291 ? -23.919 9.531 10.393 1.00 83.25 291 PRO A N 1
ATOM 2241 C CA . PRO A 1 291 ? -24.475 9.883 11.690 1.00 83.25 291 PRO A CA 1
ATOM 2242 C C . PRO A 1 291 ? -26.004 9.732 11.696 1.00 83.25 291 PRO A C 1
ATOM 2244 O O . PRO A 1 291 ? -26.678 9.971 10.696 1.00 83.25 291 PRO A O 1
ATOM 2247 N N . GLU A 1 292 ? -26.561 9.373 12.845 1.00 79.75 292 GLU A N 1
ATOM 2248 C CA . GLU A 1 292 ? -28.001 9.317 13.101 1.00 79.75 292 GLU A CA 1
ATOM 2249 C C . GLU A 1 292 ? -28.458 10.528 13.935 1.00 79.75 292 GLU A C 1
ATOM 2251 O O . GLU A 1 292 ? -27.668 11.160 14.639 1.00 79.75 292 GLU A O 1
ATOM 2256 N N . MET A 1 293 ? -29.761 10.835 13.902 1.00 76.19 293 MET A N 1
ATOM 2257 C CA . MET A 1 293 ? -30.366 11.949 14.656 1.00 76.19 293 MET A CA 1
ATOM 2258 C C . MET A 1 293 ? -30.126 11.866 16.175 1.00 76.19 293 MET A C 1
ATOM 2260 O O . MET A 1 293 ? -30.074 12.883 16.859 1.00 76.19 293 MET A O 1
ATOM 2264 N N . ASN A 1 294 ? -29.970 10.655 16.712 1.00 72.12 294 ASN A N 1
ATOM 2265 C CA . ASN A 1 294 ? -29.707 10.394 18.132 1.00 72.12 294 ASN A CA 1
ATOM 2266 C C . ASN A 1 294 ? -28.239 10.655 18.545 1.00 72.12 294 ASN A C 1
ATOM 2268 O O . ASN A 1 294 ? -27.878 10.396 19.692 1.00 72.12 294 ASN A O 1
ATOM 2272 N N . GLY A 1 295 ? -27.386 11.128 17.626 1.00 67.31 295 GLY A N 1
ATOM 2273 C CA . GLY A 1 295 ? -25.952 11.342 17.850 1.00 67.31 295 GLY A CA 1
ATOM 2274 C C . GLY A 1 295 ? -25.089 10.082 17.702 1.00 67.31 295 GLY A C 1
ATOM 2275 O O . GLY A 1 295 ? -23.871 10.153 17.870 1.00 67.31 295 GLY A O 1
ATOM 2276 N N . GLY A 1 296 ? -25.698 8.935 17.389 1.00 71.06 296 GLY A N 1
ATOM 2277 C CA . GLY A 1 296 ? -25.017 7.698 17.025 1.00 71.06 296 GLY A CA 1
ATOM 2278 C C . GLY A 1 296 ? -24.538 7.701 15.574 1.00 71.06 296 GLY A C 1
ATOM 2279 O O . GLY A 1 296 ? -24.732 8.661 14.833 1.00 71.06 296 GLY A O 1
ATOM 2280 N N . TYR A 1 297 ? -23.911 6.604 15.158 1.00 75.25 297 TYR A N 1
ATOM 2281 C CA . TYR A 1 297 ? -23.507 6.389 13.770 1.00 75.25 297 TYR A CA 1
ATOM 2282 C C . TYR A 1 297 ? -23.871 4.976 13.335 1.00 75.25 297 TYR A C 1
ATOM 2284 O O . TYR A 1 297 ? -23.721 4.019 14.102 1.00 75.25 297 TYR A O 1
ATOM 2292 N N . ARG A 1 298 ? -24.269 4.831 12.073 1.00 79.31 298 ARG A N 1
ATOM 2293 C CA . ARG A 1 298 ? -24.619 3.551 11.466 1.00 79.31 298 ARG A CA 1
ATOM 2294 C C . ARG A 1 298 ? -23.924 3.384 10.124 1.00 79.31 298 ARG A C 1
ATOM 2296 O O . ARG A 1 298 ? -23.734 4.336 9.375 1.00 79.31 298 ARG A O 1
ATOM 2303 N N . ALA A 1 299 ? -23.473 2.161 9.862 1.00 83.38 299 ALA A N 1
ATOM 2304 C CA . ALA A 1 299 ? -22.799 1.814 8.621 1.00 83.38 299 ALA A CA 1
ATOM 2305 C C . ALA A 1 299 ? -23.814 1.274 7.609 1.00 83.38 299 ALA A C 1
ATOM 2307 O O . ALA A 1 299 ? -24.604 0.387 7.944 1.00 83.38 299 ALA A O 1
ATOM 2308 N N . PHE A 1 300 ? -23.761 1.794 6.388 1.00 86.06 300 PHE A N 1
ATOM 2309 C CA . PHE A 1 300 ? -24.647 1.447 5.283 1.00 86.06 300 PHE A CA 1
ATOM 2310 C C . PHE A 1 300 ? -23.840 0.924 4.093 1.00 86.06 300 PHE A C 1
ATOM 2312 O O . PHE A 1 300 ? -22.721 1.387 3.888 1.00 86.06 300 PHE A O 1
ATOM 2319 N N . PRO A 1 301 ? -24.348 -0.052 3.328 1.00 87.88 301 PRO A N 1
ATOM 2320 C CA . PRO A 1 301 ? -23.617 -0.624 2.202 1.00 87.88 301 PRO A CA 1
ATOM 2321 C C . PRO A 1 301 ? -23.402 0.387 1.070 1.00 87.88 301 PRO A C 1
ATOM 2323 O O . PRO A 1 301 ? -24.282 1.187 0.759 1.00 87.88 301 PRO A O 1
ATOM 2326 N N . LEU A 1 302 ? -22.220 0.319 0.460 1.00 87.62 302 LEU A N 1
ATOM 2327 C CA . LEU A 1 302 ? -21.855 1.046 -0.752 1.00 87.62 302 LEU A CA 1
ATOM 2328 C C . LEU A 1 302 ? -21.678 0.078 -1.919 1.00 87.62 302 LEU A C 1
ATOM 2330 O O . LEU A 1 302 ? -21.265 -1.074 -1.738 1.00 87.62 302 LEU A O 1
ATOM 2334 N N . GLU A 1 303 ? -21.916 0.573 -3.128 1.00 84.69 303 GLU A N 1
ATOM 2335 C CA . GLU A 1 303 ? -21.498 -0.125 -4.337 1.00 84.69 303 GLU A CA 1
ATOM 2336 C C . GLU A 1 303 ? -19.965 -0.212 -4.437 1.00 84.69 303 GLU A C 1
ATOM 2338 O O . GLU A 1 303 ? -19.211 0.639 -3.958 1.00 84.69 303 GLU A O 1
ATOM 2343 N N . LYS A 1 304 ? -19.469 -1.284 -5.065 1.00 73.75 304 LYS A N 1
ATOM 2344 C CA . LYS A 1 304 ? -18.024 -1.574 -5.124 1.00 73.75 304 LYS A CA 1
ATOM 2345 C C . LYS A 1 304 ? -17.240 -0.624 -6.031 1.00 73.75 304 LYS A C 1
ATOM 2347 O O . LYS A 1 304 ? -16.016 -0.574 -5.948 1.00 73.75 304 LYS A O 1
ATOM 2352 N N . ASP A 1 305 ? -17.917 0.087 -6.924 1.00 75.50 305 ASP A N 1
ATOM 2353 C CA . ASP A 1 305 ? -17.310 1.007 -7.883 1.00 75.50 305 ASP A CA 1
ATOM 2354 C C . ASP A 1 305 ? -16.932 2.366 -7.260 1.00 75.50 305 ASP A C 1
ATOM 2356 O O . ASP A 1 305 ? -16.157 3.114 -7.856 1.00 75.50 305 ASP A O 1
ATOM 2360 N N . VAL A 1 306 ? -17.399 2.659 -6.039 1.00 77.38 306 VAL A N 1
ATOM 2361 C CA . VAL A 1 306 ? -17.101 3.889 -5.284 1.00 77.38 306 VAL A CA 1
ATOM 2362 C C . VAL A 1 306 ? -15.599 4.192 -5.227 1.00 77.38 306 VAL A C 1
ATOM 2364 O O . VAL A 1 306 ? -15.197 5.334 -5.440 1.00 77.38 306 VAL A O 1
ATOM 2367 N N . LEU A 1 307 ? -14.756 3.174 -5.024 1.00 72.94 307 LEU A N 1
ATOM 2368 C CA . LEU A 1 307 ? -13.298 3.333 -4.881 1.00 72.94 307 LEU A CA 1
ATOM 2369 C C . LEU A 1 307 ? -12.575 3.630 -6.207 1.00 72.94 307 LEU A C 1
ATOM 2371 O O . LEU A 1 307 ? -11.444 4.121 -6.215 1.00 72.94 307 LEU A O 1
ATOM 2375 N N . VAL A 1 308 ? -13.227 3.351 -7.339 1.00 68.50 308 VAL A N 1
ATOM 2376 C CA . VAL A 1 308 ? -12.691 3.594 -8.689 1.00 68.50 308 VAL A CA 1
ATOM 2377 C C . VAL A 1 308 ? -13.408 4.731 -9.419 1.00 68.50 308 VAL A C 1
ATOM 2379 O O . VAL A 1 308 ? -13.005 5.094 -10.528 1.00 68.50 308 VAL A O 1
ATOM 2382 N N . SER A 1 309 ? -14.444 5.316 -8.812 1.00 71.88 309 SER A N 1
ATOM 2383 C CA . SER A 1 309 ? -15.189 6.429 -9.389 1.00 71.88 309 SER A CA 1
ATOM 2384 C C . SER A 1 309 ? -14.320 7.684 -9.470 1.00 71.88 309 SER A C 1
ATOM 2386 O O . SER A 1 309 ? -13.822 8.191 -8.465 1.00 71.88 309 SER A O 1
ATOM 2388 N N . ARG A 1 310 ? -14.167 8.233 -10.685 1.00 68.00 310 ARG A N 1
ATOM 2389 C CA . ARG A 1 310 ? -13.423 9.485 -10.916 1.00 68.00 310 ARG A CA 1
ATOM 2390 C C . ARG A 1 310 ? -13.999 10.657 -10.133 1.00 68.00 310 ARG A C 1
ATOM 2392 O O . ARG A 1 310 ? -13.229 11.485 -9.666 1.00 68.00 310 ARG A O 1
ATOM 2399 N N . GLY A 1 311 ? -15.322 10.716 -10.015 1.00 69.25 311 GLY A N 1
ATOM 2400 C CA . GLY A 1 311 ? -16.003 11.794 -9.310 1.00 69.25 311 GLY A CA 1
ATOM 2401 C C . GLY A 1 311 ? -15.731 11.792 -7.811 1.00 69.25 311 GLY A C 1
ATOM 2402 O O . GLY A 1 311 ? -15.674 12.847 -7.201 1.00 69.25 311 GLY A O 1
ATOM 2403 N N . LEU A 1 312 ? -15.478 10.615 -7.232 1.00 75.50 312 LEU A N 1
ATOM 2404 C CA . LEU A 1 312 ? -15.141 10.470 -5.816 1.00 75.50 312 LEU A CA 1
ATOM 2405 C C . LEU A 1 312 ? -13.638 10.511 -5.534 1.00 75.50 312 LEU A C 1
ATOM 2407 O O . LEU A 1 312 ? -13.220 10.654 -4.387 1.00 75.50 312 LEU A O 1
ATOM 2411 N N . GLN A 1 313 ? -12.812 10.425 -6.575 1.00 70.88 313 GLN A N 1
ATOM 2412 C CA . GLN A 1 313 ? -11.363 10.324 -6.448 1.00 70.88 313 GLN A CA 1
ATOM 2413 C C . GLN A 1 313 ? -10.726 11.552 -5.784 1.00 70.88 313 GLN A C 1
ATOM 2415 O O . GLN A 1 313 ? -9.724 11.395 -5.091 1.00 70.88 313 GLN A O 1
ATOM 2420 N N . SER A 1 314 ? -11.297 12.744 -5.981 1.00 70.00 314 SER A N 1
ATOM 2421 C CA . SER A 1 314 ? -10.873 13.989 -5.321 1.00 70.00 314 SER A CA 1
ATOM 2422 C C . SER A 1 314 ? -11.238 14.040 -3.838 1.00 70.00 314 SER A C 1
ATOM 2424 O O . SER A 1 314 ? -10.632 14.798 -3.094 1.00 70.00 314 SER A O 1
ATOM 2426 N N . TYR A 1 315 ? -12.212 13.238 -3.405 1.00 73.88 315 TYR A N 1
ATOM 2427 C CA . TYR A 1 315 ? -12.691 13.196 -2.023 1.00 73.88 315 TYR A CA 1
ATOM 2428 C C . TYR A 1 315 ? -12.029 12.082 -1.207 1.00 73.88 315 TYR A C 1
ATOM 2430 O O . TYR A 1 315 ? -11.901 12.200 0.010 1.00 73.88 315 TYR A O 1
ATOM 2438 N N . LEU A 1 316 ? -11.605 11.004 -1.872 1.00 70.50 316 LEU A N 1
ATOM 2439 C CA . LEU A 1 316 ? -10.860 9.881 -1.301 1.00 70.50 316 LEU A CA 1
ATOM 2440 C C . LEU A 1 316 ? -9.361 10.199 -1.254 1.00 70.50 316 LEU A C 1
ATOM 2442 O O . LEU A 1 316 ? -8.546 9.614 -1.976 1.00 70.50 316 LEU A O 1
ATOM 2446 N N . GLU A 1 317 ? -8.984 11.158 -0.416 1.00 56.91 317 GLU A N 1
ATOM 2447 C CA . GLU A 1 317 ? -7.576 11.478 -0.211 1.00 56.91 317 GLU A CA 1
ATOM 2448 C C . GLU A 1 317 ? -6.886 10.428 0.679 1.00 56.91 317 GLU A C 1
ATOM 2450 O O . GLU A 1 317 ? -7.446 9.955 1.663 1.00 56.91 317 GLU A O 1
ATOM 2455 N N . GLN A 1 318 ? -5.617 10.135 0.368 1.00 53.78 318 GLN A N 1
ATOM 2456 C CA . GLN A 1 318 ? -4.652 9.394 1.205 1.00 53.78 318 GLN A CA 1
ATOM 2457 C C . GLN A 1 318 ? -4.761 7.868 1.271 1.00 53.78 318 GLN A C 1
ATOM 2459 O O . GLN A 1 318 ? -3.905 7.244 1.901 1.00 53.78 318 GLN A O 1
ATOM 2464 N N . VAL A 1 319 ? -5.698 7.234 0.565 1.00 52.47 319 VAL A N 1
ATOM 2465 C CA . VAL A 1 319 ? -5.768 5.766 0.580 1.00 52.47 319 VAL A CA 1
ATOM 2466 C C . VAL A 1 319 ? -5.140 5.142 -0.642 1.00 52.47 319 VAL A C 1
ATOM 2468 O O . VAL A 1 319 ? -5.653 5.134 -1.760 1.00 52.47 319 VAL A O 1
ATOM 2471 N N . TYR A 1 320 ? -3.932 4.663 -0.369 1.00 52.62 320 TYR A N 1
ATOM 2472 C CA . TYR A 1 320 ? -3.124 3.838 -1.227 1.00 52.62 320 TYR A CA 1
ATOM 2473 C C . TYR A 1 320 ? -3.218 2.399 -0.724 1.00 52.62 320 TYR A C 1
ATOM 2475 O O . TYR A 1 320 ? -2.426 1.954 0.107 1.00 52.62 320 TYR A O 1
ATOM 2483 N N . LEU A 1 321 ? -4.221 1.665 -1.201 1.00 53.25 321 LEU A N 1
ATOM 2484 C CA . LEU A 1 321 ? -4.264 0.227 -0.994 1.00 53.25 321 LEU A CA 1
ATOM 2485 C C . LEU A 1 321 ? -3.500 -0.430 -2.141 1.00 53.25 321 LEU A C 1
ATOM 2487 O O . LEU A 1 321 ? -3.969 -0.507 -3.279 1.00 53.25 321 LEU A O 1
ATOM 2491 N N . VAL A 1 322 ? -2.277 -0.875 -1.849 1.00 47.00 322 VAL A N 1
ATOM 2492 C CA . VAL A 1 322 ? -1.498 -1.695 -2.787 1.00 47.00 322 VAL A CA 1
ATOM 2493 C C . VAL A 1 322 ? -2.367 -2.888 -3.206 1.00 47.00 322 VAL A C 1
ATOM 2495 O O . VAL A 1 322 ? -2.919 -3.575 -2.350 1.00 47.00 322 VAL A O 1
ATOM 2498 N N . GLY A 1 323 ? -2.516 -3.109 -4.514 1.00 45.03 323 GLY A N 1
ATOM 2499 C CA . GLY A 1 323 ? -3.298 -4.220 -5.074 1.00 45.03 323 GLY A CA 1
ATOM 2500 C C . GLY A 1 323 ? -4.658 -3.843 -5.675 1.00 45.03 323 GLY A C 1
ATOM 2501 O O . GLY A 1 323 ? -5.172 -4.601 -6.493 1.00 45.03 323 GLY A O 1
ATOM 2502 N N . GLU A 1 324 ? -5.207 -2.659 -5.388 1.00 47.75 324 GLU A N 1
ATOM 2503 C CA . GLU A 1 324 ? -6.518 -2.221 -5.911 1.00 47.75 324 GLU A CA 1
ATOM 2504 C C . GLU A 1 324 ? -6.502 -1.845 -7.417 1.00 47.75 324 GLU A C 1
ATOM 2506 O O . GLU A 1 324 ? -7.529 -1.617 -8.060 1.00 47.75 324 GLU A O 1
ATOM 2511 N N . SER A 1 325 ? -5.316 -1.819 -8.029 1.00 46.62 325 SER A N 1
ATOM 2512 C CA . SER A 1 325 ? -5.055 -1.295 -9.373 1.00 46.62 325 SER A CA 1
ATOM 2513 C C . SER A 1 325 ? -4.583 -2.365 -10.365 1.00 46.62 325 SER A C 1
ATOM 2515 O O . SER A 1 325 ? -3.501 -2.275 -10.948 1.00 46.62 325 SER A O 1
ATOM 2517 N N . ARG A 1 326 ? -5.413 -3.384 -10.622 1.00 46.38 326 ARG A N 1
ATOM 2518 C CA . ARG A 1 326 ? -5.162 -4.348 -11.710 1.00 46.38 326 ARG A CA 1
ATOM 2519 C C . ARG A 1 326 ? -6.260 -4.367 -12.762 1.00 46.38 326 ARG A C 1
ATOM 2521 O O . ARG A 1 326 ? -7.447 -4.276 -12.462 1.00 46.38 326 ARG A O 1
ATOM 2528 N N . ILE A 1 327 ? -5.807 -4.497 -14.007 1.00 43.41 327 ILE A N 1
ATOM 2529 C CA . ILE A 1 327 ? -6.602 -4.734 -15.214 1.00 43.41 327 ILE A CA 1
ATOM 2530 C C . ILE A 1 327 ? -7.234 -6.129 -15.092 1.00 43.41 327 ILE A C 1
ATOM 2532 O O . ILE A 1 327 ? -6.509 -7.124 -15.006 1.00 43.41 327 ILE A O 1
ATOM 2536 N N . ARG A 1 328 ? -8.569 -6.231 -15.086 1.00 41.50 328 ARG A N 1
ATOM 2537 C CA . ARG A 1 328 ? -9.259 -7.519 -15.287 1.00 41.50 328 ARG A CA 1
ATOM 2538 C C . ARG A 1 328 ? -9.248 -7.852 -16.777 1.00 41.50 328 ARG A C 1
ATOM 2540 O O . ARG A 1 328 ? -9.269 -6.960 -17.617 1.00 41.50 328 ARG A O 1
ATOM 2547 N N . ARG A 1 329 ? -9.287 -9.141 -17.140 1.00 40.81 329 ARG A N 1
ATOM 2548 C CA . ARG A 1 329 ? -9.432 -9.569 -18.554 1.00 40.81 329 ARG A CA 1
ATOM 2549 C C . ARG A 1 329 ? -10.692 -8.998 -19.229 1.00 40.81 329 ARG A C 1
ATOM 2551 O O . ARG A 1 329 ? -10.766 -8.951 -20.451 1.00 40.81 329 ARG A O 1
ATOM 2558 N N . GLU A 1 330 ? -11.662 -8.571 -18.430 1.00 48.47 330 GLU A N 1
ATOM 2559 C CA . GLU A 1 330 ? -12.910 -7.927 -18.843 1.00 48.47 330 GLU A CA 1
ATOM 2560 C C . GLU A 1 330 ? -12.710 -6.453 -19.246 1.00 48.47 330 GLU A C 1
ATOM 2562 O O . GLU A 1 330 ? -13.386 -5.984 -20.156 1.00 48.47 330 GLU A O 1
ATOM 2567 N N . ASP A 1 331 ? -11.717 -5.760 -18.667 1.00 45.69 331 ASP A N 1
ATOM 2568 C CA . ASP A 1 331 ? -11.375 -4.356 -18.972 1.00 45.69 331 ASP A CA 1
ATOM 2569 C C . ASP A 1 331 ? -10.730 -4.195 -20.366 1.00 45.69 331 ASP A C 1
ATOM 2571 O O . ASP A 1 331 ? -10.567 -3.085 -20.868 1.00 45.69 331 ASP A O 1
ATOM 2575 N N . LEU A 1 332 ? -10.346 -5.308 -21.003 1.00 46.78 332 LEU A N 1
ATOM 2576 C CA . LEU A 1 332 ? -9.619 -5.336 -22.274 1.00 46.78 332 LEU A CA 1
ATOM 2577 C C . LEU A 1 332 ? -10.535 -5.254 -23.508 1.00 46.78 332 LEU A C 1
ATOM 2579 O O . LEU A 1 332 ? -10.033 -5.204 -24.630 1.00 46.78 332 LEU A O 1
ATOM 2583 N N . ARG A 1 333 ? -11.865 -5.295 -23.331 1.00 46.69 333 ARG A N 1
ATOM 2584 C CA . ARG A 1 333 ? -12.798 -5.553 -24.440 1.00 46.69 333 ARG A CA 1
ATOM 2585 C C . ARG A 1 333 ? -13.389 -4.317 -25.136 1.00 46.69 333 ARG A C 1
ATOM 2587 O O . ARG A 1 333 ? -14.015 -4.497 -26.170 1.00 46.69 333 ARG A O 1
ATOM 2594 N N . GLU A 1 334 ? -13.109 -3.088 -24.695 1.00 47.44 334 GLU A N 1
ATOM 2595 C CA . GLU A 1 334 ? -13.470 -1.864 -25.441 1.00 47.44 334 GLU A CA 1
ATOM 2596 C C . GLU A 1 334 ? -12.432 -0.742 -25.253 1.00 47.44 334 GLU A C 1
ATOM 2598 O O . GLU A 1 334 ? -12.415 -0.029 -24.260 1.00 47.44 334 GLU A O 1
ATOM 2603 N N . VAL A 1 335 ? -11.521 -0.557 -26.209 1.00 42.09 335 VAL A N 1
ATOM 2604 C CA . VAL A 1 335 ? -10.321 0.285 -26.000 1.00 42.09 335 VAL A CA 1
ATOM 2605 C C . VAL A 1 335 ? -10.564 1.797 -26.199 1.00 42.09 335 VAL A C 1
ATOM 2607 O O . VAL A 1 335 ? -9.777 2.603 -25.709 1.00 42.09 335 VAL A O 1
ATOM 2610 N N . LEU A 1 336 ? -11.665 2.225 -26.832 1.00 37.56 336 LEU A N 1
ATOM 2611 C CA . LEU A 1 336 ? -11.914 3.651 -27.134 1.00 37.56 336 LEU A CA 1
ATOM 2612 C C . LEU A 1 336 ? -12.966 4.345 -26.246 1.00 37.56 336 LEU A C 1
ATOM 2614 O O . LEU A 1 336 ? -12.856 5.549 -26.018 1.00 37.56 336 LEU A O 1
ATOM 2618 N N . SER A 1 337 ? -13.934 3.621 -25.678 1.00 41.09 337 SER A N 1
ATOM 2619 C CA . SER A 1 337 ? -14.932 4.165 -24.734 1.00 41.09 337 SER A CA 1
ATOM 2620 C C . SER A 1 337 ? -14.432 4.149 -23.274 1.00 41.09 337 SER A C 1
ATOM 2622 O O . SER A 1 337 ? -14.831 4.985 -22.457 1.00 41.09 337 SER A O 1
ATOM 2624 N N . VAL A 1 338 ? -13.499 3.244 -22.947 1.00 43.09 338 VAL A N 1
ATOM 2625 C CA . VAL A 1 338 ? -13.078 2.925 -21.570 1.00 43.09 338 VAL A CA 1
ATOM 2626 C C . VAL A 1 338 ? -11.958 3.848 -21.062 1.00 43.09 338 VAL A C 1
ATOM 2628 O O . VAL A 1 338 ? -11.844 4.047 -19.856 1.00 43.09 338 VAL A O 1
ATOM 2631 N N . ALA A 1 339 ? -11.233 4.576 -21.924 1.00 41.00 339 ALA A N 1
ATOM 2632 C CA . ALA A 1 339 ? -10.245 5.591 -21.502 1.00 41.00 339 ALA A CA 1
ATOM 2633 C C . ALA A 1 339 ? -10.811 6.643 -20.512 1.00 41.00 339 ALA A C 1
ATOM 2635 O O . ALA A 1 339 ? -10.076 7.228 -19.709 1.00 41.00 339 ALA A O 1
ATOM 2636 N N . ARG A 1 340 ? -12.139 6.849 -20.510 1.00 44.00 340 ARG A N 1
ATOM 2637 C CA . ARG A 1 340 ? -12.844 7.719 -19.555 1.00 44.00 340 ARG A CA 1
ATOM 2638 C C . ARG A 1 340 ? -13.175 7.063 -18.199 1.00 44.00 340 ARG A C 1
ATOM 2640 O O . ARG A 1 340 ? -13.371 7.800 -17.240 1.00 44.00 340 ARG A O 1
ATOM 2647 N N . ARG A 1 341 ? -13.180 5.727 -18.080 1.00 43.00 341 ARG A N 1
ATOM 2648 C CA . ARG A 1 341 ? -13.489 4.968 -16.842 1.00 43.00 341 ARG A CA 1
ATOM 2649 C C . ARG A 1 341 ? -12.266 4.342 -16.141 1.00 43.00 341 ARG A C 1
ATOM 2651 O O . ARG A 1 341 ? -12.357 4.002 -14.972 1.00 43.00 341 ARG A O 1
ATOM 2658 N N . ILE A 1 342 ? -11.120 4.201 -16.818 1.00 49.19 342 ILE A N 1
ATOM 2659 C CA . ILE A 1 342 ? -9.977 3.359 -16.375 1.00 49.19 342 ILE A CA 1
ATOM 2660 C C . ILE A 1 342 ? -9.138 3.938 -15.206 1.00 49.19 342 ILE A C 1
ATOM 2662 O O . ILE A 1 342 ? -8.413 3.194 -14.544 1.00 49.19 342 ILE A O 1
ATOM 2666 N N . GLY A 1 343 ? -9.203 5.243 -14.918 1.00 57.88 343 GLY A N 1
ATOM 2667 C CA . GLY A 1 343 ? -8.324 5.873 -13.911 1.00 57.88 343 GLY A CA 1
ATOM 2668 C C . GLY A 1 343 ? -6.825 5.765 -14.264 1.00 57.88 343 GLY A C 1
ATOM 2669 O O . GLY A 1 343 ? -6.471 5.746 -15.442 1.00 57.88 343 GLY A O 1
ATOM 2670 N N . PHE A 1 344 ? -5.936 5.669 -13.263 1.00 56.81 344 PHE A N 1
ATOM 2671 C CA . PHE A 1 344 ? -4.473 5.544 -13.457 1.00 56.81 344 PHE A CA 1
ATOM 2672 C C . PHE A 1 344 ? -4.022 4.213 -14.098 1.00 56.81 344 PHE A C 1
ATOM 2674 O O . PHE A 1 344 ? -2.860 4.085 -14.479 1.00 56.81 344 PHE A O 1
ATOM 2681 N N . LYS A 1 345 ? -4.920 3.233 -14.292 1.00 64.06 345 LYS A N 1
ATOM 2682 C CA . LYS A 1 345 ? -4.571 1.910 -14.852 1.00 64.06 345 LYS A CA 1
ATOM 2683 C C . LYS A 1 345 ? -4.079 1.971 -16.311 1.00 64.06 345 LYS A C 1
ATOM 2685 O O . LYS A 1 345 ? -3.499 1.010 -16.806 1.00 64.06 345 LYS A O 1
ATOM 2690 N N . TRP A 1 346 ? -4.290 3.085 -17.018 1.00 68.25 346 TRP A N 1
ATOM 2691 C CA . TRP A 1 346 ? -3.810 3.248 -18.396 1.00 68.25 346 TRP A CA 1
ATOM 2692 C C . TRP A 1 346 ? -2.276 3.330 -18.477 1.00 68.25 346 TRP A C 1
ATOM 2694 O O . TRP A 1 346 ? -1.698 2.917 -19.479 1.00 68.25 346 TRP A O 1
ATOM 2704 N N . ILE A 1 347 ? -1.609 3.775 -17.402 1.00 76.75 347 ILE A N 1
ATOM 2705 C CA . ILE A 1 347 ? -0.138 3.830 -17.316 1.00 76.75 347 ILE A CA 1
ATOM 2706 C C . ILE A 1 347 ? 0.463 2.437 -17.464 1.00 76.75 347 ILE A C 1
ATOM 2708 O O . ILE A 1 347 ? 1.450 2.263 -18.169 1.00 76.75 347 ILE A O 1
ATOM 2712 N N . ASP A 1 348 ? -0.166 1.437 -16.861 1.00 79.62 348 ASP A N 1
ATOM 2713 C CA . ASP A 1 348 ? 0.288 0.053 -16.930 1.00 79.62 348 ASP A CA 1
ATOM 2714 C C . ASP A 1 348 ? 0.157 -0.534 -18.328 1.00 79.62 348 ASP A C 1
ATOM 2716 O O . ASP A 1 348 ? 1.040 -1.254 -18.790 1.00 79.62 348 ASP A O 1
ATOM 2720 N N . LEU A 1 349 ? -0.945 -0.213 -19.005 1.00 80.12 349 LEU A N 1
ATOM 2721 C CA . LEU A 1 349 ? -1.188 -0.637 -20.376 1.00 80.12 349 LEU A CA 1
ATOM 2722 C C . LEU A 1 349 ? -0.149 -0.022 -21.317 1.00 80.12 349 LEU A C 1
ATOM 2724 O O . LEU A 1 349 ? 0.472 -0.740 -22.098 1.00 80.12 349 LEU A O 1
ATOM 2728 N N . VAL A 1 350 ? 0.066 1.292 -21.212 1.00 84.94 350 VAL A N 1
ATOM 2729 C CA . VAL A 1 350 ? 1.058 2.015 -22.017 1.00 84.94 350 VAL A CA 1
ATOM 2730 C C . VAL A 1 350 ? 2.468 1.535 -21.698 1.00 84.94 350 VAL A C 1
ATOM 2732 O O . VAL A 1 350 ? 3.225 1.218 -22.609 1.00 84.94 350 VAL A O 1
ATOM 2735 N N . GLY A 1 351 ? 2.822 1.433 -20.420 1.00 87.62 351 GLY A N 1
ATOM 2736 C CA . GLY A 1 351 ? 4.143 1.000 -19.978 1.00 87.62 351 GLY A CA 1
ATOM 2737 C C . GLY A 1 351 ? 4.470 -0.420 -20.434 1.00 87.62 351 GLY A C 1
ATOM 2738 O O . GLY A 1 351 ? 5.539 -0.657 -20.997 1.00 87.62 351 GLY A O 1
ATOM 2739 N N . LEU A 1 352 ? 3.528 -1.357 -20.283 1.00 87.69 352 LEU A N 1
ATOM 2740 C CA . LEU A 1 352 ? 3.691 -2.721 -20.781 1.00 87.69 352 LEU A CA 1
ATOM 2741 C C . LEU A 1 352 ? 3.784 -2.758 -22.308 1.00 87.69 352 LEU A C 1
ATOM 2743 O O . LEU A 1 352 ? 4.637 -3.466 -22.839 1.00 87.69 352 LEU A O 1
ATOM 2747 N N . PHE A 1 353 ? 2.947 -1.988 -23.009 1.00 90.94 353 PHE A N 1
ATOM 2748 C CA . PHE A 1 353 ? 3.025 -1.863 -24.462 1.00 90.94 353 PHE A CA 1
ATOM 2749 C C . PHE A 1 353 ? 4.411 -1.385 -24.903 1.00 90.94 353 PHE A C 1
ATOM 2751 O O . PHE A 1 353 ? 4.996 -1.997 -25.790 1.00 90.94 353 PHE A O 1
ATOM 2758 N N . VAL A 1 354 ? 4.972 -0.360 -24.253 1.00 92.56 354 VAL A N 1
ATOM 2759 C CA . VAL A 1 354 ? 6.318 0.155 -24.551 1.00 92.56 354 VAL A CA 1
ATOM 2760 C C . VAL A 1 354 ? 7.382 -0.920 -24.319 1.00 92.56 354 VAL A C 1
ATOM 2762 O O . VAL A 1 354 ? 8.192 -1.160 -25.210 1.00 92.56 354 VAL A O 1
ATOM 2765 N N . VAL A 1 355 ? 7.354 -1.628 -23.184 1.00 92.81 355 VAL A N 1
ATOM 2766 C CA . VAL A 1 355 ? 8.320 -2.707 -22.900 1.00 92.81 355 VAL A CA 1
ATOM 2767 C C . VAL A 1 355 ? 8.224 -3.829 -23.939 1.00 92.81 355 VAL A C 1
ATOM 2769 O O . VAL A 1 355 ? 9.242 -4.256 -24.487 1.00 92.81 355 VAL A O 1
ATOM 2772 N N . VAL A 1 356 ? 7.010 -4.298 -24.241 1.00 93.25 356 VAL A N 1
ATOM 2773 C CA . VAL A 1 356 ? 6.771 -5.367 -25.224 1.00 93.25 356 VAL A CA 1
ATOM 2774 C C . VAL A 1 356 ? 7.177 -4.920 -26.625 1.00 93.25 356 VAL A C 1
ATOM 2776 O O . VAL A 1 356 ? 7.827 -5.680 -27.339 1.00 93.25 356 VAL A O 1
ATOM 2779 N N . PHE A 1 357 ? 6.857 -3.684 -27.006 1.00 95.06 357 PHE A N 1
ATOM 2780 C CA . PHE A 1 357 ? 7.270 -3.096 -28.273 1.00 95.06 357 PHE A CA 1
ATOM 2781 C C . PHE A 1 357 ? 8.796 -3.024 -28.383 1.00 95.06 357 PHE A C 1
ATOM 2783 O O . PHE A 1 357 ? 9.349 -3.456 -29.391 1.00 95.06 357 PHE A O 1
ATOM 2790 N N . CYS A 1 358 ? 9.495 -2.558 -27.343 1.00 94.81 358 CYS A N 1
ATOM 2791 C CA . CYS A 1 358 ? 10.956 -2.526 -27.316 1.00 94.81 358 CYS A CA 1
ATOM 2792 C C . CYS A 1 358 ? 11.561 -3.928 -27.460 1.00 94.81 358 CYS A C 1
ATOM 2794 O O . CYS A 1 358 ? 12.482 -4.113 -28.255 1.00 94.81 358 CYS A O 1
ATOM 2796 N N . LEU A 1 359 ? 11.029 -4.928 -26.749 1.00 95.12 359 LEU A N 1
ATOM 2797 C CA . LEU A 1 359 ? 11.467 -6.321 -26.887 1.00 95.12 359 LEU A CA 1
ATOM 2798 C C . LEU A 1 359 ? 11.228 -6.851 -28.305 1.00 95.12 359 LEU A C 1
ATOM 2800 O O . LEU A 1 359 ? 12.138 -7.417 -28.908 1.00 95.12 359 LEU A O 1
ATOM 2804 N N . ALA A 1 360 ? 10.035 -6.635 -28.863 1.00 95.81 360 ALA A N 1
ATOM 2805 C CA . ALA A 1 360 ? 9.694 -7.056 -30.218 1.00 95.81 360 ALA A CA 1
ATOM 2806 C C . ALA A 1 360 ? 10.593 -6.381 -31.264 1.00 95.81 360 ALA A C 1
ATOM 2808 O O . ALA A 1 360 ? 11.102 -7.059 -32.156 1.00 95.81 360 ALA A O 1
ATOM 2809 N N . ALA A 1 361 ? 10.858 -5.080 -31.121 1.00 95.06 361 ALA A N 1
ATOM 2810 C CA . ALA A 1 361 ? 11.751 -4.327 -31.993 1.00 95.06 361 ALA A CA 1
ATOM 2811 C C . ALA A 1 361 ? 13.193 -4.854 -31.926 1.00 95.06 361 ALA A C 1
ATOM 2813 O O . ALA A 1 361 ? 13.817 -5.056 -32.966 1.00 95.06 361 ALA A O 1
ATOM 2814 N N . VAL A 1 362 ? 13.710 -5.146 -30.726 1.00 95.31 362 VAL A N 1
ATOM 2815 C CA . VAL A 1 362 ? 15.041 -5.750 -30.541 1.00 95.31 362 VAL A CA 1
ATOM 2816 C C . VAL A 1 362 ? 15.109 -7.148 -31.154 1.00 95.31 362 VAL A C 1
ATOM 2818 O O . VAL A 1 362 ? 16.084 -7.469 -31.837 1.00 95.31 362 VAL A O 1
ATOM 2821 N N . CYS A 1 363 ? 14.085 -7.979 -30.956 1.00 95.38 363 CYS A N 1
ATOM 2822 C CA . CYS A 1 363 ? 14.003 -9.312 -31.551 1.00 95.38 363 CYS A CA 1
ATOM 2823 C C . CYS A 1 363 ? 13.948 -9.246 -33.081 1.00 95.38 363 CYS A C 1
ATOM 2825 O O . CYS A 1 363 ? 14.686 -9.966 -33.752 1.00 95.38 363 CYS A O 1
ATOM 2827 N N . PHE A 1 364 ? 13.127 -8.353 -33.634 1.00 95.75 364 PHE A N 1
ATOM 2828 C CA . PHE A 1 364 ? 12.997 -8.143 -35.072 1.00 95.75 364 PHE A CA 1
ATOM 2829 C C . PHE A 1 364 ? 14.297 -7.622 -35.692 1.00 95.75 364 PHE A C 1
ATOM 2831 O O . PHE A 1 364 ? 14.787 -8.192 -36.666 1.00 95.75 364 PHE A O 1
ATOM 2838 N N . HIS A 1 365 ? 14.918 -6.604 -35.089 1.00 94.38 365 HIS A N 1
ATOM 2839 C CA . HIS A 1 365 ? 16.211 -6.078 -35.534 1.00 94.38 365 HIS A CA 1
ATOM 2840 C C . HIS A 1 365 ? 17.297 -7.156 -35.455 1.00 94.38 365 HIS A C 1
ATOM 2842 O O . HIS A 1 365 ? 18.025 -7.390 -36.418 1.00 94.38 365 HIS A O 1
ATOM 2848 N N . SER A 1 366 ? 17.335 -7.921 -34.361 1.00 92.31 366 SER A N 1
ATOM 2849 C CA . SER A 1 366 ? 18.238 -9.066 -34.214 1.00 92.31 366 SER A CA 1
ATOM 2850 C C . SER A 1 366 ? 18.011 -10.123 -35.292 1.00 92.31 366 SER A C 1
ATOM 2852 O O . SER A 1 366 ? 18.980 -10.618 -35.859 1.00 92.31 366 SER A O 1
ATOM 2854 N N . TRP A 1 367 ? 16.762 -10.446 -35.622 1.00 94.62 367 TRP A N 1
ATOM 2855 C CA . TRP A 1 367 ? 16.413 -11.388 -36.685 1.00 94.62 367 TRP A CA 1
ATOM 2856 C C . TRP A 1 367 ? 16.846 -10.892 -38.070 1.00 94.62 367 TRP A C 1
ATOM 2858 O O . TRP A 1 367 ? 17.500 -11.635 -38.806 1.00 94.62 367 TRP A O 1
ATOM 2868 N N . LEU A 1 368 ? 16.621 -9.616 -38.394 1.00 92.69 368 LEU A N 1
ATOM 2869 C CA . LEU A 1 368 ? 17.163 -8.985 -39.604 1.00 92.69 368 LEU A CA 1
ATOM 2870 C C . LEU A 1 368 ? 18.698 -9.028 -39.623 1.00 92.69 368 LEU A C 1
ATOM 2872 O O . LEU A 1 368 ? 19.313 -9.330 -40.652 1.00 92.69 368 LEU A O 1
ATOM 2876 N N . MET A 1 369 ? 19.336 -8.826 -38.466 1.00 89.44 369 MET A N 1
ATOM 2877 C CA . MET A 1 369 ? 20.774 -9.015 -38.289 1.00 89.44 369 MET A CA 1
ATOM 2878 C C . MET A 1 369 ? 21.188 -10.483 -38.447 1.00 89.44 369 MET A C 1
ATOM 2880 O O . MET A 1 369 ? 22.362 -10.743 -38.667 1.00 89.44 369 MET A O 1
ATOM 2884 N N . LEU A 1 370 ? 20.314 -11.481 -38.348 1.00 89.88 370 LEU A N 1
ATOM 2885 C CA . LEU A 1 370 ? 20.652 -12.866 -38.695 1.00 89.88 370 LEU A CA 1
ATOM 2886 C C . LEU A 1 370 ? 20.543 -13.093 -40.206 1.00 89.88 370 LEU A C 1
ATOM 2888 O O . LEU A 1 370 ? 21.471 -13.642 -40.805 1.00 89.88 370 LEU A O 1
ATOM 2892 N N . LEU A 1 371 ? 19.466 -12.613 -40.827 1.00 91.88 371 LEU A N 1
ATOM 2893 C CA . LEU A 1 371 ? 19.205 -12.780 -42.260 1.00 91.88 371 LEU A CA 1
ATOM 2894 C C . LEU A 1 371 ? 20.280 -12.119 -43.131 1.00 91.88 371 LEU A C 1
ATOM 2896 O O . LEU A 1 371 ? 20.797 -12.712 -44.076 1.00 91.88 371 LEU A O 1
ATOM 2900 N N . THR A 1 372 ? 20.715 -10.921 -42.753 1.00 89.69 372 THR A N 1
ATOM 2901 C CA . THR A 1 372 ? 21.683 -10.124 -43.524 1.00 89.69 372 THR A CA 1
ATOM 2902 C C . THR A 1 372 ? 23.147 -10.466 -43.217 1.00 89.69 372 THR A C 1
ATOM 2904 O O . THR A 1 372 ? 24.078 -9.768 -43.617 1.00 89.69 372 THR A O 1
ATOM 2907 N N . ARG A 1 373 ? 23.423 -11.579 -42.516 1.00 86.00 373 ARG A N 1
ATOM 2908 C CA . ARG A 1 373 ? 24.797 -12.064 -42.240 1.00 86.00 373 ARG A CA 1
ATOM 2909 C C . ARG A 1 373 ? 25.663 -12.210 -43.489 1.00 86.00 373 ARG A C 1
ATOM 2911 O O . ARG A 1 373 ? 26.854 -11.927 -43.409 1.00 86.00 373 ARG A O 1
ATOM 2918 N N . ARG A 1 374 ? 25.088 -12.623 -44.621 1.00 83.25 374 ARG A N 1
ATOM 2919 C CA . ARG A 1 374 ? 25.839 -12.824 -45.873 1.00 83.25 374 ARG A CA 1
ATOM 2920 C C . ARG A 1 374 ? 26.282 -11.506 -46.515 1.00 83.25 374 ARG A C 1
ATOM 2922 O O . ARG A 1 374 ? 27.407 -11.439 -46.993 1.00 83.25 374 ARG A O 1
ATOM 2929 N N . LEU A 1 375 ? 25.443 -10.471 -46.443 1.00 81.38 375 LEU A N 1
ATOM 2930 C CA . LEU A 1 375 ? 25.726 -9.128 -46.975 1.00 81.38 375 LEU A CA 1
ATOM 2931 C C . LEU A 1 375 ? 26.819 -8.403 -46.176 1.00 81.38 375 LEU A C 1
ATOM 2933 O O . LEU A 1 375 ? 27.513 -7.534 -46.683 1.00 81.38 375 LEU A O 1
ATOM 2937 N N . ARG A 1 376 ? 27.032 -8.816 -44.923 1.00 75.00 376 ARG A N 1
ATOM 2938 C CA . ARG A 1 376 ? 28.014 -8.233 -43.998 1.00 75.00 376 ARG A CA 1
ATOM 2939 C C . ARG A 1 376 ? 29.316 -9.036 -43.932 1.00 75.00 376 ARG A C 1
ATOM 2941 O O . ARG A 1 376 ? 29.979 -9.066 -42.890 1.00 75.00 376 ARG A O 1
ATOM 2948 N N . ARG A 1 377 ? 29.707 -9.695 -45.026 1.00 67.69 377 ARG A N 1
ATOM 2949 C CA . ARG A 1 377 ? 31.058 -10.267 -45.190 1.00 67.69 377 ARG A CA 1
ATOM 2950 C C . ARG A 1 377 ? 32.034 -9.144 -45.562 1.00 67.69 377 ARG A C 1
ATOM 2952 O O . ARG A 1 377 ? 31.641 -8.192 -46.223 1.00 67.69 377 ARG A O 1
ATOM 2959 N N . GLY A 1 378 ? 33.241 -9.156 -45.008 1.00 65.81 378 GLY A N 1
ATOM 2960 C CA . GLY A 1 378 ? 34.223 -8.072 -45.154 1.00 65.81 378 GLY A CA 1
ATOM 2961 C C . GLY A 1 378 ? 34.990 -7.793 -43.856 1.00 65.81 378 GLY A C 1
ATOM 2962 O O . GLY A 1 378 ? 34.524 -8.206 -42.785 1.00 65.81 378 GLY A O 1
ATOM 2963 N N . PRO A 1 379 ? 36.159 -7.133 -43.943 1.00 61.59 379 PRO A N 1
ATOM 2964 C CA . PRO A 1 379 ? 37.025 -6.881 -42.798 1.00 61.59 379 PRO A CA 1
ATOM 2965 C C . PRO A 1 379 ? 36.283 -6.071 -41.731 1.00 61.59 379 PRO A C 1
ATOM 2967 O O . PRO A 1 379 ? 35.592 -5.093 -42.017 1.00 61.59 379 PRO A O 1
ATOM 2970 N N . ARG A 1 380 ? 36.384 -6.526 -40.482 1.00 63.25 380 ARG A N 1
ATOM 2971 C CA . ARG A 1 380 ? 35.848 -5.815 -39.322 1.00 63.25 380 ARG A CA 1
ATOM 2972 C C . ARG A 1 380 ? 36.989 -5.018 -38.719 1.00 63.25 380 ARG A C 1
ATOM 2974 O O . ARG A 1 380 ? 38.007 -5.598 -38.358 1.00 63.25 380 ARG A O 1
ATOM 2981 N N . SER A 1 381 ? 36.807 -3.716 -38.564 1.00 55.16 381 SER A N 1
ATOM 2982 C CA . SER A 1 381 ? 37.670 -2.934 -37.690 1.00 55.16 381 SER A CA 1
ATOM 2983 C C . SER A 1 381 ? 37.426 -3.399 -36.255 1.00 55.16 381 SER A C 1
ATOM 2985 O O . SER A 1 381 ? 36.333 -3.199 -35.719 1.00 55.16 381 SER A O 1
ATOM 2987 N N . ALA A 1 382 ? 38.422 -4.023 -35.627 1.00 49.31 382 ALA A N 1
ATOM 2988 C CA . ALA A 1 382 ? 38.449 -4.134 -34.178 1.00 49.31 382 ALA A CA 1
ATOM 2989 C C . ALA A 1 382 ? 38.639 -2.713 -33.636 1.00 49.31 382 ALA A C 1
ATOM 2991 O O . ALA A 1 382 ? 39.759 -2.221 -33.536 1.00 49.31 382 ALA A O 1
ATOM 2992 N N . VAL A 1 383 ? 37.539 -2.006 -33.370 1.00 50.88 383 VAL A N 1
ATOM 2993 C CA . VAL A 1 383 ? 37.613 -0.739 -32.644 1.00 50.88 383 VAL A CA 1
ATOM 2994 C C . VAL A 1 383 ? 38.091 -1.095 -31.243 1.00 50.88 383 VAL A C 1
ATOM 2996 O O . VAL A 1 383 ? 37.323 -1.615 -30.433 1.00 50.88 383 VAL A O 1
ATOM 2999 N N . TYR A 1 384 ? 39.383 -0.882 -30.999 1.00 44.06 384 TYR A N 1
ATOM 3000 C CA . TYR A 1 384 ? 40.016 -1.072 -29.704 1.00 44.06 384 TYR A CA 1
ATOM 3001 C C . TYR A 1 384 ? 39.425 -0.024 -28.759 1.00 44.06 384 TYR A C 1
ATOM 3003 O O . TYR A 1 384 ? 39.811 1.145 -28.766 1.00 44.06 384 TYR A O 1
ATOM 3011 N N . LEU A 1 385 ? 38.392 -0.407 -28.010 1.00 53.38 385 LEU A N 1
ATOM 3012 C CA . LEU A 1 385 ? 37.896 0.426 -26.925 1.00 53.38 385 LEU A CA 1
ATOM 3013 C C . LEU A 1 385 ? 38.968 0.404 -25.828 1.00 53.38 385 LEU A C 1
ATOM 3015 O O . LEU A 1 385 ? 39.401 -0.689 -25.463 1.00 53.38 385 LEU A O 1
ATOM 3019 N N . PRO A 1 386 ? 39.403 1.563 -25.301 1.00 51.72 386 PRO A N 1
ATOM 3020 C CA . PRO A 1 386 ? 40.305 1.595 -24.160 1.00 51.72 386 PRO A CA 1
ATOM 3021 C C . PRO A 1 386 ? 39.718 0.736 -23.045 1.00 51.72 386 PRO A C 1
ATOM 3023 O O . PRO A 1 386 ? 38.558 0.933 -22.659 1.00 51.72 386 PRO A O 1
ATOM 3026 N N . ASP A 1 387 ? 40.493 -0.230 -22.558 1.00 55.94 387 ASP A N 1
ATOM 3027 C CA . ASP A 1 387 ? 40.047 -1.098 -21.484 1.00 55.94 387 ASP A CA 1
ATOM 3028 C C . ASP A 1 387 ? 39.678 -0.244 -20.277 1.00 55.94 387 ASP A C 1
ATOM 3030 O O . ASP A 1 387 ? 40.512 0.421 -19.663 1.00 55.94 387 ASP A O 1
ATOM 3034 N N . SER A 1 388 ? 38.386 -0.229 -19.951 1.00 67.25 388 SER A N 1
ATOM 3035 C CA . SER A 1 388 ? 37.944 0.419 -18.724 1.00 67.25 388 SER A CA 1
ATOM 3036 C C . SER A 1 388 ? 38.581 -0.318 -17.541 1.00 67.25 388 SER A C 1
ATOM 3038 O O . SER A 1 388 ? 38.581 -1.557 -17.550 1.00 67.25 388 SER A O 1
ATOM 3040 N N . PRO A 1 389 ? 39.103 0.401 -16.530 1.00 82.69 389 PRO A N 1
ATOM 3041 C CA . PRO A 1 389 ? 39.706 -0.222 -15.361 1.00 82.69 389 PRO A CA 1
ATOM 3042 C C . PRO A 1 389 ? 38.759 -1.255 -14.746 1.00 82.69 389 PRO A C 1
ATOM 3044 O O . PRO A 1 389 ? 37.553 -1.013 -14.660 1.00 82.69 389 PRO A O 1
ATOM 3047 N N . VAL A 1 390 ? 39.297 -2.392 -14.293 1.00 84.69 390 VAL A N 1
ATOM 3048 C CA . VAL A 1 390 ? 38.506 -3.466 -13.662 1.00 84.69 390 VAL A CA 1
ATOM 3049 C C . VAL A 1 390 ? 37.575 -2.938 -12.557 1.00 84.69 390 VAL A C 1
ATOM 3051 O O . VAL A 1 390 ? 36.401 -3.309 -12.585 1.00 84.69 390 VAL A O 1
ATOM 3054 N N . PRO A 1 391 ? 37.997 -2.012 -11.666 1.00 85.00 391 PRO A N 1
ATOM 3055 C CA . PRO A 1 391 ? 37.100 -1.455 -10.651 1.00 85.00 391 PRO A CA 1
ATOM 3056 C C . PRO A 1 391 ? 35.851 -0.778 -11.229 1.00 85.00 391 PRO A C 1
ATOM 3058 O O . PRO A 1 391 ? 34.758 -0.952 -10.703 1.00 85.00 391 PRO A O 1
ATOM 3061 N N . LEU A 1 392 ? 35.983 -0.062 -12.350 1.00 83.25 392 LEU A N 1
ATOM 3062 C CA . LEU A 1 392 ? 34.859 0.616 -13.000 1.00 83.25 392 LEU A CA 1
ATOM 3063 C C . LEU A 1 392 ? 33.891 -0.382 -13.653 1.00 83.25 392 LEU A C 1
ATOM 3065 O O . LEU A 1 392 ? 32.682 -0.166 -13.648 1.00 83.25 392 LEU A O 1
ATOM 3069 N N . LYS A 1 393 ? 34.415 -1.494 -14.188 1.00 84.94 393 LYS A N 1
ATOM 3070 C CA . LYS A 1 393 ? 33.592 -2.592 -14.719 1.00 84.94 393 LYS A CA 1
ATOM 3071 C C . LYS A 1 393 ? 32.781 -3.239 -13.592 1.00 84.94 393 LYS A C 1
ATOM 3073 O O . LYS A 1 393 ? 31.574 -3.394 -13.736 1.00 84.94 393 LYS A O 1
ATOM 3078 N N . VAL A 1 394 ? 33.426 -3.572 -12.470 1.00 87.06 394 VAL A N 1
ATOM 3079 C CA . VAL A 1 394 ? 32.759 -4.159 -11.291 1.00 87.06 394 VAL A CA 1
ATOM 3080 C C . VAL A 1 394 ? 31.670 -3.227 -10.762 1.00 87.06 394 VAL A C 1
ATOM 3082 O O . VAL A 1 394 ? 30.543 -3.668 -10.555 1.00 87.06 394 VAL A O 1
ATOM 3085 N N . TRP A 1 395 ? 31.982 -1.936 -10.626 1.00 89.12 395 TRP A N 1
ATOM 3086 C CA . TRP A 1 395 ? 31.031 -0.903 -10.217 1.00 89.12 395 TRP A CA 1
ATOM 3087 C C . TRP A 1 395 ? 29.796 -0.862 -11.128 1.00 89.12 395 TRP A C 1
ATOM 3089 O O . TRP A 1 395 ? 28.662 -0.917 -10.662 1.00 89.12 395 TRP A O 1
ATOM 3099 N N . HIS A 1 396 ? 30.004 -0.843 -12.447 1.00 88.00 396 HIS A N 1
ATOM 3100 C CA . HIS A 1 396 ? 28.906 -0.832 -13.412 1.00 88.00 396 HIS A CA 1
ATOM 3101 C C . HIS A 1 396 ? 28.029 -2.092 -13.336 1.00 88.00 396 HIS A C 1
ATOM 3103 O O . HIS A 1 396 ? 26.805 -1.988 -13.384 1.00 88.00 396 HIS A O 1
ATOM 3109 N N . TRP A 1 397 ? 28.628 -3.278 -13.192 1.00 90.25 397 TRP A N 1
ATOM 3110 C CA . TRP A 1 397 ? 27.869 -4.525 -13.057 1.00 90.25 397 TRP A CA 1
ATOM 3111 C C . TRP A 1 397 ? 27.083 -4.595 -11.749 1.00 90.25 397 TRP A C 1
ATOM 3113 O O . TRP A 1 397 ? 25.953 -5.081 -11.757 1.00 90.25 397 TRP A O 1
ATOM 3123 N N . LEU A 1 398 ? 27.637 -4.075 -10.651 1.00 92.12 398 LEU A N 1
ATOM 3124 C CA . LEU A 1 398 ? 26.922 -3.958 -9.382 1.00 92.12 398 LEU A CA 1
ATOM 3125 C C . LEU A 1 398 ? 25.692 -3.050 -9.526 1.00 92.12 398 LEU A C 1
ATOM 3127 O O . LEU A 1 398 ? 24.595 -3.440 -9.124 1.00 92.12 398 LEU A O 1
ATOM 3131 N N . HIS A 1 399 ? 25.855 -1.886 -10.162 1.00 93.38 399 HIS A N 1
ATOM 3132 C CA . HIS A 1 399 ? 24.745 -0.986 -10.474 1.00 93.38 399 HIS A CA 1
ATOM 3133 C C . HIS A 1 399 ? 23.689 -1.679 -11.348 1.00 93.38 399 HIS A C 1
ATOM 3135 O O . HIS A 1 399 ? 22.504 -1.680 -11.017 1.00 93.38 399 HIS A O 1
ATOM 3141 N N . GLY A 1 400 ? 24.113 -2.329 -12.438 1.00 93.25 400 GLY A N 1
ATOM 3142 C CA . GLY A 1 400 ? 23.221 -3.051 -13.346 1.00 93.25 400 GLY A CA 1
ATOM 3143 C C . GLY A 1 400 ? 22.436 -4.166 -12.651 1.00 93.25 400 GLY A C 1
ATOM 3144 O O . GLY A 1 400 ? 21.230 -4.291 -12.863 1.00 93.25 400 GLY A O 1
ATOM 3145 N N . LEU A 1 401 ? 23.085 -4.929 -11.767 1.00 95.31 401 LEU A N 1
ATOM 3146 C CA . LEU A 1 401 ? 22.422 -5.942 -10.947 1.00 95.31 401 LEU A CA 1
ATOM 3147 C C . LEU A 1 401 ? 21.359 -5.313 -10.037 1.00 95.31 401 LEU A C 1
ATOM 3149 O O . LEU A 1 401 ? 20.242 -5.821 -9.978 1.00 95.31 401 LEU A O 1
ATOM 3153 N N . CYS A 1 402 ? 21.666 -4.193 -9.377 1.00 96.56 402 CYS A N 1
ATOM 3154 C CA . CYS A 1 402 ? 20.700 -3.499 -8.523 1.00 96.56 402 CYS A CA 1
ATOM 3155 C C . CYS A 1 402 ? 19.491 -2.989 -9.316 1.00 96.56 402 CYS A C 1
ATOM 3157 O O . CYS A 1 402 ? 18.363 -3.154 -8.863 1.00 96.56 402 CYS A O 1
ATOM 3159 N N . VAL A 1 403 ? 19.697 -2.436 -10.516 1.00 95.44 403 VAL A N 1
ATOM 3160 C CA . VAL A 1 403 ? 18.601 -1.992 -11.397 1.00 95.44 403 VAL A CA 1
ATOM 3161 C C . VAL A 1 403 ? 17.713 -3.166 -11.825 1.00 95.44 403 VAL A C 1
ATOM 3163 O O . VAL A 1 403 ? 16.489 -3.043 -11.822 1.00 95.44 403 VAL A O 1
ATOM 3166 N N . ILE A 1 404 ? 18.297 -4.326 -12.142 1.00 94.75 404 ILE A N 1
ATOM 3167 C CA . ILE A 1 404 ? 17.529 -5.538 -12.471 1.00 94.75 404 ILE A CA 1
ATOM 3168 C C . ILE A 1 404 ? 16.712 -6.003 -11.261 1.00 94.75 404 ILE A C 1
ATOM 3170 O O . ILE A 1 404 ? 15.518 -6.270 -11.389 1.00 94.75 404 ILE A O 1
ATOM 3174 N N . LEU A 1 405 ? 17.330 -6.074 -10.080 1.00 95.94 405 LEU A N 1
ATOM 3175 C CA . LEU A 1 405 ? 16.641 -6.477 -8.853 1.00 95.94 405 LEU A CA 1
ATOM 3176 C C . LEU A 1 405 ? 15.526 -5.492 -8.476 1.00 95.94 405 LEU A C 1
ATOM 3178 O O . LEU A 1 405 ? 14.455 -5.934 -8.064 1.00 95.94 405 LEU A O 1
ATOM 3182 N N . LEU A 1 406 ? 15.721 -4.187 -8.682 1.00 96.69 406 LEU A N 1
ATOM 3183 C CA . LEU A 1 406 ? 14.686 -3.159 -8.529 1.00 96.69 406 LEU A CA 1
ATOM 3184 C C . LEU A 1 406 ? 13.514 -3.375 -9.484 1.00 96.69 406 LEU A C 1
ATOM 3186 O O . LEU A 1 406 ? 12.365 -3.324 -9.053 1.00 96.69 406 LEU A O 1
ATOM 3190 N N . ALA A 1 407 ? 13.785 -3.667 -10.758 1.00 93.75 407 ALA A N 1
ATOM 3191 C CA . ALA A 1 407 ? 12.738 -3.947 -11.734 1.00 93.75 407 ALA A CA 1
ATOM 3192 C C . ALA A 1 407 ? 11.917 -5.186 -11.341 1.00 93.75 407 ALA A C 1
ATOM 3194 O O . ALA A 1 407 ? 10.690 -5.133 -11.313 1.00 93.75 407 ALA A O 1
ATOM 3195 N N . VAL A 1 408 ? 12.580 -6.291 -10.983 1.00 92.75 408 VAL A N 1
ATOM 3196 C CA . VAL A 1 408 ? 11.901 -7.547 -10.615 1.00 92.75 408 VAL A CA 1
ATOM 3197 C C . VAL A 1 408 ? 11.122 -7.399 -9.306 1.00 92.75 408 VAL A C 1
ATOM 3199 O O . VAL A 1 408 ? 9.963 -7.809 -9.231 1.00 92.75 408 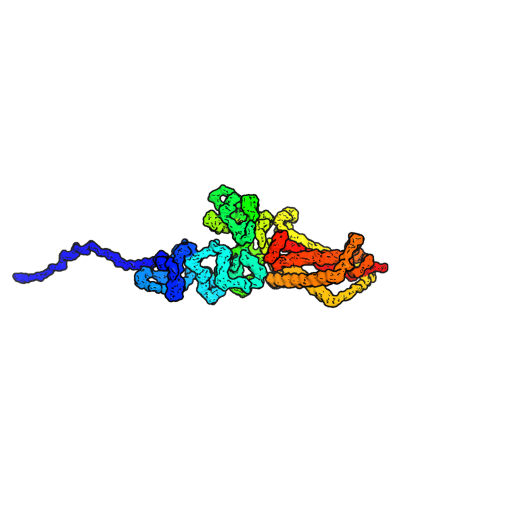VAL A O 1
ATOM 3202 N N . SER A 1 409 ? 11.723 -6.786 -8.284 1.00 94.06 409 SER A N 1
ATOM 3203 C CA . SER A 1 409 ? 11.040 -6.533 -7.009 1.00 94.06 409 SER A CA 1
ATOM 3204 C C . SER A 1 409 ? 9.876 -5.560 -7.178 1.00 94.06 409 SER A C 1
ATOM 3206 O O . SER A 1 409 ? 8.801 -5.840 -6.666 1.00 94.06 409 SER A O 1
ATOM 3208 N N . GLY A 1 410 ? 10.022 -4.494 -7.972 1.00 91.75 410 GLY A N 1
ATOM 3209 C CA . GLY A 1 410 ? 8.939 -3.554 -8.274 1.00 91.75 410 GLY A CA 1
ATOM 3210 C C . GLY A 1 410 ? 7.760 -4.217 -8.991 1.00 91.75 410 GLY A C 1
ATOM 3211 O O . GLY A 1 410 ? 6.605 -3.982 -8.636 1.00 91.75 410 GLY A O 1
ATOM 3212 N N . VAL A 1 411 ? 8.032 -5.126 -9.938 1.00 87.00 411 VAL A N 1
ATOM 3213 C CA . VAL A 1 411 ? 6.988 -5.955 -10.561 1.00 87.00 411 VAL A CA 1
ATOM 3214 C C . VAL A 1 411 ? 6.276 -6.802 -9.504 1.00 87.00 411 VAL A C 1
ATOM 3216 O O . VAL A 1 411 ? 5.049 -6.794 -9.472 1.00 87.00 411 VAL A O 1
ATOM 3219 N N . GLN A 1 412 ? 7.000 -7.477 -8.605 1.00 87.31 412 GLN A N 1
ATOM 3220 C CA . GLN A 1 412 ? 6.384 -8.257 -7.525 1.00 87.31 412 GLN A CA 1
ATOM 3221 C C . GLN A 1 412 ? 5.550 -7.387 -6.567 1.00 87.31 412 GLN A C 1
ATOM 3223 O O . GLN A 1 412 ? 4.449 -7.793 -6.207 1.00 87.31 412 GLN A O 1
ATOM 3228 N N . LEU A 1 413 ? 6.023 -6.196 -6.181 1.00 86.56 413 LEU A N 1
ATOM 3229 C CA . LEU A 1 413 ? 5.275 -5.273 -5.315 1.00 86.56 413 LEU A CA 1
ATOM 3230 C C . LEU A 1 413 ? 3.956 -4.839 -5.948 1.00 86.56 413 LEU A C 1
ATOM 3232 O O . LEU A 1 413 ? 2.940 -4.725 -5.266 1.00 86.56 413 LEU A O 1
ATOM 3236 N N . ARG A 1 414 ? 3.951 -4.663 -7.270 1.00 79.88 414 ARG A N 1
ATOM 3237 C CA . ARG A 1 414 ? 2.732 -4.345 -8.004 1.00 79.88 414 ARG A CA 1
ATOM 3238 C C . ARG A 1 414 ? 1.850 -5.569 -8.233 1.00 79.88 414 ARG A C 1
ATOM 3240 O O . ARG A 1 414 ? 0.635 -5.428 -8.414 1.00 79.88 414 ARG A O 1
ATOM 3247 N N . ILE A 1 415 ? 2.460 -6.758 -8.301 1.00 77.81 415 ILE A N 1
ATOM 3248 C CA . ILE A 1 415 ? 1.840 -8.031 -8.682 1.00 77.81 415 ILE A CA 1
ATOM 3249 C C . ILE A 1 415 ? 1.958 -9.146 -7.624 1.00 77.81 415 ILE A C 1
ATOM 3251 O O . ILE A 1 415 ? 2.306 -10.276 -7.966 1.00 77.81 415 ILE A O 1
ATOM 3255 N N . PRO A 1 416 ? 1.607 -8.888 -6.347 1.00 74.75 416 PRO A N 1
ATOM 3256 C CA . PRO A 1 416 ? 1.962 -9.783 -5.244 1.00 74.75 416 PRO A CA 1
ATOM 3257 C C . PRO A 1 416 ? 1.404 -11.203 -5.394 1.00 74.75 416 PRO A C 1
ATOM 3259 O O . PRO A 1 416 ? 2.081 -12.161 -5.032 1.00 74.75 416 PRO A O 1
ATOM 3262 N N . ASP A 1 417 ? 0.221 -11.343 -5.998 1.00 70.50 417 ASP A N 1
ATOM 3263 C CA . ASP A 1 417 ? -0.472 -12.629 -6.157 1.00 70.50 417 ASP A CA 1
ATOM 3264 C C . ASP A 1 417 ? 0.101 -13.524 -7.269 1.00 70.50 417 ASP A C 1
ATOM 3266 O O . ASP A 1 417 ? -0.191 -14.715 -7.319 1.00 70.50 417 ASP A O 1
ATOM 3270 N N . VAL A 1 418 ? 0.867 -12.957 -8.209 1.00 69.06 418 VAL A N 1
ATOM 3271 C CA . VAL A 1 418 ? 1.258 -13.659 -9.447 1.00 69.06 418 VAL A CA 1
ATOM 3272 C C . VAL A 1 418 ? 2.696 -14.171 -9.387 1.00 69.06 418 VAL A C 1
ATOM 3274 O O . VAL A 1 418 ? 2.992 -15.207 -9.976 1.00 69.06 418 VAL A O 1
ATOM 3277 N N . LEU A 1 419 ? 3.601 -13.462 -8.702 1.00 67.38 419 LEU A N 1
ATOM 3278 C CA . LEU A 1 419 ? 5.041 -13.745 -8.736 1.00 67.38 419 LEU A CA 1
ATOM 3279 C C . LEU A 1 419 ? 5.703 -13.593 -7.352 1.00 67.38 419 LEU A C 1
ATOM 3281 O O . LEU A 1 419 ? 6.333 -12.567 -7.093 1.00 67.38 419 LEU A O 1
ATOM 3285 N N . PRO A 1 420 ? 5.650 -14.604 -6.464 1.00 76.38 420 PRO A N 1
ATOM 3286 C CA . PRO A 1 420 ? 6.372 -14.586 -5.189 1.00 76.38 420 PRO A CA 1
ATOM 3287 C C . PRO A 1 420 ? 7.867 -14.930 -5.369 1.00 76.38 420 PRO A C 1
ATOM 3289 O O . PRO A 1 420 ? 8.384 -15.860 -4.753 1.00 76.38 420 PRO A O 1
ATOM 3292 N N . ILE A 1 421 ? 8.583 -14.190 -6.225 1.00 83.06 421 ILE A N 1
ATOM 3293 C CA . ILE A 1 421 ? 9.984 -14.476 -6.601 1.00 83.06 421 ILE A CA 1
ATOM 3294 C C . ILE A 1 421 ? 10.905 -14.436 -5.377 1.00 83.06 421 ILE A C 1
ATOM 3296 O O . ILE A 1 421 ? 11.749 -15.312 -5.205 1.00 83.06 421 ILE A O 1
ATOM 3300 N N . PHE A 1 422 ? 10.720 -13.449 -4.498 1.00 86.94 422 PHE A N 1
ATOM 3301 C CA . PHE A 1 422 ? 11.541 -13.266 -3.293 1.00 86.94 422 PHE A CA 1
ATOM 3302 C C . PHE A 1 422 ? 10.948 -13.933 -2.036 1.00 86.94 422 PHE A C 1
ATOM 3304 O O . PHE A 1 422 ? 11.201 -13.515 -0.902 1.00 86.94 422 PHE A O 1
ATOM 3311 N N . GLY A 1 423 ? 10.140 -14.980 -2.226 1.00 84.00 423 GLY A N 1
ATOM 3312 C CA . GLY A 1 423 ? 9.538 -15.784 -1.162 1.00 84.00 423 GLY A CA 1
ATOM 3313 C C . GLY A 1 423 ? 8.287 -15.155 -0.550 1.00 84.00 423 GLY A C 1
ATOM 3314 O O . GLY A 1 423 ? 7.216 -15.745 -0.619 1.00 84.00 423 GLY A O 1
ATOM 3315 N N . ASN A 1 424 ? 8.394 -13.958 0.032 1.00 83.81 424 ASN A N 1
ATOM 3316 C CA . ASN A 1 424 ? 7.247 -13.228 0.580 1.00 83.81 424 ASN A CA 1
ATOM 3317 C C . ASN A 1 424 ? 7.287 -11.736 0.207 1.00 83.81 424 ASN A C 1
ATOM 3319 O O . ASN A 1 424 ? 8.308 -11.215 -0.246 1.00 83.81 424 ASN A O 1
ATOM 3323 N N . PHE A 1 425 ? 6.155 -11.053 0.381 1.00 85.44 425 PHE A N 1
ATOM 3324 C CA . PHE A 1 425 ? 6.011 -9.638 0.031 1.00 85.44 425 PHE A CA 1
ATOM 3325 C C . PHE A 1 425 ? 6.970 -8.733 0.816 1.00 85.44 425 PHE A C 1
ATOM 3327 O O . PHE A 1 425 ? 7.596 -7.850 0.236 1.00 85.44 425 PHE A O 1
ATOM 3334 N N . LEU A 1 426 ? 7.148 -8.988 2.116 1.00 86.06 426 LEU A N 1
ATOM 3335 C CA . LEU A 1 426 ? 8.034 -8.200 2.976 1.00 86.06 426 LEU A CA 1
ATOM 3336 C C . LEU A 1 426 ? 9.495 -8.247 2.499 1.00 86.06 426 LEU A C 1
ATOM 3338 O O . LEU A 1 426 ? 10.176 -7.226 2.474 1.00 86.06 426 LEU A O 1
ATOM 3342 N N . ASN A 1 427 ? 9.974 -9.413 2.068 1.00 90.00 427 ASN A N 1
ATOM 3343 C CA . ASN A 1 427 ? 11.311 -9.574 1.505 1.00 90.00 427 ASN A CA 1
ATOM 3344 C C . ASN A 1 427 ? 11.475 -8.791 0.201 1.00 90.00 427 ASN A C 1
ATOM 3346 O O . ASN A 1 427 ? 12.527 -8.193 -0.011 1.00 90.00 427 ASN A O 1
ATOM 3350 N N . ALA A 1 428 ? 10.445 -8.765 -0.651 1.00 91.62 428 ALA A N 1
ATOM 3351 C CA . ALA A 1 428 ? 10.469 -7.967 -1.872 1.00 91.62 428 ALA A CA 1
ATOM 3352 C C . ALA A 1 428 ? 10.555 -6.465 -1.565 1.00 91.62 428 ALA A C 1
ATOM 3354 O O . ALA A 1 428 ? 11.368 -5.785 -2.183 1.00 91.62 428 ALA A O 1
ATOM 3355 N N . VAL A 1 429 ? 9.800 -5.967 -0.574 1.00 91.62 429 VAL A N 1
ATOM 3356 C CA . VAL A 1 429 ? 9.890 -4.567 -0.110 1.00 91.62 429 VAL A CA 1
ATOM 3357 C C . VAL A 1 429 ? 11.299 -4.260 0.399 1.00 91.62 429 VAL A C 1
ATOM 3359 O O . VAL A 1 429 ? 11.918 -3.287 -0.027 1.00 91.62 429 VAL A O 1
ATOM 3362 N N . ASN A 1 430 ? 11.841 -5.114 1.272 1.00 92.31 430 ASN A N 1
ATOM 3363 C CA . ASN A 1 430 ? 13.170 -4.917 1.851 1.00 92.31 430 ASN A CA 1
ATOM 3364 C C . ASN A 1 430 ? 14.270 -4.923 0.783 1.00 92.31 430 ASN A C 1
ATOM 3366 O O . ASN A 1 430 ? 15.163 -4.078 0.821 1.00 92.31 430 ASN A O 1
ATOM 3370 N N . LEU A 1 431 ? 14.198 -5.847 -0.180 1.00 94.56 431 LEU A N 1
ATOM 3371 C CA . LEU A 1 431 ? 15.141 -5.914 -1.292 1.00 94.56 431 LEU A CA 1
ATOM 3372 C C . LEU A 1 431 ? 15.027 -4.684 -2.199 1.00 94.56 431 LEU A C 1
ATOM 3374 O O . LEU A 1 431 ? 16.052 -4.114 -2.567 1.00 94.56 431 LEU A O 1
ATOM 3378 N N . HIS A 1 432 ? 13.804 -4.256 -2.524 1.00 95.56 432 HIS A N 1
ATOM 3379 C CA . HIS A 1 432 ? 13.562 -3.067 -3.339 1.00 95.56 432 HIS A CA 1
ATOM 3380 C C . HIS A 1 432 ? 14.171 -1.823 -2.683 1.00 95.56 432 HIS A C 1
ATOM 3382 O O . HIS A 1 432 ? 14.953 -1.110 -3.308 1.00 95.56 432 HIS A O 1
ATOM 3388 N N . ASN A 1 433 ? 13.901 -1.620 -1.392 1.00 95.06 433 ASN A N 1
ATOM 3389 C CA . ASN A 1 433 ? 14.431 -0.493 -0.629 1.00 95.06 433 ASN A CA 1
ATOM 3390 C C . ASN A 1 433 ? 15.961 -0.538 -0.528 1.00 95.06 433 ASN A C 1
ATOM 3392 O O . ASN A 1 433 ? 16.621 0.477 -0.746 1.00 95.06 433 ASN A O 1
ATOM 3396 N N . LEU A 1 434 ? 16.541 -1.712 -0.256 1.00 95.94 434 LEU A N 1
ATOM 3397 C CA . LEU A 1 434 ? 17.992 -1.879 -0.180 1.00 95.94 434 LEU A CA 1
ATOM 3398 C C . LEU A 1 434 ? 18.671 -1.558 -1.518 1.00 95.94 434 LEU A C 1
ATOM 3400 O O . LEU A 1 434 ? 19.598 -0.749 -1.556 1.00 95.94 434 LEU A O 1
ATOM 3404 N N . CYS A 1 435 ? 18.207 -2.156 -2.619 1.00 97.62 435 CYS A N 1
ATOM 3405 C CA . CYS A 1 435 ? 18.753 -1.880 -3.948 1.00 97.62 435 CYS A CA 1
ATOM 3406 C C . CYS A 1 435 ? 18.541 -0.416 -4.354 1.00 97.62 435 CYS A C 1
ATOM 3408 O O . CYS A 1 435 ? 19.427 0.171 -4.971 1.00 97.62 435 CYS A O 1
ATOM 3410 N N . GLY A 1 436 ? 17.413 0.188 -3.970 1.00 97.19 436 GLY A N 1
ATOM 3411 C CA . GLY A 1 436 ? 17.123 1.603 -4.195 1.00 97.19 436 GLY A CA 1
ATOM 3412 C C . GLY A 1 436 ? 18.148 2.503 -3.516 1.00 97.19 436 GLY A C 1
ATOM 3413 O O . GLY A 1 436 ? 18.748 3.349 -4.173 1.00 97.19 436 GLY A O 1
ATOM 3414 N N . ILE A 1 437 ? 18.433 2.266 -2.233 1.00 96.31 437 ILE A N 1
ATOM 3415 C CA . ILE A 1 437 ? 19.457 3.008 -1.482 1.00 96.31 437 ILE A CA 1
ATOM 3416 C C . ILE A 1 437 ? 20.839 2.839 -2.122 1.00 96.31 437 ILE A C 1
ATOM 3418 O O . ILE A 1 437 ? 21.554 3.826 -2.290 1.00 96.31 437 ILE A O 1
ATOM 3422 N N . ILE A 1 438 ? 21.210 1.617 -2.520 1.00 96.12 438 ILE A N 1
ATOM 3423 C CA . ILE A 1 438 ? 22.492 1.362 -3.194 1.00 96.12 438 ILE A CA 1
ATOM 3424 C C . ILE A 1 438 ? 22.591 2.179 -4.488 1.00 96.12 438 ILE A C 1
ATOM 3426 O O . ILE A 1 438 ? 23.589 2.865 -4.695 1.00 96.12 438 ILE A O 1
ATOM 3430 N N . VAL A 1 439 ? 21.550 2.165 -5.327 1.00 96.25 439 VAL A N 1
ATOM 3431 C CA . VAL A 1 439 ? 21.507 2.937 -6.581 1.00 96.25 439 VAL A CA 1
ATOM 3432 C C . VAL A 1 439 ? 21.545 4.444 -6.328 1.00 96.25 439 VAL A C 1
ATOM 3434 O O . VAL A 1 439 ? 22.187 5.164 -7.086 1.00 96.25 439 VAL A O 1
ATOM 3437 N N . ILE A 1 440 ? 20.909 4.933 -5.261 1.00 96.19 440 ILE A N 1
ATOM 3438 C CA . ILE A 1 440 ? 20.962 6.349 -4.877 1.00 96.19 440 ILE A CA 1
ATOM 3439 C C . ILE A 1 440 ? 22.394 6.752 -4.528 1.00 96.19 440 ILE A C 1
ATOM 3441 O O . ILE A 1 440 ? 22.905 7.716 -5.092 1.00 96.19 440 ILE A O 1
ATOM 3445 N N . VAL A 1 441 ? 23.057 6.002 -3.643 1.00 95.44 441 VAL A N 1
ATOM 3446 C CA . VAL A 1 441 ? 24.448 6.269 -3.242 1.00 95.44 441 VAL A CA 1
ATOM 3447 C C . VAL A 1 441 ? 25.377 6.226 -4.456 1.00 95.44 441 VAL A C 1
ATOM 3449 O O . VAL A 1 441 ? 26.204 7.121 -4.642 1.00 95.44 441 VAL A O 1
ATOM 3452 N N . ASP A 1 442 ? 25.202 5.217 -5.305 1.00 93.75 442 ASP A N 1
ATOM 3453 C CA . ASP A 1 442 ? 25.947 5.039 -6.546 1.00 93.75 442 ASP A CA 1
ATOM 3454 C C . ASP A 1 442 ? 25.784 6.235 -7.498 1.00 93.75 442 ASP A C 1
ATOM 3456 O O . ASP A 1 442 ? 26.770 6.839 -7.932 1.00 93.75 442 ASP A O 1
ATOM 3460 N N . TYR A 1 443 ? 24.536 6.642 -7.747 1.00 93.31 443 TYR A N 1
ATOM 3461 C CA . TYR A 1 443 ? 24.206 7.776 -8.602 1.00 93.31 443 TYR A CA 1
ATOM 3462 C C . TYR A 1 443 ? 24.739 9.096 -8.034 1.00 93.31 443 TYR A C 1
ATOM 3464 O O . TYR A 1 443 ? 25.279 9.914 -8.779 1.00 93.31 443 TYR A O 1
ATOM 3472 N N . THR A 1 444 ? 24.648 9.309 -6.718 1.00 92.81 444 THR A N 1
ATOM 3473 C CA . THR A 1 444 ? 25.200 10.501 -6.059 1.00 92.81 444 THR A CA 1
ATOM 3474 C C . THR A 1 444 ? 26.718 10.568 -6.206 1.00 92.81 444 THR A C 1
ATOM 3476 O O . THR A 1 444 ? 27.247 11.632 -6.538 1.00 92.81 444 THR A O 1
ATOM 3479 N N . PHE A 1 445 ? 27.427 9.450 -6.017 1.00 91.12 445 PHE A N 1
ATOM 3480 C CA . PHE A 1 445 ? 28.875 9.397 -6.218 1.00 91.12 445 PHE A CA 1
ATOM 3481 C C . PHE A 1 445 ? 29.248 9.703 -7.673 1.00 91.12 445 PHE A C 1
ATOM 3483 O O . PHE A 1 445 ? 30.133 10.524 -7.933 1.00 91.12 445 PHE A O 1
ATOM 3490 N N . TRP A 1 446 ? 28.533 9.095 -8.624 1.00 88.44 446 TRP A N 1
ATOM 3491 C CA . TRP A 1 446 ? 28.707 9.352 -10.051 1.00 88.44 446 TRP A CA 1
ATOM 3492 C C . TRP A 1 446 ? 28.487 10.835 -10.397 1.00 88.44 446 TRP A C 1
ATOM 3494 O O . TRP A 1 446 ? 29.337 11.455 -11.046 1.00 88.44 446 TRP A O 1
ATOM 3504 N N . LEU A 1 447 ? 27.388 11.424 -9.917 1.00 88.25 447 LEU A N 1
ATOM 3505 C CA . LEU A 1 447 ? 27.035 12.821 -10.157 1.00 88.25 447 LEU A CA 1
ATOM 3506 C C . LEU A 1 447 ? 28.110 13.761 -9.598 1.00 88.25 447 LEU A C 1
ATOM 3508 O O . LEU A 1 447 ? 28.616 14.623 -10.318 1.00 88.25 447 LEU A O 1
ATOM 3512 N N . PHE A 1 448 ? 28.519 13.557 -8.343 1.00 88.56 448 PHE A N 1
ATOM 3513 C CA . PHE A 1 448 ? 29.545 14.373 -7.697 1.00 88.56 448 PHE A CA 1
ATOM 3514 C C . PHE A 1 448 ? 30.893 14.283 -8.420 1.00 88.56 448 PHE A C 1
ATOM 3516 O O . PHE A 1 448 ? 31.509 15.309 -8.708 1.00 88.56 448 PHE A O 1
ATOM 3523 N N . TYR A 1 449 ? 31.328 13.075 -8.787 1.00 85.50 449 TYR A N 1
ATOM 3524 C CA . TYR A 1 449 ? 32.579 12.862 -9.517 1.00 85.50 449 TYR A CA 1
ATOM 3525 C C . TYR A 1 449 ? 32.624 13.645 -10.840 1.00 85.50 449 TYR A C 1
ATOM 3527 O O . TYR A 1 449 ? 33.635 14.278 -11.168 1.00 85.50 449 TYR A O 1
ATOM 3535 N N . HIS A 1 450 ? 31.527 13.636 -11.603 1.00 79.81 450 HIS A N 1
ATOM 3536 C CA . HIS A 1 450 ? 31.465 14.316 -12.895 1.00 79.81 450 HIS A CA 1
ATOM 3537 C C . HIS A 1 450 ? 31.301 15.836 -12.791 1.00 79.81 450 HIS A C 1
ATOM 3539 O O . HIS A 1 450 ? 31.885 16.553 -13.615 1.00 79.81 450 HIS A O 1
ATOM 3545 N N . LEU A 1 451 ? 30.566 16.322 -11.786 1.00 83.19 451 LEU A N 1
ATOM 3546 C CA . LEU A 1 451 ? 30.471 17.751 -11.479 1.00 83.19 451 LEU A CA 1
ATOM 3547 C C . LEU A 1 451 ? 31.830 18.302 -11.020 1.00 83.19 451 LEU A C 1
ATOM 3549 O O . LEU A 1 451 ? 32.287 19.319 -11.543 1.00 83.19 451 LEU A O 1
ATOM 3553 N N . TRP A 1 452 ? 32.527 17.591 -10.127 1.00 83.25 452 TRP A N 1
ATOM 3554 C CA . TRP A 1 452 ? 33.828 18.003 -9.591 1.00 83.25 452 TRP A CA 1
ATOM 3555 C C . TRP A 1 452 ? 34.914 18.082 -10.665 1.00 83.25 452 TRP A C 1
ATOM 3557 O O . TRP A 1 452 ? 35.644 19.068 -10.753 1.00 83.25 452 TRP A O 1
ATOM 3567 N N . LYS A 1 453 ? 35.024 17.068 -11.535 1.00 77.75 453 LYS A N 1
ATOM 3568 C CA . LYS A 1 453 ? 36.053 17.052 -12.590 1.00 77.75 453 LYS A CA 1
ATOM 3569 C C . LYS A 1 453 ? 35.824 18.077 -13.709 1.00 77.75 453 LYS A C 1
ATOM 3571 O O . LYS A 1 453 ? 36.617 18.092 -14.648 1.00 77.75 453 LYS A O 1
ATOM 3576 N N . LYS A 1 454 ? 34.732 18.863 -13.681 1.00 67.19 454 LYS A N 1
ATOM 3577 C CA . LYS A 1 454 ? 34.262 19.717 -14.799 1.00 67.19 454 LYS A CA 1
ATOM 3578 C C . LYS A 1 454 ? 34.253 18.984 -16.153 1.00 67.19 454 LYS A C 1
ATOM 3580 O O . LYS A 1 454 ? 34.282 19.591 -17.217 1.00 67.19 454 LYS A O 1
ATOM 3585 N N . SER A 1 455 ? 34.208 17.651 -16.110 1.00 61.91 455 SER A N 1
ATOM 3586 C CA . SER A 1 455 ? 34.279 16.771 -17.276 1.00 61.91 455 SER A CA 1
ATOM 3587 C C . SER A 1 455 ? 32.893 16.515 -17.859 1.00 61.91 455 SER A C 1
ATOM 3589 O O . SER A 1 455 ? 32.785 15.904 -18.922 1.00 61.91 455 SER A O 1
ATOM 3591 N N . PHE A 1 456 ? 31.838 16.943 -17.161 1.00 61.84 456 PHE A N 1
ATOM 3592 C CA . PHE A 1 456 ? 30.468 16.778 -17.615 1.00 61.84 456 PHE A CA 1
ATOM 3593 C C . PHE A 1 456 ? 30.241 17.517 -18.943 1.00 61.84 456 PHE A C 1
ATOM 3595 O O . PHE A 1 456 ? 29.815 16.921 -19.926 1.00 61.84 456 PHE A O 1
ATOM 3602 N N . THR A 1 457 ? 30.646 18.784 -19.029 1.00 56.50 457 THR A N 1
ATOM 3603 C CA . THR A 1 457 ? 30.536 19.567 -20.265 1.00 56.50 457 THR A CA 1
ATOM 3604 C C . THR A 1 457 ? 31.483 19.069 -21.353 1.00 56.50 457 THR A C 1
ATOM 3606 O O . THR A 1 457 ? 31.055 18.933 -22.488 1.00 56.50 457 THR A O 1
ATOM 3609 N N . SER A 1 458 ? 32.730 18.696 -21.055 1.00 56.94 458 SER A N 1
ATOM 3610 C CA . SER A 1 458 ? 33.666 18.254 -22.106 1.00 56.94 458 SER A CA 1
ATOM 3611 C C . SER A 1 458 ? 33.334 16.888 -22.725 1.00 56.94 458 SER A C 1
ATOM 3613 O O . SER A 1 458 ? 33.677 16.644 -23.880 1.00 56.94 458 SER A O 1
ATOM 3615 N N . ARG A 1 459 ? 32.665 15.991 -21.987 1.00 57.31 459 ARG A N 1
ATOM 3616 C CA . ARG A 1 459 ? 32.337 14.629 -22.448 1.00 57.31 459 ARG A CA 1
ATOM 3617 C C . ARG A 1 459 ? 30.893 14.482 -22.949 1.00 57.31 459 ARG A C 1
ATOM 3619 O O . ARG A 1 459 ? 30.632 13.573 -23.736 1.00 57.31 459 ARG A O 1
ATOM 3626 N N . PHE A 1 460 ? 29.983 15.366 -22.528 1.00 61.38 460 PHE A N 1
ATOM 3627 C CA . PHE A 1 460 ? 28.549 15.300 -22.846 1.00 61.38 460 PHE A CA 1
ATOM 3628 C C . PHE A 1 460 ? 28.005 16.546 -23.568 1.00 61.38 460 PHE A C 1
ATOM 3630 O O . PHE A 1 460 ? 26.791 16.680 -23.710 1.00 61.38 460 PHE A O 1
ATOM 3637 N N . HIS A 1 461 ? 28.866 17.456 -24.045 1.00 64.75 461 HIS A N 1
ATOM 3638 C CA . HIS A 1 461 ? 28.432 18.590 -24.864 1.00 64.75 461 HIS A CA 1
ATOM 3639 C C . HIS A 1 461 ? 27.761 18.115 -26.158 1.00 64.75 461 HIS A C 1
ATOM 3641 O O . HIS A 1 461 ? 28.336 17.353 -26.939 1.00 64.75 461 HIS A O 1
ATOM 3647 N N . ILE A 1 462 ? 26.550 18.612 -26.392 1.00 64.06 462 ILE A N 1
ATOM 3648 C CA . ILE A 1 462 ? 25.861 18.517 -27.672 1.00 64.06 462 ILE A CA 1
ATOM 3649 C C . ILE A 1 462 ? 26.077 19.851 -28.386 1.00 64.06 462 ILE A C 1
ATOM 3651 O O . ILE A 1 462 ? 25.585 20.879 -27.924 1.00 64.06 462 ILE A O 1
ATOM 3655 N N . SER A 1 463 ? 26.806 19.835 -29.506 1.00 66.06 463 SER A N 1
ATOM 3656 C CA . SER A 1 463 ? 26.867 20.993 -30.402 1.00 66.06 463 SER A CA 1
ATOM 3657 C C . SER A 1 463 ? 25.468 21.232 -30.981 1.00 66.06 463 SER A C 1
ATOM 3659 O O . SER A 1 463 ? 24.927 20.321 -31.607 1.00 66.06 463 SER A O 1
ATOM 3661 N N . PRO A 1 464 ? 24.879 22.434 -30.842 1.00 65.56 464 PRO A N 1
ATOM 3662 C CA . PRO A 1 464 ? 23.594 22.751 -31.469 1.00 65.56 464 PRO A CA 1
ATOM 3663 C C . PRO A 1 464 ? 23.666 22.702 -33.001 1.00 65.56 464 PRO A C 1
ATOM 3665 O O . PRO A 1 464 ? 22.678 22.421 -33.675 1.00 65.56 464 PRO A O 1
ATOM 3668 N N . LYS A 1 465 ? 24.851 22.968 -33.566 1.00 71.00 465 LYS A N 1
ATOM 3669 C CA . LYS A 1 465 ? 25.092 22.912 -35.010 1.00 71.00 465 LYS A CA 1
ATOM 3670 C C . LYS A 1 465 ? 25.250 21.454 -35.439 1.00 71.00 465 LYS A C 1
ATOM 3672 O O . LYS A 1 465 ? 26.141 20.777 -34.934 1.00 71.00 465 LYS A O 1
ATOM 3677 N N . GLY A 1 466 ? 24.406 21.003 -36.368 1.00 70.88 466 GLY A N 1
ATOM 3678 C CA . GLY A 1 466 ? 24.477 19.663 -36.968 1.00 70.88 466 GLY A CA 1
ATOM 3679 C C . GLY A 1 466 ? 23.787 18.544 -36.180 1.00 70.88 466 GLY A C 1
ATOM 3680 O O . GLY A 1 466 ? 23.612 17.463 -36.724 1.00 70.88 466 GLY A O 1
ATOM 3681 N N . PHE A 1 467 ? 23.305 18.800 -34.957 1.00 76.31 467 PHE A N 1
ATOM 3682 C CA . PHE A 1 467 ? 22.757 17.774 -34.057 1.00 76.31 467 PHE A CA 1
ATOM 3683 C C . PHE A 1 467 ? 21.681 16.873 -34.681 1.00 76.31 467 PHE A C 1
ATOM 3685 O O . PHE A 1 467 ? 21.757 15.649 -34.584 1.00 76.31 467 PHE A O 1
ATOM 3692 N N . PHE A 1 468 ? 20.677 17.467 -35.331 1.00 81.19 468 PHE A N 1
ATOM 3693 C CA . PHE A 1 468 ? 19.605 16.698 -35.967 1.00 81.19 468 PHE A CA 1
ATOM 3694 C C . PHE A 1 468 ? 20.101 15.898 -37.177 1.00 81.19 468 PHE A C 1
ATOM 3696 O O . PHE A 1 468 ? 19.602 14.802 -37.418 1.00 81.19 468 PHE A O 1
ATOM 3703 N N . GLY A 1 469 ? 21.105 16.414 -37.895 1.00 82.88 469 GLY A N 1
ATOM 3704 C CA . GLY A 1 469 ? 21.769 15.702 -38.988 1.00 82.88 469 GLY A CA 1
ATOM 3705 C C . GLY A 1 469 ? 22.523 14.477 -38.478 1.00 82.88 469 GLY A C 1
ATOM 3706 O O . GLY A 1 469 ? 22.280 13.374 -38.958 1.00 82.88 469 GLY A O 1
ATOM 3707 N N . ASP A 1 470 ? 23.331 14.648 -37.430 1.00 80.50 470 ASP A N 1
ATOM 3708 C CA . ASP A 1 470 ? 24.084 13.567 -36.786 1.00 80.50 470 ASP A CA 1
ATOM 3709 C C . ASP A 1 470 ? 23.159 12.458 -36.250 1.00 80.50 470 ASP A C 1
ATOM 3711 O O . ASP A 1 470 ? 23.462 11.266 -36.350 1.00 80.50 470 ASP A O 1
ATOM 3715 N N . ILE A 1 471 ? 22.008 12.833 -35.674 1.00 83.50 471 ILE A N 1
ATOM 3716 C CA . ILE A 1 471 ? 20.999 11.869 -35.214 1.00 83.50 471 ILE A CA 1
ATOM 3717 C C . ILE A 1 471 ? 20.359 11.146 -36.394 1.00 83.50 471 ILE A C 1
ATOM 3719 O O . ILE A 1 471 ? 20.243 9.923 -36.349 1.00 83.50 471 ILE A O 1
ATOM 3723 N N . ALA A 1 472 ? 19.936 11.867 -37.434 1.00 86.25 472 ALA A N 1
ATOM 3724 C CA . ALA A 1 472 ? 19.313 11.262 -38.607 1.00 86.25 472 ALA A CA 1
ATOM 3725 C C . ALA A 1 472 ? 20.268 10.283 -39.305 1.00 86.25 472 ALA A C 1
ATOM 3727 O O . ALA A 1 472 ? 19.858 9.191 -39.696 1.00 86.25 472 ALA A O 1
ATOM 3728 N N . GLU A 1 473 ? 21.553 10.629 -39.386 1.00 86.44 473 GLU A N 1
ATOM 3729 C CA . GLU A 1 473 ? 22.592 9.761 -39.929 1.00 86.44 473 GLU A CA 1
ATOM 3730 C C . GLU A 1 473 ? 22.780 8.496 -39.078 1.00 86.44 473 GLU A C 1
ATOM 3732 O O . GLU A 1 473 ? 22.827 7.387 -39.615 1.00 86.44 473 GLU A O 1
ATOM 3737 N N . MET A 1 474 ? 22.794 8.623 -37.745 1.00 86.81 474 MET A N 1
ATOM 3738 C CA . MET A 1 474 ? 22.836 7.463 -36.845 1.00 86.81 474 MET A CA 1
ATOM 3739 C C . MET A 1 474 ? 21.577 6.593 -36.941 1.00 86.81 474 MET A C 1
ATOM 3741 O O . MET A 1 474 ? 21.680 5.366 -36.947 1.00 86.81 474 MET A O 1
ATOM 3745 N N . LEU A 1 475 ? 20.389 7.195 -37.036 1.00 88.44 475 LEU A N 1
ATOM 3746 C CA . LEU A 1 475 ? 19.129 6.469 -37.213 1.00 88.44 475 LEU A CA 1
ATOM 3747 C C . LEU A 1 475 ? 19.115 5.709 -38.541 1.00 88.44 475 LEU A C 1
ATOM 3749 O O . LEU A 1 475 ? 18.743 4.538 -38.568 1.00 88.44 475 LEU A O 1
ATOM 3753 N N . HIS A 1 476 ? 19.585 6.332 -39.622 1.00 90.19 476 HIS A N 1
ATOM 3754 C CA . HIS A 1 476 ? 19.752 5.671 -40.913 1.00 90.19 476 HIS A CA 1
ATOM 3755 C C . HIS A 1 476 ? 20.784 4.535 -40.828 1.00 90.19 476 HIS A C 1
ATOM 3757 O O . HIS A 1 476 ? 20.562 3.446 -41.370 1.00 90.19 476 HIS A O 1
ATOM 3763 N N . TYR A 1 477 ? 21.876 4.733 -40.083 1.00 88.75 477 TYR A N 1
ATOM 3764 C CA . TYR A 1 477 ? 22.869 3.689 -39.877 1.00 88.75 477 TYR A CA 1
ATOM 3765 C C . TYR A 1 477 ? 22.283 2.459 -39.176 1.00 88.75 477 TYR A C 1
ATOM 3767 O O . TYR A 1 477 ? 22.354 1.351 -39.711 1.00 88.75 477 TYR A O 1
ATOM 3775 N N . TYR A 1 478 ? 21.670 2.643 -38.004 1.00 88.38 478 TYR A N 1
ATOM 3776 C CA . TYR A 1 478 ? 21.081 1.540 -37.244 1.00 88.38 478 TYR A CA 1
ATOM 3777 C C . TYR A 1 478 ? 19.831 0.954 -37.910 1.00 88.38 478 TYR A C 1
ATOM 3779 O O . TYR A 1 478 ? 19.567 -0.233 -37.735 1.00 88.38 478 TYR A O 1
ATOM 3787 N N . GLY A 1 479 ? 19.073 1.748 -38.667 1.00 89.62 479 GLY A N 1
ATOM 3788 C CA . GLY A 1 479 ? 17.849 1.317 -39.341 1.00 89.62 479 GLY A CA 1
ATOM 3789 C C . GLY A 1 479 ? 18.074 0.599 -40.674 1.00 89.62 479 GLY A C 1
ATOM 3790 O O . GLY A 1 479 ? 17.251 -0.228 -41.053 1.00 89.62 479 GLY A O 1
ATOM 3791 N N . TYR A 1 480 ? 19.177 0.877 -41.377 1.00 90.69 480 TYR A N 1
ATOM 3792 C CA . TYR A 1 480 ? 19.419 0.335 -42.719 1.00 90.69 480 TYR A CA 1
ATOM 3793 C C . TYR A 1 480 ? 20.884 -0.037 -42.981 1.00 90.69 480 TYR A C 1
ATOM 3795 O O . TYR A 1 480 ? 21.172 -1.198 -43.287 1.00 90.69 480 TYR A O 1
ATOM 3803 N N . LEU A 1 481 ? 21.830 0.903 -42.842 1.00 87.69 481 LEU A N 1
ATOM 3804 C CA . LEU A 1 481 ? 23.213 0.686 -43.308 1.00 87.69 481 LEU A CA 1
ATOM 3805 C C . LEU A 1 481 ? 23.906 -0.481 -42.596 1.00 87.69 481 LEU A C 1
ATOM 3807 O O . LEU A 1 481 ? 24.662 -1.227 -43.222 1.00 87.69 481 LEU A O 1
ATOM 3811 N N . ILE A 1 482 ? 23.613 -0.693 -41.310 1.00 87.50 482 ILE A N 1
ATOM 3812 C CA . ILE A 1 482 ? 24.168 -1.805 -40.531 1.00 87.50 482 ILE A CA 1
ATOM 3813 C C . ILE A 1 482 ? 23.812 -3.176 -41.127 1.00 87.50 482 ILE A C 1
ATOM 3815 O O . ILE A 1 482 ? 24.603 -4.116 -41.022 1.00 87.50 482 ILE A O 1
ATOM 3819 N N . PHE A 1 483 ? 22.655 -3.296 -41.786 1.00 89.94 483 PHE A N 1
ATOM 3820 C CA . PHE A 1 483 ? 22.179 -4.534 -42.400 1.00 89.94 483 PHE A CA 1
ATOM 3821 C C . PHE A 1 483 ? 22.863 -4.814 -43.739 1.00 89.94 483 PHE A C 1
ATOM 3823 O O . PHE A 1 483 ? 23.236 -5.954 -44.015 1.00 89.94 483 PHE A O 1
ATOM 3830 N N . VAL A 1 484 ? 23.091 -3.777 -44.545 1.00 88.44 484 VAL A N 1
ATOM 3831 C CA . VAL A 1 484 ? 23.769 -3.891 -45.850 1.00 88.44 484 VAL A CA 1
ATOM 3832 C C . VAL A 1 484 ? 25.298 -3.849 -45.745 1.00 88.44 484 VAL A C 1
ATOM 3834 O O . VAL A 1 484 ? 25.993 -3.973 -46.746 1.00 88.44 484 VAL A O 1
ATOM 3837 N N . GLY A 1 485 ? 25.842 -3.723 -44.531 1.00 82.00 485 GLY A N 1
ATOM 3838 C CA . GLY A 1 485 ? 27.286 -3.705 -44.293 1.00 82.00 485 GLY A CA 1
ATOM 3839 C C . GLY A 1 485 ? 27.954 -2.367 -44.608 1.00 82.00 485 GLY A C 1
ATOM 3840 O O . GLY A 1 485 ? 29.172 -2.352 -44.807 1.00 82.00 485 GLY A O 1
ATOM 3841 N N . GLY A 1 486 ? 27.172 -1.282 -44.631 1.00 83.62 486 GLY A N 1
ATOM 3842 C CA . GLY A 1 486 ? 27.642 0.083 -44.832 1.00 83.62 486 GLY A CA 1
ATOM 3843 C C . GLY A 1 486 ? 28.616 0.539 -43.745 1.00 83.62 486 GLY A C 1
ATOM 3844 O O . GLY A 1 486 ? 28.644 0.002 -42.629 1.00 83.62 486 GLY A O 1
ATOM 3845 N N . ALA A 1 487 ? 29.440 1.526 -44.093 1.00 81.81 487 ALA A N 1
ATOM 3846 C CA . ALA A 1 487 ? 30.405 2.099 -43.170 1.00 81.81 487 ALA A CA 1
ATOM 3847 C C . ALA A 1 487 ? 29.700 2.832 -42.021 1.00 81.81 487 ALA A C 1
ATOM 3849 O O . ALA A 1 487 ? 28.649 3.449 -42.186 1.00 81.81 487 ALA A O 1
ATOM 3850 N N . TYR A 1 488 ? 30.298 2.733 -40.842 1.00 81.81 488 TYR A N 1
ATOM 3851 C CA . TYR A 1 488 ? 29.931 3.508 -39.675 1.00 81.81 488 TYR A CA 1
ATOM 3852 C C . TYR A 1 488 ? 30.323 4.974 -39.916 1.00 81.81 488 TYR A C 1
ATOM 3854 O O . TYR A 1 488 ? 31.488 5.211 -40.252 1.00 81.81 488 TYR A O 1
ATOM 3862 N N . PRO A 1 489 ? 29.404 5.940 -39.738 1.00 79.50 489 PRO A N 1
ATOM 3863 C CA . PRO A 1 489 ? 29.681 7.346 -40.011 1.00 79.50 489 PRO A CA 1
ATOM 3864 C C . PRO A 1 489 ? 30.939 7.866 -39.308 1.00 79.50 489 PRO A C 1
ATOM 3866 O O . PRO A 1 489 ? 31.159 7.620 -38.113 1.00 79.50 489 PRO A O 1
ATOM 3869 N N . ALA A 1 490 ? 31.789 8.561 -40.067 1.00 65.00 490 ALA A N 1
ATOM 3870 C CA . ALA A 1 490 ? 33.047 9.108 -39.574 1.00 65.00 490 ALA A CA 1
ATOM 3871 C C . ALA A 1 490 ? 32.779 10.243 -38.575 1.00 65.00 490 ALA A C 1
ATOM 3873 O O . ALA A 1 490 ? 31.964 11.130 -38.810 1.00 65.00 490 ALA A O 1
ATOM 3874 N N . ARG A 1 491 ? 33.470 10.221 -37.430 1.00 63.66 491 ARG A N 1
ATOM 3875 C CA . ARG A 1 491 ? 33.281 11.228 -36.379 1.00 63.66 491 ARG A CA 1
ATOM 3876 C C . ARG A 1 491 ? 33.969 12.529 -36.780 1.00 63.66 491 ARG A C 1
ATOM 3878 O O . ARG A 1 491 ? 35.185 12.545 -36.949 1.00 63.66 491 ARG A O 1
ATOM 3885 N N . GLY A 1 492 ? 33.229 13.633 -36.818 1.00 49.28 492 GLY A N 1
ATOM 3886 C CA . GLY A 1 492 ? 33.827 14.966 -36.856 1.00 49.28 492 GLY A CA 1
ATOM 3887 C C . GLY A 1 492 ? 34.585 15.255 -35.556 1.00 49.28 492 GLY A C 1
ATOM 3888 O O . GLY A 1 492 ? 33.981 15.686 -34.584 1.00 49.28 492 GLY A O 1
ATOM 3889 N N . GLY A 1 493 ? 35.890 14.972 -35.500 1.00 45.56 493 GLY A N 1
ATOM 3890 C CA . GLY A 1 493 ? 36.883 15.559 -34.578 1.00 45.56 493 GLY A CA 1
ATOM 3891 C C . GLY A 1 493 ? 36.679 15.488 -33.050 1.00 45.56 493 GLY A C 1
ATOM 3892 O O . GLY A 1 493 ? 37.503 16.035 -32.325 1.00 45.56 493 GLY A O 1
ATOM 3893 N N . HIS A 1 494 ? 35.624 14.864 -32.519 1.00 45.19 494 HIS A N 1
ATOM 3894 C CA . HIS A 1 494 ? 35.328 14.885 -31.078 1.00 45.19 494 HIS A CA 1
ATOM 3895 C C . HIS A 1 494 ? 35.877 13.638 -30.369 1.00 45.19 494 HIS A C 1
ATOM 3897 O O . HIS A 1 494 ? 35.616 12.505 -30.775 1.00 45.19 494 HIS A O 1
ATOM 3903 N N . SER A 1 495 ? 36.607 13.845 -29.266 1.00 44.16 495 SER A N 1
ATOM 3904 C CA . SER A 1 495 ? 37.330 12.811 -28.503 1.00 44.16 495 SER A CA 1
ATOM 3905 C C . SER A 1 495 ? 36.440 11.862 -27.676 1.00 44.16 495 SER A C 1
ATOM 3907 O O . SER A 1 495 ? 36.947 11.039 -26.910 1.00 44.16 495 SER A O 1
ATOM 3909 N N . SER A 1 496 ? 35.109 11.938 -27.803 1.00 54.25 496 SER A N 1
ATOM 3910 C CA . SER A 1 496 ? 34.190 11.071 -27.061 1.00 54.25 496 SER A CA 1
ATOM 3911 C C . SER A 1 496 ? 34.097 9.676 -27.687 1.00 54.25 496 SER A C 1
ATOM 3913 O O . SER A 1 496 ? 33.870 9.531 -28.888 1.00 54.25 496 SER A O 1
ATOM 3915 N N . SER A 1 497 ? 34.199 8.627 -26.866 1.00 60.50 497 SER A N 1
ATOM 3916 C CA . SER A 1 497 ? 34.031 7.230 -27.299 1.00 60.50 497 SER A CA 1
ATOM 3917 C C . SER A 1 497 ? 32.595 6.879 -27.728 1.00 60.50 497 SER A C 1
ATOM 3919 O O . SER A 1 497 ? 32.418 5.908 -28.471 1.00 60.50 497 SER A O 1
ATOM 3921 N N . LEU A 1 498 ? 31.603 7.668 -27.294 1.00 69.62 498 LEU A N 1
ATOM 3922 C CA . LEU A 1 498 ? 30.167 7.485 -27.538 1.00 69.62 498 LEU A CA 1
ATOM 3923 C C . LEU A 1 498 ? 29.698 8.181 -28.820 1.00 69.62 498 LEU A C 1
ATOM 3925 O O . LEU A 1 498 ? 30.184 9.259 -29.168 1.00 69.62 498 LEU A O 1
ATOM 3929 N N . ASP A 1 499 ? 28.725 7.571 -29.489 1.00 76.00 499 ASP A N 1
ATOM 3930 C CA . ASP A 1 499 ? 28.072 8.138 -30.670 1.00 76.00 499 ASP A CA 1
ATOM 3931 C C . ASP A 1 499 ? 26.919 9.098 -30.323 1.00 76.00 499 ASP A C 1
ATOM 3933 O O . ASP A 1 499 ? 26.474 9.115 -29.174 1.00 76.00 499 ASP A O 1
ATOM 3937 N N . PRO A 1 500 ? 26.448 9.942 -31.263 1.00 78.56 500 PRO A N 1
ATOM 3938 C CA . PRO A 1 500 ? 25.408 10.933 -30.986 1.00 78.56 500 PRO A CA 1
ATOM 3939 C C . PRO A 1 500 ? 24.137 10.361 -30.352 1.00 78.56 500 PRO A C 1
ATOM 3941 O O . PRO A 1 500 ? 23.619 10.955 -29.404 1.00 78.56 500 PRO A O 1
ATOM 3944 N N . LEU A 1 501 ? 23.677 9.199 -30.823 1.00 81.25 501 LEU A N 1
ATOM 3945 C CA . LEU A 1 501 ? 22.480 8.542 -30.308 1.00 81.25 501 LEU A CA 1
ATOM 3946 C C . LEU A 1 501 ? 22.738 7.940 -28.919 1.00 81.25 501 LEU A C 1
ATOM 3948 O O . LEU A 1 501 ? 21.925 8.116 -28.016 1.00 81.25 501 LEU A O 1
ATOM 3952 N N . GLU A 1 502 ? 23.896 7.310 -28.706 1.00 80.81 502 GLU A N 1
ATOM 3953 C CA . GLU A 1 502 ? 24.334 6.807 -27.398 1.00 80.81 502 GLU A CA 1
ATOM 3954 C C . GLU A 1 502 ? 24.476 7.919 -26.355 1.00 80.81 502 GLU A C 1
ATOM 3956 O O . GLU A 1 502 ? 24.116 7.717 -25.196 1.00 80.81 502 GLU A O 1
ATOM 3961 N N . ARG A 1 503 ? 24.976 9.098 -26.743 1.00 81.94 503 ARG A N 1
ATOM 3962 C CA . ARG A 1 503 ? 25.068 10.266 -25.851 1.00 81.94 503 ARG A CA 1
ATOM 3963 C C . ARG A 1 503 ? 23.687 10.781 -25.467 1.00 81.94 503 ARG A C 1
ATOM 3965 O O . ARG A 1 503 ? 23.450 11.039 -24.291 1.00 81.94 503 ARG A O 1
ATOM 3972 N N . LEU A 1 504 ? 22.784 10.916 -26.440 1.00 84.06 504 LEU A N 1
ATOM 3973 C CA . LEU A 1 504 ? 21.407 11.332 -26.175 1.00 84.06 504 LEU A CA 1
ATOM 3974 C C . LEU A 1 504 ? 20.716 10.338 -25.239 1.00 84.06 504 LEU A C 1
ATOM 3976 O O . LEU A 1 504 ? 20.092 10.733 -24.260 1.00 84.06 504 LEU A O 1
ATOM 3980 N N . PHE A 1 505 ? 20.887 9.046 -25.504 1.00 86.81 505 PHE A N 1
ATOM 3981 C CA . PHE A 1 505 ? 20.317 7.984 -24.693 1.00 86.81 505 PHE A CA 1
ATOM 3982 C C . PHE A 1 505 ? 20.892 7.949 -23.272 1.00 86.81 505 PHE A C 1
ATOM 3984 O O . PHE A 1 505 ? 20.164 7.754 -22.302 1.00 86.81 505 PHE A O 1
ATOM 3991 N N . PHE A 1 506 ? 22.190 8.209 -23.128 1.00 85.94 506 PHE A N 1
ATOM 3992 C CA . PHE A 1 506 ? 22.824 8.369 -21.827 1.00 85.94 506 PHE A CA 1
ATOM 3993 C C . PHE A 1 506 ? 22.238 9.549 -21.041 1.00 85.94 506 PHE A C 1
ATOM 3995 O O . PHE A 1 506 ? 21.912 9.390 -19.869 1.00 85.94 506 PHE A O 1
ATOM 4002 N N . LEU A 1 507 ? 22.070 10.713 -21.678 1.00 87.38 507 LEU A N 1
ATOM 4003 C CA . LEU A 1 507 ? 21.458 11.890 -21.051 1.00 87.38 507 LEU A CA 1
ATOM 4004 C C . LEU A 1 507 ? 19.986 11.653 -20.697 1.00 87.38 507 LEU A C 1
ATOM 4006 O O . LEU A 1 507 ? 19.537 12.094 -19.646 1.00 87.38 507 LEU A O 1
ATOM 4010 N N . TRP A 1 508 ? 19.254 10.915 -21.529 1.00 90.62 508 TRP A N 1
ATOM 4011 C CA . TRP A 1 508 ? 17.892 10.483 -21.232 1.00 90.62 508 TRP A CA 1
ATOM 4012 C C . TRP A 1 508 ? 17.833 9.627 -19.959 1.00 90.62 508 TRP A C 1
ATOM 4014 O O . TRP A 1 508 ? 17.073 9.939 -19.043 1.00 90.62 508 TRP A O 1
ATOM 4024 N N . ILE A 1 509 ? 18.672 8.589 -19.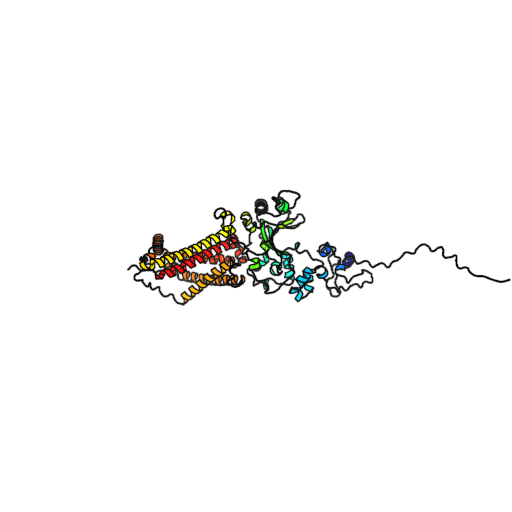860 1.00 91.75 509 ILE A N 1
ATOM 4025 C CA . ILE A 1 509 ? 18.688 7.701 -18.690 1.00 91.75 509 ILE A CA 1
ATOM 4026 C C . ILE A 1 509 ? 19.202 8.438 -17.452 1.00 91.75 509 ILE A C 1
ATOM 4028 O O . ILE A 1 509 ? 18.500 8.523 -16.450 1.00 91.75 509 ILE A O 1
ATOM 4032 N N . MET A 1 510 ? 20.427 8.959 -17.510 1.00 89.31 510 MET A N 1
ATOM 4033 C CA . MET A 1 510 ? 21.129 9.481 -16.334 1.00 89.31 510 MET A CA 1
ATOM 4034 C C . MET A 1 510 ? 20.702 10.902 -15.970 1.00 89.31 510 MET A C 1
ATOM 4036 O O . MET A 1 510 ? 20.856 11.297 -14.823 1.00 89.31 510 MET A O 1
ATOM 4040 N N . GLY A 1 511 ? 20.185 11.680 -16.923 1.00 90.00 511 GLY A N 1
ATOM 4041 C CA . GLY A 1 511 ? 19.755 13.060 -16.695 1.00 90.00 511 GLY A CA 1
ATOM 4042 C C . GLY A 1 511 ? 18.270 13.213 -16.375 1.00 90.00 511 GLY A C 1
ATOM 4043 O O . GLY A 1 511 ? 17.905 14.199 -15.742 1.00 90.00 511 GLY A O 1
ATOM 4044 N N . ILE A 1 512 ? 17.419 12.265 -16.789 1.00 93.31 512 ILE A N 1
ATOM 4045 C CA . ILE A 1 512 ? 15.961 12.376 -16.623 1.00 93.31 512 ILE A CA 1
ATOM 4046 C C . ILE A 1 512 ? 15.390 11.139 -15.934 1.00 93.31 512 ILE A C 1
ATOM 4048 O O . ILE A 1 512 ? 14.908 11.238 -14.809 1.00 93.31 512 ILE A O 1
ATOM 4052 N N . VAL A 1 513 ? 15.459 9.968 -16.572 1.00 96.12 513 VAL A N 1
ATOM 4053 C CA . VAL A 1 513 ? 14.722 8.779 -16.111 1.00 96.12 513 VAL A CA 1
ATOM 4054 C C . VAL A 1 513 ? 15.165 8.332 -14.721 1.00 96.12 513 VAL A C 1
ATOM 4056 O O . VAL A 1 513 ? 14.330 8.186 -13.832 1.00 96.12 513 VAL A O 1
ATOM 4059 N N . LEU A 1 514 ? 16.467 8.132 -14.515 1.00 94.94 514 LEU A N 1
ATOM 4060 C CA . LEU A 1 514 ? 17.001 7.655 -13.243 1.00 94.94 514 LEU A CA 1
ATOM 4061 C C . LEU A 1 514 ? 16.831 8.692 -12.113 1.00 94.94 514 LEU A C 1
ATOM 4063 O O . LEU A 1 514 ? 16.355 8.300 -11.048 1.00 94.94 514 LEU A O 1
ATOM 4067 N N . PRO A 1 515 ? 17.114 9.998 -12.306 1.00 95.94 515 PRO A N 1
ATOM 4068 C CA . PRO A 1 515 ? 16.812 11.020 -11.302 1.00 95.94 515 PRO A CA 1
ATOM 4069 C C . PRO A 1 515 ? 15.336 11.084 -10.916 1.00 95.94 515 PRO A C 1
ATOM 4071 O O . PRO A 1 515 ? 15.023 11.152 -9.730 1.00 95.94 515 PRO A O 1
ATOM 4074 N N . CYS A 1 516 ? 14.421 11.024 -11.889 1.00 96.62 516 CYS A N 1
ATOM 4075 C CA . CYS A 1 516 ? 12.987 11.018 -11.612 1.00 96.62 516 CYS A CA 1
ATOM 4076 C C . CYS A 1 516 ? 12.551 9.739 -10.879 1.00 96.62 516 CYS A C 1
ATOM 4078 O O . CYS A 1 516 ? 11.751 9.825 -9.944 1.00 96.62 516 CYS A O 1
ATOM 4080 N N . GLN A 1 517 ? 13.110 8.575 -11.236 1.00 97.62 517 GLN A N 1
ATOM 4081 C CA . GLN A 1 517 ? 12.885 7.316 -10.516 1.00 97.62 517 GLN A CA 1
ATOM 4082 C C . GLN A 1 517 ? 13.355 7.411 -9.060 1.00 97.62 517 GLN A C 1
ATOM 4084 O O . GLN A 1 517 ? 12.627 7.023 -8.150 1.00 97.62 517 GLN A O 1
ATOM 4089 N N . ILE A 1 518 ? 14.559 7.948 -8.836 1.00 97.19 518 ILE A N 1
ATOM 4090 C CA . ILE A 1 518 ? 15.141 8.145 -7.503 1.00 97.19 518 ILE A CA 1
ATOM 4091 C C . ILE A 1 518 ? 14.291 9.116 -6.687 1.00 97.19 518 ILE A C 1
ATOM 4093 O O . ILE A 1 518 ? 13.945 8.819 -5.548 1.00 97.19 518 ILE A O 1
ATOM 4097 N N . PHE A 1 519 ? 13.936 10.262 -7.266 1.00 96.06 519 PHE A N 1
ATOM 4098 C CA . PHE A 1 519 ? 13.167 11.293 -6.582 1.00 96.06 519 PHE A CA 1
ATOM 4099 C C . PHE A 1 519 ? 11.804 10.765 -6.136 1.00 96.06 519 PHE A C 1
ATOM 4101 O O . PHE A 1 519 ? 11.461 10.853 -4.961 1.00 96.06 519 PHE A O 1
ATOM 4108 N N . THR A 1 520 ? 11.055 10.145 -7.048 1.00 95.50 520 THR A N 1
ATOM 4109 C CA . THR A 1 520 ? 9.759 9.542 -6.707 1.00 95.50 520 THR A CA 1
ATOM 4110 C C . THR A 1 520 ? 9.900 8.374 -5.731 1.00 95.50 520 THR A C 1
ATOM 4112 O O . THR A 1 520 ? 9.091 8.254 -4.817 1.00 95.50 520 THR A O 1
ATOM 4115 N N . GLY A 1 521 ? 10.955 7.563 -5.850 1.00 95.31 521 GLY A N 1
ATOM 4116 C CA . GLY A 1 521 ? 11.239 6.477 -4.910 1.00 95.31 521 GLY A CA 1
ATOM 4117 C C . GLY A 1 521 ? 11.535 6.973 -3.496 1.00 95.31 521 GLY A C 1
ATOM 4118 O O . GLY A 1 521 ? 11.053 6.386 -2.536 1.00 95.31 521 GLY A O 1
ATOM 4119 N N . LEU A 1 522 ? 12.261 8.086 -3.351 1.00 94.56 522 LEU A N 1
ATOM 4120 C CA . LEU A 1 522 ? 12.528 8.721 -2.055 1.00 94.56 522 LEU A CA 1
ATOM 4121 C C . LEU A 1 522 ? 11.256 9.261 -1.394 1.00 94.56 522 LEU A C 1
ATOM 4123 O O . LEU A 1 522 ? 11.106 9.136 -0.180 1.00 94.56 522 LEU A O 1
ATOM 4127 N N . LEU A 1 523 ? 10.333 9.825 -2.181 1.00 92.19 523 LEU A N 1
ATOM 4128 C CA . LEU A 1 523 ? 9.027 10.255 -1.674 1.00 92.19 523 LEU A CA 1
ATOM 4129 C C . LEU A 1 523 ? 8.210 9.064 -1.151 1.00 92.19 523 LEU A C 1
ATOM 4131 O O . LEU A 1 523 ? 7.599 9.147 -0.091 1.00 92.19 523 LEU A O 1
ATOM 4135 N N . LEU A 1 524 ? 8.232 7.934 -1.860 1.00 90.25 524 LEU A N 1
ATOM 4136 C CA . LEU A 1 524 ? 7.516 6.724 -1.444 1.00 90.25 524 LEU A CA 1
ATOM 4137 C C . LEU A 1 524 ? 8.219 5.970 -0.304 1.00 90.25 524 LEU A C 1
ATOM 4139 O O . LEU A 1 524 ? 7.557 5.282 0.466 1.00 90.25 524 LEU A O 1
ATOM 4143 N N . TYR A 1 525 ? 9.538 6.118 -0.159 1.00 91.06 525 TYR A N 1
ATOM 4144 C CA . TYR A 1 525 ? 10.322 5.473 0.898 1.00 91.06 525 TYR A CA 1
ATOM 4145 C C . TYR A 1 525 ? 9.972 5.983 2.303 1.00 91.06 525 TYR A C 1
ATOM 4147 O O . TYR A 1 525 ? 10.000 5.212 3.260 1.00 91.06 525 TYR A O 1
ATOM 4155 N N . ASP A 1 526 ? 9.630 7.268 2.443 1.00 87.38 526 ASP A N 1
ATOM 4156 C CA . ASP A 1 526 ? 9.155 7.857 3.700 1.00 87.38 526 ASP A CA 1
ATOM 4157 C C . ASP A 1 526 ? 8.021 8.853 3.429 1.00 87.38 526 ASP A C 1
ATOM 4159 O O . ASP A 1 526 ? 8.190 10.078 3.435 1.00 87.38 526 ASP A O 1
ATOM 4163 N N . VAL A 1 527 ? 6.838 8.298 3.160 1.00 83.50 527 VAL A N 1
ATOM 4164 C CA . VAL A 1 527 ? 5.633 9.078 2.858 1.00 83.50 527 VAL A CA 1
ATOM 4165 C C . VAL A 1 527 ? 5.243 9.992 4.019 1.00 83.50 527 VAL A C 1
ATOM 4167 O O . VAL A 1 527 ? 4.781 11.099 3.775 1.00 83.50 527 VAL A O 1
ATOM 4170 N N . GLU A 1 528 ? 5.460 9.576 5.272 1.00 81.56 528 GLU A N 1
ATOM 4171 C CA . GLU A 1 528 ? 5.087 10.358 6.461 1.00 81.56 528 GLU A CA 1
ATOM 4172 C C . GLU A 1 528 ? 5.847 11.689 6.506 1.00 81.56 528 GLU A C 1
ATOM 4174 O O . GLU A 1 528 ? 5.247 12.753 6.682 1.00 81.56 528 GLU A O 1
ATOM 4179 N N . ARG A 1 529 ? 7.163 11.657 6.266 1.00 86.75 529 ARG A N 1
ATOM 4180 C CA . ARG A 1 529 ? 7.978 12.881 6.226 1.00 86.75 529 ARG A CA 1
ATOM 4181 C C . ARG A 1 529 ? 7.770 13.706 4.965 1.00 86.75 529 ARG A C 1
ATOM 4183 O O . ARG A 1 529 ? 7.997 14.913 4.985 1.00 86.75 529 ARG A O 1
ATOM 4190 N N . THR A 1 530 ? 7.373 13.072 3.867 1.00 87.69 530 THR A N 1
ATOM 4191 C CA . THR A 1 530 ? 7.246 13.728 2.558 1.00 87.69 530 THR A CA 1
ATOM 4192 C C . THR A 1 530 ? 5.808 14.103 2.200 1.00 87.69 530 THR A C 1
ATOM 4194 O O . THR A 1 530 ? 5.580 14.626 1.110 1.00 87.69 530 THR A O 1
ATOM 4197 N N . THR A 1 531 ? 4.854 13.926 3.122 1.00 81.44 531 THR A N 1
ATOM 4198 C CA . THR A 1 531 ? 3.415 14.207 2.942 1.00 81.44 531 THR A CA 1
ATOM 4199 C C . THR A 1 531 ? 3.123 15.554 2.288 1.00 81.44 531 THR A C 1
ATOM 4201 O O . THR A 1 531 ? 2.285 15.613 1.395 1.00 81.44 531 THR A O 1
ATOM 4204 N N . VAL A 1 532 ? 3.832 16.622 2.666 1.00 82.38 532 VAL A N 1
ATOM 4205 C CA . VAL A 1 532 ? 3.654 17.966 2.083 1.00 82.38 532 VAL A CA 1
ATOM 4206 C C . VAL A 1 532 ? 3.977 17.978 0.585 1.00 82.38 532 VAL A C 1
ATOM 4208 O O . VAL A 1 532 ? 3.201 18.486 -0.221 1.00 82.38 532 VAL A O 1
ATOM 4211 N N . ILE A 1 533 ? 5.107 17.381 0.197 1.00 85.38 533 ILE A N 1
ATOM 4212 C CA . ILE A 1 533 ? 5.546 17.309 -1.204 1.00 85.38 533 ILE A CA 1
ATOM 4213 C C . ILE A 1 533 ? 4.633 16.363 -1.984 1.00 85.38 533 ILE A C 1
ATOM 4215 O O . ILE A 1 533 ? 4.208 16.674 -3.093 1.00 85.38 533 ILE A O 1
ATOM 4219 N N . VAL A 1 534 ? 4.295 15.220 -1.389 1.00 79.00 534 VAL A N 1
ATOM 4220 C CA . VAL A 1 534 ? 3.374 14.242 -1.968 1.00 79.00 534 VAL A CA 1
ATOM 4221 C C . VAL A 1 534 ? 2.000 14.870 -2.209 1.00 79.00 534 VAL A C 1
ATOM 4223 O O . VAL A 1 534 ? 1.439 14.691 -3.286 1.00 79.00 534 VAL A O 1
ATOM 4226 N N . GLY A 1 535 ? 1.481 15.655 -1.262 1.00 70.94 535 GLY A N 1
ATOM 4227 C CA . GLY A 1 535 ? 0.237 16.411 -1.408 1.00 70.94 535 GLY A CA 1
ATOM 4228 C C . GLY A 1 535 ? 0.301 17.409 -2.564 1.00 70.94 535 GLY A C 1
ATOM 4229 O O . GLY A 1 535 ? -0.587 17.414 -3.413 1.00 70.94 535 GLY A O 1
ATOM 4230 N N . ALA A 1 536 ? 1.396 18.169 -2.674 1.00 74.75 536 ALA A N 1
ATOM 4231 C CA . ALA A 1 536 ? 1.611 19.109 -3.778 1.00 74.75 536 ALA A CA 1
ATOM 4232 C C . ALA A 1 536 ? 1.687 18.430 -5.162 1.00 74.75 536 ALA A C 1
ATOM 4234 O O . ALA A 1 536 ? 1.325 19.035 -6.168 1.00 74.75 536 ALA A O 1
ATOM 4235 N N . LEU A 1 537 ? 2.128 17.170 -5.222 1.00 73.69 537 LEU A N 1
ATOM 4236 C CA . LEU A 1 537 ? 2.197 16.369 -6.450 1.00 73.69 537 LEU A CA 1
ATOM 4237 C C . LEU A 1 537 ? 0.886 15.637 -6.791 1.00 73.69 537 LEU A C 1
ATOM 4239 O O . LEU A 1 537 ? 0.862 14.842 -7.730 1.00 73.69 537 LEU A O 1
ATOM 4243 N N . GLY A 1 538 ? -0.204 15.894 -6.061 1.00 67.38 538 GLY A N 1
ATOM 4244 C CA . GLY A 1 538 ? -1.506 15.256 -6.290 1.00 67.38 538 GLY A CA 1
ATOM 4245 C C . GLY A 1 538 ? -1.729 13.970 -5.485 1.00 67.38 538 GLY A C 1
ATOM 4246 O O . GLY A 1 538 ? -2.575 13.150 -5.842 1.00 67.38 538 GLY A O 1
ATOM 4247 N N . GLY A 1 539 ? -0.973 13.779 -4.402 1.00 70.50 539 GLY A N 1
ATOM 4248 C CA . GLY A 1 539 ? -1.121 12.678 -3.454 1.00 70.50 539 GLY A CA 1
ATOM 4249 C C . GLY A 1 539 ? -0.293 11.433 -3.784 1.00 70.50 539 GLY A C 1
ATOM 4250 O O . GLY A 1 539 ? 0.353 11.320 -4.826 1.00 70.50 539 GLY A O 1
ATOM 4251 N N . ILE A 1 540 ? -0.336 10.452 -2.875 1.00 75.44 540 ILE A N 1
ATOM 4252 C CA . ILE A 1 540 ? 0.484 9.224 -2.939 1.00 75.44 540 ILE A CA 1
ATOM 4253 C C . ILE A 1 540 ? 0.250 8.465 -4.254 1.00 75.44 540 ILE A C 1
ATOM 4255 O O . ILE A 1 540 ? 1.197 7.994 -4.876 1.00 75.44 540 ILE A O 1
ATOM 4259 N N . ARG A 1 541 ? -1.006 8.402 -4.720 1.00 74.00 541 ARG A N 1
ATOM 4260 C CA . ARG A 1 541 ? -1.381 7.711 -5.966 1.00 74.00 541 ARG A CA 1
ATOM 4261 C C . ARG A 1 541 ? -0.737 8.334 -7.203 1.00 74.00 541 ARG A C 1
ATOM 4263 O O . ARG A 1 541 ? -0.359 7.602 -8.112 1.00 74.00 541 ARG A O 1
ATOM 4270 N N . ALA A 1 542 ? -0.615 9.660 -7.245 1.00 76.88 542 ALA A N 1
ATOM 4271 C CA . ALA A 1 542 ? 0.033 10.349 -8.354 1.00 76.88 542 ALA A CA 1
ATOM 4272 C C . ALA A 1 542 ? 1.544 10.087 -8.354 1.00 76.88 542 ALA A C 1
ATOM 4274 O O . ALA A 1 542 ? 2.114 9.764 -9.394 1.00 76.88 542 ALA A O 1
ATOM 4275 N N . VAL A 1 543 ? 2.184 10.147 -7.183 1.00 84.81 543 VAL A N 1
ATOM 4276 C CA . VAL A 1 543 ? 3.619 9.857 -7.045 1.00 84.81 543 VAL A CA 1
ATOM 4277 C C . VAL A 1 543 ? 3.935 8.409 -7.429 1.00 84.81 543 VAL A C 1
ATOM 4279 O O . VAL A 1 543 ? 4.870 8.187 -8.196 1.00 84.81 543 VAL A O 1
ATOM 4282 N N . ASP A 1 544 ? 3.135 7.440 -6.977 1.00 85.31 544 ASP A N 1
ATOM 4283 C CA . ASP A 1 544 ? 3.265 6.029 -7.372 1.00 85.31 544 ASP A CA 1
ATOM 4284 C C . ASP A 1 544 ? 3.100 5.835 -8.884 1.00 85.31 544 ASP A C 1
ATOM 4286 O O . ASP A 1 544 ? 3.935 5.215 -9.538 1.00 85.31 544 ASP A O 1
ATOM 4290 N N . ALA A 1 545 ? 2.075 6.448 -9.478 1.00 82.38 545 ALA A N 1
ATOM 4291 C CA . ALA A 1 545 ? 1.851 6.415 -10.919 1.00 82.38 545 ALA A CA 1
ATOM 4292 C C . ALA A 1 545 ? 3.062 6.936 -11.718 1.00 82.38 545 ALA A C 1
ATOM 4294 O O . ALA A 1 545 ? 3.462 6.327 -12.714 1.00 82.38 545 ALA A O 1
ATOM 4295 N N . ILE A 1 546 ? 3.673 8.036 -11.268 1.00 87.75 546 ILE A N 1
ATOM 4296 C CA . ILE A 1 546 ? 4.888 8.591 -11.876 1.00 87.75 546 ILE A CA 1
ATOM 4297 C C . ILE A 1 546 ? 6.074 7.636 -11.664 1.00 87.75 546 ILE A C 1
ATOM 4299 O O . ILE A 1 546 ? 6.814 7.367 -12.611 1.00 87.75 546 ILE A O 1
ATOM 4303 N N . HIS A 1 547 ? 6.236 7.074 -10.463 1.00 93.44 547 HIS A N 1
ATOM 4304 C CA . HIS A 1 547 ? 7.297 6.114 -10.148 1.00 93.44 547 HIS A CA 1
ATOM 4305 C C . HIS A 1 547 ? 7.230 4.861 -11.033 1.00 93.44 547 HIS A C 1
ATOM 4307 O O . HIS A 1 547 ? 8.243 4.398 -11.558 1.00 93.44 547 HIS A O 1
ATOM 4313 N N . VAL A 1 548 ? 6.026 4.329 -11.248 1.00 90.88 548 VAL A N 1
ATOM 4314 C CA . VAL A 1 548 ? 5.777 3.169 -12.112 1.00 90.88 548 VAL A CA 1
ATOM 4315 C C . VAL A 1 548 ? 6.025 3.508 -13.583 1.00 90.88 548 VAL A C 1
ATOM 4317 O O . VAL A 1 548 ? 6.633 2.713 -14.303 1.00 90.88 548 VAL A O 1
ATOM 4320 N N . LEU A 1 549 ? 5.611 4.693 -14.044 1.00 90.94 549 LEU A N 1
ATOM 4321 C CA . LEU A 1 549 ? 5.892 5.152 -15.405 1.00 90.94 549 LEU A CA 1
ATOM 4322 C C . LEU A 1 549 ? 7.402 5.192 -15.676 1.00 90.94 549 LEU A C 1
ATOM 4324 O O . LEU A 1 549 ? 7.868 4.616 -16.664 1.00 90.94 549 LEU A O 1
ATOM 4328 N N . PHE A 1 550 ? 8.176 5.833 -14.797 1.00 95.38 550 PHE A N 1
ATOM 4329 C CA . PHE A 1 550 ? 9.629 5.886 -14.942 1.00 95.38 550 PHE A CA 1
ATOM 4330 C C . PHE A 1 550 ? 10.277 4.506 -14.793 1.00 95.38 550 PHE A C 1
ATOM 4332 O O . PHE A 1 550 ? 11.254 4.240 -15.493 1.00 95.38 550 PHE A O 1
ATOM 4339 N N . ALA A 1 551 ? 9.692 3.585 -14.019 1.00 95.62 551 ALA A N 1
ATOM 4340 C CA . ALA A 1 551 ? 10.171 2.210 -13.942 1.00 95.62 551 ALA A CA 1
ATOM 4341 C C . ALA A 1 551 ? 10.034 1.499 -15.298 1.00 95.62 551 ALA A C 1
ATOM 4343 O O . ALA A 1 551 ? 10.990 0.882 -15.768 1.00 95.62 551 ALA A O 1
ATOM 4344 N N . TYR A 1 552 ? 8.890 1.636 -15.981 1.00 94.44 552 TYR A N 1
ATOM 4345 C CA . TYR A 1 552 ? 8.708 1.094 -17.333 1.00 94.44 552 TYR A CA 1
ATOM 4346 C C . TYR A 1 552 ? 9.680 1.716 -18.343 1.00 94.44 552 TYR A C 1
ATOM 4348 O O . TYR A 1 552 ? 10.264 0.998 -19.163 1.00 94.44 552 TYR A O 1
ATOM 4356 N N . LEU A 1 553 ? 9.897 3.034 -18.271 1.00 95.38 553 LEU A N 1
ATOM 4357 C CA . LEU A 1 553 ? 10.870 3.727 -19.119 1.00 95.38 553 LEU A CA 1
ATOM 4358 C C . LEU A 1 553 ? 12.301 3.256 -18.839 1.00 95.38 553 LEU A C 1
ATOM 4360 O O . LEU A 1 553 ? 13.065 3.052 -19.782 1.00 95.38 553 LEU A O 1
ATOM 4364 N N . LEU A 1 554 ? 12.660 3.030 -17.575 1.00 95.31 554 LEU A N 1
ATOM 4365 C CA . LEU A 1 554 ? 13.971 2.536 -17.168 1.00 95.31 554 LEU A CA 1
ATOM 4366 C C . LEU A 1 554 ? 14.197 1.096 -17.641 1.00 95.31 554 LEU A C 1
ATOM 4368 O O . LEU A 1 554 ? 15.248 0.813 -18.209 1.00 95.31 554 LEU A O 1
ATOM 4372 N N . ILE A 1 555 ? 13.206 0.211 -17.494 1.00 95.19 555 ILE A N 1
ATOM 4373 C CA . ILE A 1 555 ? 13.257 -1.175 -17.993 1.00 95.19 555 ILE A CA 1
ATOM 4374 C C . ILE A 1 555 ? 13.433 -1.189 -19.514 1.00 95.19 555 ILE A C 1
ATOM 4376 O O . ILE A 1 555 ? 14.329 -1.855 -20.037 1.00 95.19 555 ILE A O 1
ATOM 4380 N N . SER A 1 556 ? 12.618 -0.412 -20.230 1.00 94.94 556 SER A N 1
ATOM 4381 C CA . SER A 1 556 ? 12.704 -0.285 -21.691 1.00 94.94 556 SER A CA 1
ATOM 4382 C C . SER A 1 556 ? 14.068 0.256 -22.121 1.00 94.94 556 SER A C 1
ATOM 4384 O O . SER A 1 556 ? 14.689 -0.249 -23.058 1.00 94.94 556 SER A O 1
ATOM 4386 N N . SER A 1 557 ? 14.582 1.238 -21.378 1.00 94.12 557 SER A N 1
ATOM 4387 C CA . SER A 1 557 ? 15.899 1.813 -21.626 1.00 94.12 557 SER A CA 1
ATOM 4388 C C . SER A 1 557 ? 17.025 0.813 -21.339 1.00 94.12 557 SER A C 1
ATOM 4390 O O . SER A 1 557 ? 17.981 0.733 -22.101 1.00 94.12 557 SER A O 1
ATOM 4392 N N . ALA A 1 558 ? 16.915 -0.017 -20.302 1.00 92.62 558 ALA A N 1
ATOM 4393 C CA . ALA A 1 558 ? 17.891 -1.067 -20.020 1.00 92.62 558 ALA A CA 1
ATOM 4394 C C . ALA A 1 558 ? 17.943 -2.118 -21.146 1.00 92.62 558 ALA A C 1
ATOM 4396 O O . ALA A 1 558 ? 19.030 -2.511 -21.572 1.00 92.62 558 ALA A O 1
ATOM 4397 N N . ILE A 1 559 ? 16.786 -2.514 -21.692 1.00 93.88 559 ILE A N 1
ATOM 4398 C CA . ILE A 1 559 ? 16.695 -3.434 -22.840 1.00 93.88 559 ILE A CA 1
ATOM 4399 C C . ILE A 1 559 ? 17.429 -2.851 -24.055 1.00 93.88 559 ILE A C 1
ATOM 4401 O O . ILE A 1 559 ? 18.295 -3.507 -24.641 1.00 93.88 559 ILE A O 1
ATOM 4405 N N . ILE A 1 560 ? 17.121 -1.599 -24.410 1.00 91.94 560 ILE A N 1
ATOM 4406 C CA . ILE A 1 560 ? 17.763 -0.902 -25.533 1.00 91.94 560 ILE A CA 1
ATOM 4407 C C . ILE A 1 560 ? 19.266 -0.721 -25.269 1.00 91.94 560 ILE A C 1
ATOM 4409 O O . ILE A 1 560 ? 20.073 -0.955 -26.167 1.00 91.94 560 ILE A O 1
ATOM 4413 N N . HIS A 1 561 ? 19.663 -0.363 -24.044 1.00 89.62 561 HIS A N 1
ATOM 4414 C CA . HIS A 1 561 ? 21.060 -0.169 -23.645 1.00 89.62 561 HIS A CA 1
ATOM 4415 C C . HIS A 1 561 ? 21.907 -1.416 -23.903 1.00 89.62 561 HIS A C 1
ATOM 4417 O O . HIS A 1 561 ? 22.927 -1.354 -24.596 1.00 89.62 561 HIS A O 1
ATOM 4423 N N . VAL A 1 562 ? 21.460 -2.558 -23.369 1.00 90.19 562 VAL A N 1
ATOM 4424 C CA . VAL A 1 562 ? 22.143 -3.843 -23.541 1.00 90.19 562 VAL A CA 1
ATOM 4425 C C . VAL A 1 562 ? 22.229 -4.178 -25.027 1.00 90.19 562 VAL A C 1
ATOM 4427 O O . VAL A 1 562 ? 23.295 -4.561 -25.514 1.00 90.19 562 VAL A O 1
ATOM 4430 N N . TYR A 1 563 ? 21.141 -3.960 -25.772 1.00 91.12 563 TYR A N 1
ATOM 4431 C CA . TYR A 1 563 ? 21.102 -4.239 -27.199 1.00 91.12 563 TYR A CA 1
ATOM 4432 C C . TYR A 1 563 ? 22.101 -3.403 -28.009 1.00 91.12 563 TYR A C 1
ATOM 4434 O O . TYR A 1 563 ? 22.911 -3.973 -28.745 1.00 91.12 563 TYR A O 1
ATOM 4442 N N . LEU A 1 564 ? 22.112 -2.077 -27.835 1.00 85.94 564 LEU A N 1
ATOM 4443 C CA . LEU A 1 564 ? 23.070 -1.183 -28.495 1.00 85.94 564 LEU A CA 1
ATOM 4444 C C . LEU A 1 564 ? 24.519 -1.570 -28.167 1.00 85.94 564 LEU A C 1
ATOM 4446 O O . LEU A 1 564 ? 25.376 -1.577 -29.055 1.00 85.94 564 LEU A O 1
ATOM 4450 N N . GLY A 1 565 ? 24.782 -1.996 -26.927 1.00 82.88 565 GLY A N 1
ATOM 4451 C CA . GLY A 1 565 ? 26.069 -2.563 -26.525 1.00 82.88 565 GLY A CA 1
ATOM 4452 C C . GLY A 1 565 ? 26.483 -3.764 -27.382 1.00 82.88 565 GLY A C 1
ATOM 4453 O O . GLY A 1 565 ? 27.625 -3.834 -27.843 1.00 82.88 565 GLY A O 1
ATOM 4454 N N . THR A 1 566 ? 25.552 -4.675 -27.688 1.00 85.62 566 THR A N 1
ATOM 4455 C CA . THR A 1 566 ? 25.835 -5.828 -28.562 1.00 85.62 566 THR A CA 1
ATOM 4456 C C . THR A 1 566 ? 26.088 -5.450 -30.022 1.00 85.62 566 THR A C 1
ATOM 4458 O O . THR A 1 566 ? 26.778 -6.196 -30.723 1.00 85.62 566 THR A O 1
ATOM 4461 N N . LEU A 1 567 ? 25.572 -4.305 -30.487 1.00 83.88 567 LEU A N 1
ATOM 4462 C CA . LEU A 1 567 ? 25.735 -3.845 -31.867 1.00 83.88 567 LEU A CA 1
ATOM 4463 C C . LEU A 1 567 ? 27.133 -3.286 -32.156 1.0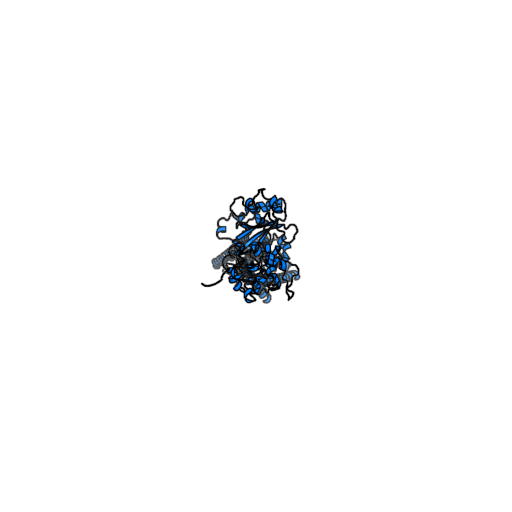0 83.88 567 LEU A C 1
ATOM 4465 O O . LEU A 1 567 ? 27.571 -3.311 -33.308 1.00 83.88 567 LEU A O 1
ATOM 4469 N N . LYS A 1 568 ? 27.876 -2.857 -31.126 1.00 79.88 568 LYS A N 1
ATOM 4470 C CA . LYS A 1 568 ? 29.227 -2.280 -31.269 1.00 79.88 568 LYS A CA 1
ATOM 4471 C C . LYS A 1 568 ? 30.190 -3.174 -32.053 1.00 79.88 568 LYS A C 1
ATOM 4473 O O . LYS A 1 568 ? 30.974 -2.668 -32.849 1.00 79.88 568 LYS A O 1
ATOM 4478 N N . LYS A 1 569 ? 30.076 -4.499 -31.913 1.00 77.12 569 LYS A N 1
ATOM 4479 C CA . LYS A 1 569 ? 30.915 -5.487 -32.623 1.00 77.12 569 LYS A CA 1
ATOM 4480 C C . LYS A 1 569 ? 30.691 -5.549 -34.141 1.00 77.12 569 LYS A C 1
ATOM 4482 O O . LYS A 1 569 ? 31.459 -6.204 -34.842 1.00 77.12 569 LYS A O 1
ATOM 4487 N N . TYR A 1 570 ? 29.620 -4.933 -34.642 1.00 76.31 570 TYR A N 1
ATOM 4488 C CA . TYR A 1 570 ? 29.288 -4.893 -36.068 1.00 76.31 570 TYR A CA 1
ATOM 4489 C C . TYR A 1 570 ? 29.688 -3.574 -36.743 1.00 76.31 570 TYR A C 1
ATOM 4491 O O . TYR A 1 570 ? 29.528 -3.461 -37.957 1.00 76.31 570 TYR A O 1
ATOM 4499 N N . ARG A 1 571 ? 30.223 -2.596 -35.996 1.00 76.75 571 ARG A N 1
ATOM 4500 C CA . ARG A 1 571 ? 30.670 -1.313 -36.554 1.00 76.75 571 ARG A CA 1
ATOM 4501 C C . ARG A 1 571 ? 31.893 -1.514 -37.450 1.00 76.75 571 ARG A C 1
ATOM 4503 O O . ARG A 1 571 ? 32.859 -2.165 -37.056 1.00 76.75 571 ARG A O 1
ATOM 4510 N N . ARG A 1 572 ? 31.839 -0.943 -38.653 1.00 70.69 572 ARG A N 1
ATOM 4511 C CA . ARG A 1 572 ? 32.923 -0.947 -39.644 1.00 70.69 572 ARG A CA 1
ATOM 4512 C C . ARG A 1 572 ? 33.369 0.483 -39.875 1.00 70.69 572 ARG A C 1
ATOM 4514 O O . ARG A 1 572 ? 32.532 1.295 -40.234 1.00 70.69 572 ARG A O 1
ATOM 4521 N N . VAL A 1 573 ? 34.637 0.805 -39.677 1.00 64.19 573 VAL A N 1
ATOM 4522 C CA . VAL A 1 573 ? 35.152 2.129 -40.056 1.00 64.19 573 VAL A CA 1
ATOM 4523 C C . VAL A 1 573 ? 35.252 2.198 -41.587 1.00 64.19 573 VAL A C 1
ATOM 4525 O O . VAL A 1 573 ? 35.576 1.188 -42.216 1.00 64.19 573 VAL A O 1
ATOM 4528 N N . ALA A 1 574 ? 34.907 3.343 -42.185 1.00 58.09 574 ALA A N 1
ATOM 4529 C CA . ALA A 1 574 ? 35.175 3.595 -43.603 1.00 58.09 574 ALA A CA 1
ATOM 4530 C C . ALA A 1 574 ? 36.688 3.466 -43.857 1.00 58.09 574 ALA A C 1
ATOM 4532 O O . ALA A 1 574 ? 37.471 3.955 -43.043 1.00 58.09 574 ALA A O 1
ATOM 4533 N N . ALA A 1 575 ? 37.074 2.749 -44.915 1.00 48.03 575 ALA A N 1
ATOM 4534 C CA . ALA A 1 575 ? 38.476 2.594 -45.305 1.00 48.03 575 ALA A CA 1
ATOM 4535 C C . ALA A 1 575 ? 39.067 3.915 -45.804 1.00 48.03 575 ALA A C 1
ATOM 4537 O O . ALA A 1 575 ? 38.304 4.676 -46.446 1.00 48.03 575 ALA A O 1
#